Protein AF-A0A429IA63-F1 (afdb_monomer)

Solvent-accessible surface area (backbone atoms only — not comparable to full-atom values): 24414 Å² total; per-residue (Å²): 110,69,68,43,37,76,70,61,42,65,68,44,79,40,61,90,81,82,62,40,52,50,36,40,50,42,54,37,49,24,67,53,37,70,46,61,48,80,45,73,31,59,96,51,96,64,72,43,75,49,75,48,46,58,56,60,55,43,67,73,65,49,70,74,55,97,65,80,88,78,89,77,90,86,83,90,79,92,85,89,86,88,86,84,89,81,90,82,86,84,87,78,97,76,82,93,77,80,81,75,78,76,78,83,72,92,68,82,76,73,80,81,73,82,71,77,82,73,76,75,40,77,87,65,76,54,80,50,61,60,41,46,32,30,39,48,37,47,45,45,71,61,53,59,57,30,64,72,40,79,56,27,28,50,71,23,36,33,42,40,43,80,38,27,40,43,67,31,81,72,50,85,68,83,88,44,63,48,100,85,58,30,72,55,71,56,81,89,55,56,58,53,55,70,60,41,53,71,67,73,54,54,31,24,39,22,33,71,30,63,41,40,68,45,34,53,51,34,38,76,64,66,28,77,31,58,48,69,57,50,73,47,53,52,14,73,82,29,65,42,35,67,70,56,39,47,50,50,34,44,29,46,61,70,73,63,56,46,51,43,49,31,55,40,36,34,50,81,67,37,23,24,22,38,34,61,43,87,82,18,55,60,31,69,68,51,45,69,70,49,81,62,63,68,84,81,59,82,70,44,47,46,28,66,42,98,87,70,46,87,41,74,44,36,40,26,31,35,63,72,60,30,43,76,71,75,48,59,73,75,66,36,53,74,30,38,49,56,67,52,12,46,31,21,31,43,73,60,34,58,76,43,98,85,76,49,74,47,51,22,39,50,59,32,28,63,61,62,71,50,39,63,77,62,22,64,86,26,54,85,39,44,55,67,56,53,52,24,55,44,68,67,58,78,66,88,81,75,76,83,78,74,82,74,80,77,80,81,79,130

Radius of gyration: 25.16 Å; Cα contacts (8 Å, |Δi|>4): 664; chains: 1; bounding box: 60×71×68 Å

pLDDT: mean 81.04, std 23.78, range [22.94, 98.25]

Sequence (410 aa):
MFGAILAGVDYVLVGAGVPGHVPELARRLARMEPVTVRVRFDGSEEDYDHRFDPAVLLGRTGFGADQGCQCSGGNGGGGERTGCRGEAPTQGKRQVQDVRIEPLAPATRPSTVETTRVTPSPVFARPLRRPNVLAIVSLPVLASYLARDEATTPDGFVIETQRAGGHSAPPRGALKLDAKGEPVYGPRDHPDLAKMLGIGLPFWLAGGAAHPERLAAARALGAAGVQVGSAFALCEESGLEPGLRKALRTRARAGTLKVRNDPRASPTGFPFKVAEVAGTLSDPAVRTARRRVCDLGYLRAPYRTAEGAIGYRCPAEPEVAYLRKGGSAADTEGRLCLCNGLLATVGLGQRHPLGRDEPPVVTLGQDLDFLADLSPDGGPYRAVEVVEWLTGNRGVEATPRTIGQGLRRR

Nearest PDB structures (foldseek):
  2z6j-assembly1_A  TM=6.953E-01  e=1.622E-06  Streptococcus pneumoniae
  4z9r-assembly1_A  TM=5.441E-01  e=3.139E-05  Shewanella oneidensis MR-1
  4yx6-assembly1_A  TM=4.722E-01  e=7.775E-05  Shewanella oneidensis
  4z38-assembly1_B  TM=5.607E-01  e=1.599E-03  Bacillus velezensis FZB42

Secondary structure (DSSP, 8-state):
-HHHHHTT-SEEEE-SS-GGGHHHHHHHHHTT--EEEEEEPBT-SSEEEEEE-HHHHHHHHTTT----------------------PPPP-----------PPPP---PPP-------PPPGGGSSPPPPPEEEEEESSHHHHHHHTTSTTT--SEEEEE-TTSSSB-PPPSSS--B-TTSPBPP-GGGS--HHHHHTT-S-EEEESS--SHHHHHHHHHTT-SEEE--HHHHTSTTSSS-HHHHHHHHHHHHTT---EEEESSS-TTSS-EEEE--TTSTTSHHHHHHSPP--SS-TTPEEEE-TTS-EEEE-TTS-HHHHHHTT--TGGGTT---HHHHHHHHTT-PPBPTTSPBPPP-----S--TTHHHH-TTS----HHHHHHHHHT---S-------PPPPPP-

Structure (mmCIF, N/CA/C/O backbone):
data_AF-A0A429IA63-F1
#
_entry.id   AF-A0A429IA63-F1
#
loop_
_atom_site.group_PDB
_atom_site.id
_atom_site.type_symbol
_atom_site.label_atom_id
_atom_site.label_alt_id
_atom_site.label_comp_id
_atom_site.label_asym_id
_atom_site.label_entity_id
_atom_site.label_seq_id
_atom_site.pdbx_PDB_ins_code
_atom_site.Cartn_x
_atom_site.Cartn_y
_atom_site.Cartn_z
_atom_site.occupancy
_atom_site.B_iso_or_equiv
_atom_site.auth_seq_id
_atom_site.auth_comp_id
_atom_site.auth_asym_id
_atom_site.auth_atom_id
_atom_site.pdbx_PDB_model_num
ATOM 1 N N . MET A 1 1 ? -12.727 10.167 4.517 1.00 89.62 1 MET A N 1
ATOM 2 C CA . MET A 1 1 ? -13.554 9.470 5.527 1.00 89.62 1 MET A CA 1
ATOM 3 C C . MET A 1 1 ? -15.045 9.731 5.330 1.00 89.62 1 MET A C 1
ATOM 5 O O . MET A 1 1 ? -15.737 8.791 4.982 1.00 89.62 1 MET A O 1
ATOM 9 N N . PHE A 1 2 ? -15.552 10.964 5.476 1.00 93.19 2 PHE A N 1
ATOM 10 C CA . PHE A 1 2 ? -17.005 11.219 5.410 1.00 93.19 2 PHE A CA 1
ATOM 11 C C . PHE A 1 2 ? -17.679 10.726 4.115 1.00 93.19 2 PHE A C 1
ATOM 13 O O . PHE A 1 2 ? -18.701 10.059 4.179 1.00 93.19 2 PHE A O 1
ATOM 20 N N . GLY A 1 3 ? -17.055 10.926 2.948 1.00 92.81 3 GLY A N 1
ATOM 21 C CA . GLY A 1 3 ? -17.565 10.358 1.691 1.00 92.81 3 GLY A CA 1
ATOM 22 C C . GLY A 1 3 ? -17.676 8.824 1.684 1.00 92.81 3 GLY A C 1
ATOM 23 O O . GLY A 1 3 ? -18.602 8.293 1.090 1.00 92.81 3 GLY A O 1
ATOM 24 N N . ALA A 1 4 ? -16.793 8.106 2.391 1.00 93.38 4 ALA A N 1
ATOM 25 C CA . ALA A 1 4 ? -16.873 6.646 2.523 1.00 93.38 4 ALA A CA 1
ATOM 26 C C . ALA A 1 4 ? -18.060 6.218 3.403 1.00 93.38 4 ALA A C 1
ATOM 28 O O . ALA A 1 4 ? -18.739 5.247 3.083 1.00 93.38 4 ALA A O 1
ATOM 29 N N . ILE A 1 5 ? -18.347 6.980 4.465 1.00 94.25 5 ILE A N 1
ATOM 30 C CA . ILE A 1 5 ? -19.540 6.794 5.305 1.00 94.25 5 ILE A CA 1
ATOM 31 C C . ILE A 1 5 ? -20.807 6.987 4.460 1.00 94.25 5 ILE A C 1
ATOM 33 O O . ILE A 1 5 ? -21.694 6.139 4.484 1.00 94.25 5 ILE A O 1
ATOM 37 N N . LEU A 1 6 ? -20.868 8.062 3.665 1.00 92.62 6 LEU A N 1
ATOM 38 C CA . LEU A 1 6 ? -22.003 8.331 2.772 1.00 92.62 6 LEU A CA 1
ATOM 39 C C . LEU A 1 6 ? -22.178 7.252 1.695 1.00 92.62 6 LEU A C 1
ATOM 41 O O . LEU A 1 6 ? -23.303 6.928 1.333 1.00 92.62 6 LEU A O 1
ATOM 45 N N . ALA A 1 7 ? -21.078 6.674 1.210 1.00 93.25 7 ALA A N 1
ATOM 46 C CA . ALA A 1 7 ? -21.095 5.577 0.246 1.00 93.25 7 ALA A CA 1
ATOM 47 C C . ALA A 1 7 ? -21.442 4.209 0.869 1.00 93.25 7 ALA A C 1
ATOM 49 O O . ALA A 1 7 ? -21.515 3.220 0.145 1.00 93.25 7 ALA A O 1
ATOM 50 N N . GLY A 1 8 ? -21.635 4.127 2.191 1.00 92.88 8 GLY A N 1
ATOM 51 C CA . GLY A 1 8 ? -21.974 2.879 2.876 1.00 92.88 8 GLY A CA 1
ATOM 52 C C . GLY A 1 8 ? -20.826 1.869 2.950 1.00 92.88 8 GLY A C 1
ATOM 53 O O . GLY A 1 8 ? -21.089 0.677 3.087 1.00 92.88 8 GLY A O 1
ATOM 54 N N . VAL A 1 9 ? -19.571 2.330 2.867 1.00 95.44 9 VAL A N 1
ATOM 55 C CA . VAL A 1 9 ? -18.377 1.474 2.956 1.00 95.44 9 VAL A CA 1
ATOM 56 C C . VAL A 1 9 ? -18.385 0.671 4.261 1.00 95.44 9 VAL A C 1
ATOM 58 O O . VAL A 1 9 ? -18.594 1.226 5.337 1.00 95.44 9 VAL A O 1
ATOM 61 N N . ASP A 1 10 ? -18.122 -0.634 4.170 1.00 95.50 10 ASP A N 1
ATOM 62 C CA . ASP A 1 10 ? -18.099 -1.535 5.329 1.00 95.50 10 ASP A CA 1
ATOM 63 C C . ASP A 1 10 ? -16.835 -1.394 6.182 1.00 95.50 10 ASP A C 1
ATOM 65 O O . ASP A 1 10 ? -16.908 -1.394 7.412 1.00 95.50 10 ASP A O 1
ATOM 69 N N . TYR A 1 11 ? -15.676 -1.279 5.529 1.00 95.69 11 TYR A N 1
ATOM 70 C CA . TYR A 1 11 ? -14.365 -1.281 6.173 1.00 95.69 11 TYR A CA 1
ATOM 71 C C . TYR A 1 11 ? -13.474 -0.167 5.632 1.00 95.69 11 TYR A C 1
ATOM 73 O O . TYR A 1 11 ? -13.373 0.042 4.424 1.00 95.69 11 TYR A O 1
ATOM 81 N N . VAL A 1 12 ? -12.763 0.505 6.533 1.00 94.56 12 VAL A N 1
ATOM 82 C CA . VAL A 1 12 ? -11.661 1.409 6.204 1.00 94.56 12 VAL A CA 1
ATOM 83 C C . VAL A 1 12 ? -10.382 0.837 6.786 1.00 94.56 12 VAL A C 1
ATOM 85 O O . VAL A 1 12 ? -10.263 0.650 7.995 1.00 94.56 12 VAL A O 1
ATOM 88 N N . LEU A 1 13 ? -9.414 0.580 5.914 1.00 93.75 13 LEU A N 1
ATOM 89 C CA . LEU A 1 13 ? -8.082 0.152 6.308 1.00 93.75 13 LEU A CA 1
ATOM 90 C C . LEU A 1 13 ? -7.183 1.378 6.416 1.00 93.75 13 LEU A C 1
ATOM 92 O O . LEU A 1 13 ? -7.170 2.228 5.524 1.00 93.75 13 LEU A O 1
ATOM 96 N N . VAL A 1 14 ? -6.419 1.460 7.499 1.00 89.69 14 VAL A N 1
ATOM 97 C CA . VAL A 1 14 ? -5.524 2.589 7.761 1.00 89.69 14 VAL A CA 1
ATOM 98 C C . VAL A 1 14 ? -4.120 2.057 7.988 1.00 89.69 14 VAL A C 1
ATOM 100 O O . VAL A 1 14 ? -3.844 1.459 9.024 1.00 89.69 14 VAL A O 1
ATOM 103 N N . GLY A 1 15 ? -3.236 2.279 7.019 1.00 80.25 15 GLY A N 1
ATOM 104 C CA . GLY A 1 15 ? -1.801 2.009 7.130 1.00 80.25 15 GLY A CA 1
ATOM 105 C C . GLY A 1 15 ? -0.973 3.279 6.976 1.00 80.25 15 GLY A C 1
ATOM 106 O O . GLY A 1 15 ? -1.528 4.331 6.678 1.00 80.25 15 GLY A O 1
ATOM 107 N N . ALA A 1 16 ? 0.346 3.157 7.173 1.00 58.94 16 ALA A N 1
ATOM 108 C CA . ALA A 1 16 ? 1.350 4.223 7.046 1.00 58.94 16 ALA A CA 1
ATOM 109 C C . ALA A 1 16 ? 0.978 5.550 7.753 1.00 58.94 16 ALA A C 1
ATOM 111 O O . ALA A 1 16 ? 0.284 6.405 7.212 1.00 58.94 16 ALA A O 1
ATOM 112 N N . GLY A 1 17 ? 1.494 5.750 8.968 1.00 62.81 17 GLY A N 1
ATOM 113 C CA . GLY A 1 17 ? 1.221 6.926 9.804 1.00 62.81 17 GLY A CA 1
ATOM 114 C C . GLY A 1 17 ? 0.772 6.530 11.212 1.00 62.81 17 GLY A C 1
ATOM 115 O O . GLY A 1 17 ? 0.933 5.379 11.612 1.00 62.81 17 GLY A O 1
ATOM 116 N N . VAL A 1 18 ? 0.218 7.481 11.973 1.00 66.44 18 VAL A N 1
ATOM 117 C CA . VAL A 1 18 ? -0.354 7.233 13.310 1.00 66.44 18 VAL A CA 1
ATOM 118 C C . VAL A 1 18 ? -1.882 7.119 13.175 1.00 66.44 18 VAL A C 1
ATOM 120 O O . VAL A 1 18 ? -2.556 8.149 13.094 1.00 66.44 18 VAL A O 1
ATOM 123 N N . PRO A 1 19 ? -2.461 5.900 13.141 1.00 79.06 19 PRO A N 1
ATOM 124 C CA . PRO A 1 19 ? -3.889 5.696 12.866 1.00 79.06 19 PRO A CA 1
ATOM 125 C C . PRO A 1 19 ? -4.805 6.097 14.033 1.00 79.06 19 PRO A C 1
ATOM 127 O O . PRO A 1 19 ? -6.021 6.050 13.886 1.00 79.06 19 PRO A O 1
ATOM 130 N N . GLY A 1 20 ? -4.246 6.495 15.183 1.00 84.38 20 GLY A N 1
ATOM 131 C CA . GLY A 1 20 ? -4.977 6.644 16.445 1.00 84.38 20 GLY A CA 1
ATOM 132 C C . GLY A 1 20 ? -6.160 7.611 16.419 1.00 84.38 20 GLY A C 1
ATOM 133 O O . GLY A 1 20 ? -7.106 7.409 17.154 1.00 84.38 20 GLY A O 1
ATOM 134 N N . HIS A 1 21 ? -6.188 8.622 15.554 1.00 87.94 21 HIS A N 1
ATOM 135 C CA . HIS A 1 21 ? -7.338 9.535 15.492 1.00 87.94 21 HIS A CA 1
ATOM 136 C C . HIS A 1 21 ? -8.480 9.026 14.593 1.00 87.94 21 HIS A C 1
ATOM 138 O O . HIS A 1 21 ? -9.580 9.578 14.610 1.00 87.94 21 HIS A O 1
ATOM 144 N N . VAL A 1 22 ? -8.230 8.010 13.760 1.00 92.19 22 VAL A N 1
ATOM 145 C CA . VAL A 1 22 ? -9.165 7.586 12.711 1.00 92.19 22 VAL A CA 1
ATOM 146 C C . VAL A 1 22 ? -10.403 6.856 13.251 1.00 92.19 22 VAL A C 1
ATOM 148 O O . VAL A 1 22 ? -11.489 7.138 12.735 1.00 92.19 22 VAL A O 1
ATOM 151 N N . PRO A 1 23 ? -10.310 5.970 14.266 1.00 94.25 23 PRO A N 1
ATOM 152 C CA . PRO A 1 23 ? -11.493 5.347 14.861 1.00 94.25 23 PRO A CA 1
ATOM 153 C C . PRO A 1 23 ? -12.495 6.379 15.375 1.00 94.25 23 PRO A C 1
ATOM 155 O O . PRO A 1 23 ? -13.663 6.360 14.982 1.00 94.25 23 PRO A O 1
ATOM 158 N N . GLU A 1 24 ? -12.031 7.346 16.166 1.00 94.06 24 GLU A N 1
ATOM 159 C CA . GLU A 1 24 ? -12.899 8.393 16.694 1.00 94.06 24 GLU A CA 1
ATOM 160 C C . GLU A 1 24 ? -13.423 9.332 15.602 1.00 94.06 24 GLU A C 1
ATOM 162 O O . GLU A 1 24 ? -14.610 9.664 15.585 1.00 94.06 24 GLU A O 1
ATOM 167 N N . LEU A 1 25 ? -12.592 9.678 14.612 1.00 93.88 25 LEU A N 1
ATOM 168 C CA . LEU A 1 25 ? -13.041 10.416 13.431 1.00 93.88 25 LEU A CA 1
ATOM 169 C C . LEU A 1 25 ? -14.217 9.703 12.740 1.00 93.88 25 LEU A C 1
ATOM 171 O O . LEU A 1 25 ? -15.200 10.350 12.380 1.00 93.88 25 LEU A O 1
ATOM 175 N N . ALA A 1 26 ? -14.146 8.380 12.568 1.00 94.69 26 ALA A N 1
ATOM 176 C CA . ALA A 1 26 ? -15.228 7.602 11.970 1.00 94.69 26 ALA A CA 1
ATOM 177 C C . ALA A 1 26 ? -16.496 7.608 12.843 1.00 94.69 26 ALA A C 1
ATOM 179 O O . ALA A 1 26 ? -17.591 7.782 12.302 1.00 94.69 26 ALA A O 1
ATOM 180 N N . ARG A 1 27 ? -16.371 7.463 14.174 1.00 94.31 27 ARG A N 1
ATOM 181 C CA . ARG A 1 27 ? -17.514 7.509 15.109 1.00 94.31 27 ARG A CA 1
ATOM 182 C C . ARG A 1 27 ? -18.243 8.846 15.053 1.00 94.31 27 ARG A C 1
ATOM 184 O O . ARG A 1 27 ? -19.455 8.865 14.842 1.00 94.31 27 ARG A O 1
ATOM 191 N N . ARG A 1 28 ? -17.510 9.950 15.194 1.00 94.06 28 ARG A N 1
ATOM 192 C CA . ARG A 1 28 ? -18.084 11.303 15.237 1.00 94.06 28 ARG A CA 1
ATOM 193 C C . ARG A 1 28 ? -18.718 11.696 13.909 1.00 94.06 28 ARG A C 1
ATOM 195 O O . ARG A 1 28 ? -19.857 12.152 13.882 1.00 94.06 28 ARG A O 1
ATOM 202 N N . LEU A 1 29 ? -18.042 11.424 12.791 1.00 94.38 29 LEU A N 1
ATOM 203 C CA . LEU A 1 29 ? -18.592 11.705 11.463 1.00 94.38 29 LEU A CA 1
ATOM 204 C C . LEU A 1 29 ? -19.866 10.905 11.162 1.00 94.38 29 LEU A C 1
ATOM 206 O O . LEU A 1 29 ? -20.785 11.443 10.550 1.00 94.38 29 LEU A O 1
ATOM 210 N N . ALA A 1 30 ? -19.952 9.645 11.602 1.00 93.25 30 ALA A N 1
ATOM 211 C CA . ALA A 1 30 ? -21.161 8.833 11.440 1.00 93.25 30 ALA A CA 1
ATOM 212 C C . ALA A 1 30 ? -22.349 9.363 12.270 1.00 93.25 30 ALA A C 1
ATOM 214 O O . ALA A 1 30 ? -23.508 9.202 11.884 1.00 93.25 30 ALA A O 1
ATOM 215 N N . ARG A 1 31 ? -22.061 10.050 13.382 1.00 92.31 31 ARG A N 1
ATOM 216 C CA . ARG A 1 31 ? -23.039 10.757 14.224 1.00 92.31 31 ARG A CA 1
ATOM 217 C C . ARG A 1 31 ? -23.320 12.189 13.767 1.00 92.31 31 ARG A C 1
ATOM 219 O O . ARG A 1 31 ? -24.023 12.908 14.468 1.00 92.31 31 ARG A O 1
ATOM 226 N N . MET A 1 32 ? -22.802 12.602 12.606 1.00 90.44 32 MET A N 1
ATOM 227 C CA . MET A 1 32 ? -22.939 13.968 12.091 1.00 90.44 32 MET A CA 1
ATOM 228 C C . MET A 1 32 ? -22.328 15.042 13.008 1.00 90.44 32 MET A C 1
ATOM 230 O O . MET A 1 32 ? -22.722 16.206 12.970 1.00 90.44 32 MET A O 1
ATOM 234 N N . GLU A 1 33 ? -21.338 14.674 13.819 1.00 91.62 33 GLU A N 1
ATOM 235 C CA . GLU A 1 33 ? -20.670 15.601 14.725 1.00 91.62 33 GLU A CA 1
ATOM 236 C C . GLU A 1 33 ? -19.500 16.328 14.035 1.00 91.62 33 GLU A C 1
ATOM 238 O O . GLU A 1 33 ? -18.788 15.730 13.219 1.00 91.62 33 GLU A O 1
ATOM 243 N N . PRO A 1 34 ? -19.233 17.600 14.389 1.00 92.94 34 PRO A N 1
ATOM 244 C CA . PRO A 1 34 ? -18.048 18.313 13.926 1.00 92.94 34 PRO A CA 1
ATOM 245 C C . PRO A 1 34 ? -16.768 17.677 14.465 1.00 92.94 34 PRO A C 1
ATOM 247 O O . PRO A 1 34 ? -16.689 17.332 15.641 1.00 92.94 34 PRO A O 1
ATOM 250 N N . VAL A 1 35 ? -15.731 17.603 13.644 1.00 93.56 35 VAL A N 1
ATOM 251 C CA . VAL A 1 35 ? -14.435 17.009 13.988 1.00 93.56 35 VAL A CA 1
ATOM 252 C C . VAL A 1 35 ? -13.302 17.985 13.706 1.00 93.56 35 VAL A C 1
ATOM 254 O O . VAL A 1 35 ? -13.403 18.838 12.825 1.00 93.56 35 VAL A O 1
ATOM 257 N N . THR A 1 36 ? -12.206 17.827 14.437 1.00 89.00 36 THR A N 1
ATOM 258 C CA . THR A 1 36 ? -10.967 18.570 14.214 1.00 89.00 36 THR A CA 1
ATOM 259 C C . THR A 1 36 ? -9.848 17.569 13.991 1.00 89.00 36 THR A C 1
ATOM 261 O O . THR A 1 36 ? -9.665 16.654 14.791 1.00 89.00 36 THR A O 1
ATOM 264 N N . VAL A 1 37 ? -9.115 17.733 12.893 1.00 84.25 37 VAL A N 1
ATOM 265 C CA . VAL A 1 37 ? -7.917 16.954 12.586 1.00 84.25 37 VAL A CA 1
ATOM 266 C C . VAL A 1 37 ? -6.717 17.873 12.700 1.00 84.25 37 VAL A C 1
ATOM 268 O O . VAL A 1 37 ? -6.634 18.883 12.006 1.00 84.25 37 VAL A O 1
ATOM 271 N N . ARG A 1 38 ? -5.778 17.503 13.562 1.00 79.19 38 ARG A N 1
ATOM 272 C CA . ARG A 1 38 ? -4.541 18.247 13.750 1.00 79.19 38 ARG A CA 1
ATOM 273 C C . ARG A 1 38 ? -3.527 17.879 12.670 1.00 79.19 38 ARG A C 1
ATOM 275 O O . ARG A 1 38 ? -3.201 16.707 12.488 1.00 79.19 38 ARG A O 1
ATOM 282 N N . VAL A 1 39 ? -3.044 18.879 11.945 1.00 75.38 39 VAL A N 1
ATOM 283 C CA . VAL A 1 39 ? -2.062 18.757 10.866 1.00 75.38 39 VAL A CA 1
ATOM 284 C C . VAL A 1 39 ? -0.746 19.352 11.348 1.00 75.38 39 VAL A C 1
ATOM 286 O O . VAL A 1 39 ? -0.680 20.533 11.680 1.00 75.38 39 VAL A O 1
ATOM 289 N N . ARG A 1 40 ? 0.305 18.532 11.357 1.00 70.50 40 ARG A N 1
ATOM 290 C CA . ARG A 1 40 ? 1.663 18.968 11.689 1.00 70.50 40 ARG A CA 1
ATOM 291 C C . ARG A 1 40 ? 2.411 19.382 10.427 1.00 70.50 40 ARG A C 1
ATOM 293 O O . ARG A 1 40 ? 2.333 18.688 9.412 1.00 70.50 40 ARG A O 1
ATOM 300 N N . PHE A 1 41 ? 3.162 20.476 10.507 1.00 71.38 41 PHE A N 1
ATOM 301 C CA . PHE A 1 41 ? 4.014 20.945 9.413 1.00 71.38 41 PHE A CA 1
ATOM 302 C C . PHE A 1 41 ? 5.456 20.538 9.641 1.00 71.38 41 PHE A C 1
ATOM 304 O O . PHE A 1 41 ? 5.972 20.611 10.757 1.00 71.38 41 PHE A O 1
ATOM 311 N N . ASP A 1 42 ? 6.127 20.176 8.555 1.00 65.19 42 ASP A N 1
ATOM 312 C CA . ASP A 1 42 ? 7.571 20.005 8.591 1.00 65.19 42 ASP A CA 1
ATOM 313 C C . ASP A 1 42 ? 8.255 21.356 8.884 1.00 65.19 42 ASP A C 1
ATOM 315 O O . ASP A 1 42 ? 7.952 22.368 8.240 1.00 65.19 42 ASP A O 1
ATOM 319 N N . GLY A 1 43 ? 9.143 21.376 9.882 1.00 59.75 43 GLY A N 1
ATOM 320 C CA . GLY A 1 43 ? 9.834 22.581 10.354 1.00 59.75 43 GLY A CA 1
ATOM 321 C C . GLY A 1 43 ? 9.008 23.536 11.230 1.00 59.75 43 GLY A C 1
ATOM 322 O O . GLY A 1 43 ? 9.430 24.675 11.420 1.00 59.75 43 GLY A O 1
ATOM 323 N N . SER A 1 44 ? 7.850 23.114 11.757 1.00 60.59 44 SER A N 1
ATOM 324 C CA . SER A 1 44 ? 7.052 23.916 12.696 1.00 60.59 44 SER A CA 1
ATOM 325 C C . SER A 1 44 ? 6.855 23.221 14.045 1.00 60.59 44 SER A C 1
ATOM 327 O O . SER A 1 44 ? 6.631 22.012 14.112 1.00 60.59 44 SER A O 1
ATOM 329 N N . GLU A 1 45 ? 6.906 24.019 15.112 1.00 59.28 45 GLU A N 1
ATOM 330 C CA . GLU A 1 45 ? 6.502 23.632 16.471 1.00 59.28 45 GLU A CA 1
ATOM 331 C C . GLU A 1 45 ? 4.995 23.856 16.714 1.00 59.28 45 GLU A C 1
ATOM 333 O O . GLU A 1 45 ? 4.469 23.413 17.730 1.00 59.28 45 GLU A O 1
ATOM 338 N N . GLU A 1 46 ? 4.294 24.538 15.798 1.00 62.19 46 GLU A N 1
ATOM 339 C CA . GLU A 1 46 ? 2.857 24.810 15.890 1.00 62.19 46 GLU A CA 1
ATOM 340 C C . GLU A 1 46 ? 2.061 23.828 15.028 1.00 62.19 46 GLU A C 1
ATOM 342 O O . GLU A 1 46 ? 2.369 23.596 13.855 1.00 62.19 46 GLU A O 1
ATOM 347 N N . ASP A 1 47 ? 0.989 23.297 15.603 1.00 70.00 47 ASP A N 1
ATOM 348 C CA . ASP A 1 47 ? 0.050 22.439 14.898 1.00 70.00 47 ASP A CA 1
ATOM 349 C C . ASP A 1 47 ? -1.122 23.256 14.319 1.00 70.00 47 ASP A C 1
ATOM 351 O O . ASP A 1 47 ? -1.545 24.259 14.895 1.00 70.00 47 ASP A O 1
ATOM 355 N N . TYR A 1 48 ? -1.679 22.821 13.184 1.00 73.75 48 TYR A N 1
ATOM 356 C CA . TYR A 1 48 ? -2.879 23.424 12.592 1.00 73.75 48 TYR A CA 1
ATOM 357 C C . TYR A 1 48 ? -4.092 22.524 12.746 1.00 73.75 48 TYR A C 1
ATOM 359 O O . TYR A 1 48 ? -4.122 21.396 12.256 1.00 73.75 48 TYR A O 1
ATOM 367 N N . ASP A 1 49 ? -5.135 23.067 13.354 1.00 82.75 49 ASP A N 1
ATOM 368 C CA . ASP A 1 49 ? -6.396 22.373 13.548 1.00 82.75 49 ASP A CA 1
ATOM 369 C C . ASP A 1 49 ? -7.308 22.567 12.327 1.00 82.75 49 ASP A C 1
ATOM 371 O O . ASP A 1 49 ? -7.897 23.626 12.099 1.00 82.75 49 ASP A O 1
ATOM 375 N N . HIS A 1 50 ? -7.444 21.512 11.523 1.00 83.12 50 HIS A N 1
ATOM 376 C CA . HIS A 1 50 ? -8.384 21.465 10.413 1.00 83.12 50 HIS A CA 1
ATOM 377 C C . HIS A 1 50 ? -9.760 21.015 10.907 1.00 83.12 50 HIS A C 1
ATOM 379 O O . HIS A 1 50 ? -9.991 19.833 11.178 1.00 83.12 50 HIS A O 1
ATOM 385 N N . ARG A 1 51 ? -10.690 21.965 11.015 1.00 90.75 51 ARG A N 1
ATOM 386 C CA . ARG A 1 51 ? -12.072 21.697 11.420 1.00 90.75 51 ARG A CA 1
ATOM 387 C C . ARG A 1 51 ? -12.940 21.306 10.227 1.00 90.75 51 ARG A C 1
ATOM 389 O O . ARG A 1 51 ? -12.948 21.985 9.203 1.00 90.75 51 ARG A O 1
ATOM 396 N N . PHE A 1 52 ? -13.743 20.266 10.410 1.00 91.56 52 PHE A N 1
ATOM 397 C CA . PHE A 1 52 ? -14.736 19.804 9.451 1.00 91.56 52 PHE A CA 1
ATOM 398 C C . PHE A 1 52 ? -16.083 19.577 10.142 1.00 91.56 52 PHE A C 1
ATOM 400 O O . PHE A 1 52 ? -16.151 18.938 11.187 1.00 91.56 52 PHE A O 1
ATOM 407 N N . ASP A 1 53 ? -17.158 20.090 9.546 1.00 91.50 53 ASP A N 1
ATOM 408 C CA . ASP A 1 53 ? -18.526 19.920 10.034 1.00 91.50 53 ASP A CA 1
ATOM 409 C C . ASP A 1 53 ? -19.390 19.293 8.922 1.00 91.50 53 ASP A C 1
ATOM 411 O O . ASP A 1 53 ? -19.647 19.950 7.903 1.00 91.50 53 ASP A O 1
ATOM 415 N N . PRO A 1 54 ? -19.812 18.021 9.074 1.00 90.50 54 PRO A N 1
ATOM 416 C CA . PRO A 1 54 ? -20.586 17.332 8.047 1.00 90.50 54 PRO A CA 1
ATOM 417 C C . PRO A 1 54 ? -21.966 17.965 7.825 1.00 90.50 54 PRO A C 1
ATOM 419 O O . PRO A 1 54 ? -22.452 17.978 6.691 1.00 90.50 54 PRO A O 1
ATOM 422 N N . ALA A 1 55 ? -22.589 18.527 8.866 1.00 86.12 55 ALA A N 1
ATOM 423 C CA . ALA A 1 55 ? -23.902 19.157 8.762 1.00 86.12 55 ALA A CA 1
ATOM 424 C C . ALA A 1 55 ? -23.825 20.459 7.954 1.00 86.12 55 ALA A C 1
ATOM 426 O O . ALA A 1 55 ? -24.663 20.702 7.085 1.00 86.12 55 ALA A O 1
ATOM 427 N N . VAL A 1 56 ? -22.771 21.255 8.167 1.00 86.69 56 VAL A N 1
ATOM 428 C CA . VAL A 1 56 ? -22.526 22.476 7.381 1.00 86.69 56 VAL A CA 1
ATOM 429 C C . VAL A 1 56 ? -22.272 22.148 5.909 1.00 86.69 56 VAL A C 1
ATOM 431 O O . VAL A 1 56 ? -22.799 22.834 5.034 1.00 86.69 56 VAL A O 1
ATOM 434 N N . LEU A 1 57 ? -21.488 21.107 5.606 1.00 85.44 57 LEU A N 1
ATOM 435 C CA . LEU A 1 57 ? -21.229 20.702 4.219 1.00 85.44 57 LEU A CA 1
ATOM 436 C C . LEU A 1 57 ? -22.529 20.332 3.487 1.00 85.44 57 LEU A C 1
ATOM 438 O O . LEU A 1 57 ? -22.767 20.788 2.366 1.00 85.44 57 LEU A O 1
ATOM 442 N N . LEU A 1 58 ? -23.376 19.519 4.118 1.00 81.75 58 LEU A N 1
ATOM 443 C CA . LEU A 1 58 ? -24.628 19.064 3.514 1.00 81.75 58 LEU A CA 1
ATOM 444 C C . LEU A 1 58 ? -25.657 20.194 3.395 1.00 81.75 58 LEU A C 1
ATOM 446 O O . LEU A 1 58 ? -26.296 20.324 2.354 1.00 81.75 58 LEU A O 1
ATOM 450 N N . GLY A 1 59 ? -25.735 21.084 4.389 1.00 74.56 59 GLY A N 1
ATOM 451 C CA . GLY A 1 59 ? -26.586 22.275 4.320 1.00 74.56 59 GLY A CA 1
ATOM 452 C C . GLY A 1 59 ? -26.214 23.231 3.178 1.00 74.56 59 GLY A C 1
ATOM 453 O O . GLY A 1 59 ? -27.090 23.874 2.611 1.00 74.56 59 GLY A O 1
ATOM 454 N N . ARG A 1 60 ? -24.930 23.302 2.793 1.00 69.44 60 ARG A N 1
ATOM 455 C CA . ARG A 1 60 ? -24.445 24.166 1.695 1.00 69.44 60 ARG A CA 1
ATOM 456 C C . ARG A 1 60 ? -24.615 23.568 0.303 1.00 69.44 60 ARG A C 1
ATOM 458 O O . ARG A 1 60 ? -24.596 24.311 -0.671 1.00 69.44 60 ARG A O 1
ATOM 465 N N . THR A 1 61 ? -24.717 22.248 0.195 1.00 59.50 61 THR A N 1
ATOM 466 C CA . THR A 1 61 ? -24.753 21.554 -1.103 1.00 59.50 61 THR A CA 1
ATOM 467 C C . THR A 1 61 ? -26.169 21.308 -1.613 1.00 59.50 61 THR A C 1
ATOM 469 O O . THR A 1 61 ? -26.321 20.832 -2.733 1.00 59.50 61 THR A O 1
ATOM 472 N N . GLY A 1 62 ? -27.205 21.615 -0.819 1.00 52.88 62 GLY A N 1
ATOM 473 C CA . GLY A 1 62 ? -28.598 21.338 -1.187 1.00 52.88 62 GLY A CA 1
ATOM 474 C C . GLY A 1 62 ? -28.882 19.845 -1.390 1.00 52.88 62 GLY A C 1
ATOM 475 O O . GLY A 1 62 ? -29.908 19.490 -1.963 1.00 52.88 62 GLY A O 1
ATOM 476 N N . PHE A 1 63 ? -27.980 18.961 -0.946 1.00 45.16 63 PHE A N 1
ATOM 477 C CA . PHE A 1 63 ? -28.131 17.516 -1.074 1.00 45.16 63 PHE A CA 1
ATOM 478 C C . PHE A 1 63 ? -29.372 17.074 -0.287 1.00 45.16 63 PHE A C 1
ATOM 480 O O . PHE A 1 63 ? -29.383 17.095 0.945 1.00 45.16 63 PHE A O 1
ATOM 487 N N . GLY A 1 64 ? -30.431 16.710 -1.015 1.00 46.56 64 GLY A N 1
ATOM 488 C CA . GLY A 1 64 ? -31.735 16.354 -0.450 1.00 46.56 64 GLY A CA 1
ATOM 489 C C . GLY A 1 64 ? -32.730 17.512 -0.308 1.00 46.56 64 GLY A C 1
ATOM 490 O O . GLY A 1 64 ? -33.711 17.349 0.417 1.00 46.56 64 GLY A O 1
ATOM 491 N N . ALA A 1 65 ? -32.498 18.658 -0.956 1.00 42.12 65 ALA A N 1
ATOM 492 C CA . ALA A 1 65 ? -33.524 19.672 -1.178 1.00 42.12 65 ALA A CA 1
ATOM 493 C C . ALA A 1 65 ? -34.140 19.474 -2.573 1.00 42.12 65 ALA A C 1
ATOM 495 O O . ALA A 1 65 ? -33.436 19.568 -3.578 1.00 42.12 65 ALA A O 1
ATOM 496 N N . ASP A 1 66 ? -35.450 19.225 -2.631 1.00 40.97 66 ASP A N 1
ATOM 497 C CA . ASP A 1 66 ? -36.259 19.192 -3.860 1.00 40.97 66 ASP A CA 1
ATOM 498 C C . ASP A 1 66 ? -36.374 20.594 -4.487 1.00 40.97 66 ASP A C 1
ATOM 500 O O . ASP A 1 66 ? -37.449 21.189 -4.540 1.00 40.97 66 ASP A O 1
ATOM 504 N N . GLN A 1 67 ? -35.261 21.180 -4.926 1.00 41.62 67 GLN A N 1
ATOM 505 C CA . GLN A 1 67 ? -35.269 22.496 -5.559 1.00 41.62 67 GLN A CA 1
ATOM 506 C C . GLN A 1 67 ? -34.578 22.423 -6.914 1.00 41.62 67 GLN A C 1
ATOM 508 O O . GLN A 1 67 ? -33.354 22.348 -7.028 1.00 41.62 67 GLN A O 1
ATOM 513 N N . GLY A 1 68 ? -35.421 22.419 -7.950 1.00 36.25 68 GLY A N 1
ATOM 514 C CA . GLY A 1 68 ? -35.027 22.559 -9.341 1.00 36.25 68 GLY A CA 1
ATOM 515 C C . GLY A 1 68 ? -34.083 23.743 -9.519 1.00 36.25 68 GLY A C 1
ATOM 516 O O . GLY A 1 68 ? -34.314 24.839 -9.010 1.00 36.25 68 GLY A O 1
ATOM 517 N N . CYS A 1 69 ? -32.994 23.488 -10.232 1.00 28.53 69 CYS A N 1
ATOM 518 C CA . CYS A 1 69 ? -31.959 24.460 -10.523 1.00 28.53 69 CYS A CA 1
ATOM 519 C C . CYS A 1 69 ? -32.562 25.682 -11.240 1.00 28.53 69 CYS A C 1
ATOM 521 O O . CYS A 1 69 ? -33.029 25.570 -12.372 1.00 28.53 69 CYS A O 1
ATOM 523 N N . GLN A 1 70 ? -32.544 26.848 -10.592 1.00 32.16 70 GLN A N 1
ATOM 524 C CA . GLN A 1 70 ? -32.757 28.137 -11.246 1.00 32.16 70 GLN A CA 1
ATOM 525 C C . GLN A 1 70 ? -31.432 28.897 -11.240 1.00 32.16 70 GLN A C 1
ATOM 527 O O . GLN A 1 70 ? -31.051 29.533 -10.260 1.00 32.16 70 GLN A O 1
ATOM 532 N N . CYS A 1 71 ? -30.696 28.798 -12.344 1.00 28.52 71 CYS A N 1
ATOM 533 C CA . CYS A 1 71 ? -29.555 29.662 -12.601 1.00 28.52 71 CYS A CA 1
ATOM 534 C C . CYS A 1 71 ? -30.063 31.024 -13.089 1.00 28.52 71 CYS A C 1
ATOM 536 O O . CYS A 1 71 ? -30.544 31.134 -14.214 1.00 28.52 71 CYS A O 1
ATOM 538 N N . SER A 1 72 ? -29.896 32.070 -12.284 1.00 32.28 72 SER A N 1
ATOM 539 C CA . SER A 1 72 ? -29.938 33.458 -12.754 1.00 32.28 72 SER A CA 1
ATOM 540 C C . SER A 1 72 ? -28.603 34.127 -12.437 1.00 32.28 72 SER A C 1
ATOM 542 O O . SER A 1 72 ? -28.208 34.222 -11.276 1.00 32.28 72 SER A O 1
ATOM 544 N N . GLY A 1 73 ? -27.888 34.531 -13.488 1.00 34.81 73 GLY A N 1
ATOM 545 C CA . GLY A 1 73 ? -26.602 35.217 -13.397 1.00 34.81 73 GLY A CA 1
ATOM 546 C C . GLY A 1 73 ? -26.715 36.650 -12.870 1.00 34.81 73 GLY A C 1
ATOM 547 O O . GLY A 1 73 ? -27.742 37.305 -13.024 1.00 34.81 73 GLY A O 1
ATOM 548 N N . GLY A 1 74 ? -25.626 37.143 -12.281 1.00 28.25 74 GLY A N 1
ATOM 549 C CA . GLY A 1 74 ? -25.478 38.527 -11.832 1.00 28.25 74 GLY A CA 1
ATOM 550 C C . GLY A 1 74 ? -24.039 38.813 -11.399 1.00 28.25 74 GLY A C 1
ATOM 551 O O . GLY A 1 74 ? -23.419 37.996 -10.729 1.00 28.25 74 GLY A O 1
ATOM 552 N N . ASN A 1 75 ? -23.503 39.944 -11.850 1.00 30.62 75 ASN A N 1
ATOM 553 C CA . ASN A 1 75 ? -22.089 40.320 -11.913 1.00 30.62 75 ASN A CA 1
ATOM 554 C C . ASN A 1 75 ? -21.736 41.398 -10.855 1.00 30.62 75 ASN A C 1
ATOM 556 O O . ASN A 1 75 ? -22.593 42.219 -10.540 1.00 30.62 75 ASN A O 1
ATOM 560 N N . GLY A 1 76 ? -20.466 41.463 -10.417 1.00 27.61 76 GLY A N 1
ATOM 561 C CA . GLY A 1 76 ? -19.852 42.565 -9.631 1.00 27.61 76 GLY A CA 1
ATOM 562 C C . GLY A 1 76 ? -19.995 42.453 -8.099 1.00 27.61 76 GLY A C 1
ATOM 563 O O . GLY A 1 76 ? -20.994 41.950 -7.613 1.00 27.61 76 GLY A O 1
ATOM 564 N N . GLY A 1 77 ? -19.072 42.874 -7.229 1.00 26.00 77 GLY A N 1
ATOM 565 C CA . GLY A 1 77 ? -17.762 43.528 -7.318 1.00 26.00 77 GLY A CA 1
ATOM 566 C C . GLY A 1 77 ? -17.361 44.018 -5.904 1.00 26.00 77 GLY A C 1
ATOM 567 O O . GLY A 1 77 ? -18.241 44.378 -5.136 1.00 26.00 77 GLY A O 1
ATOM 568 N N . GLY A 1 78 ? -16.055 44.029 -5.584 1.00 30.09 78 GLY A N 1
ATOM 569 C CA . GLY A 1 78 ? -15.391 44.891 -4.576 1.00 30.09 78 GLY A CA 1
ATOM 570 C C . GLY A 1 78 ? -15.647 44.686 -3.064 1.00 30.09 78 GLY A C 1
ATOM 571 O O . GLY A 1 78 ? -16.774 44.763 -2.598 1.00 30.09 78 GLY A O 1
ATOM 572 N N . GLY A 1 79 ? -14.572 44.552 -2.268 1.00 25.95 79 GLY A N 1
ATOM 573 C CA . GLY A 1 79 ? -14.615 44.731 -0.804 1.00 25.95 79 GLY A CA 1
ATOM 574 C C . GLY A 1 79 ? -13.353 44.257 -0.062 1.00 25.95 79 GLY A C 1
ATOM 575 O O . GLY A 1 79 ? -13.027 43.074 -0.088 1.00 25.95 79 GLY A O 1
ATOM 576 N N . GLU A 1 80 ? -12.641 45.194 0.568 1.00 26.45 80 GLU A N 1
ATOM 577 C CA . GLU A 1 80 ? -11.323 45.084 1.221 1.00 26.45 80 GLU A CA 1
ATOM 578 C C . GLU A 1 80 ? -11.263 44.188 2.476 1.00 26.45 80 GLU A C 1
ATOM 580 O O . GLU A 1 80 ? -12.258 43.958 3.159 1.00 26.45 80 GLU A O 1
ATOM 585 N N . ARG A 1 81 ? -10.050 43.717 2.818 1.00 28.36 81 ARG A N 1
ATOM 586 C CA . ARG A 1 81 ? -9.746 42.964 4.049 1.00 28.36 81 ARG A CA 1
ATOM 587 C C . ARG A 1 81 ? -8.853 43.785 4.979 1.00 28.36 81 ARG A C 1
ATOM 589 O O . ARG A 1 81 ? -7.699 44.042 4.648 1.00 28.36 81 ARG A O 1
ATOM 596 N N . THR A 1 82 ? -9.360 44.123 6.161 1.00 27.61 82 THR A N 1
ATOM 597 C CA . THR A 1 82 ? -8.579 44.655 7.285 1.00 27.61 82 THR A CA 1
ATOM 598 C C . THR A 1 82 ? -8.048 43.510 8.151 1.00 27.61 82 THR A C 1
ATOM 600 O O . THR A 1 82 ? -8.746 42.538 8.435 1.00 27.61 82 THR A O 1
ATOM 603 N N . GLY A 1 83 ? -6.767 43.596 8.518 1.00 27.34 83 GLY A N 1
ATOM 604 C CA . GLY A 1 83 ? -6.067 42.608 9.337 1.00 27.34 83 GLY A CA 1
ATOM 605 C C . GLY A 1 83 ? -6.102 42.943 10.827 1.00 27.34 83 GLY A C 1
ATOM 606 O O . GLY A 1 83 ? -6.070 44.111 11.207 1.00 27.34 83 GLY A O 1
ATOM 607 N N . CYS A 1 84 ? -6.080 41.910 11.668 1.00 25.02 84 CYS A N 1
ATOM 608 C CA . CYS A 1 84 ? -5.807 42.035 13.097 1.00 25.02 84 CYS A CA 1
ATOM 609 C C . CYS A 1 84 ? -4.554 41.228 13.447 1.00 25.02 84 CYS A C 1
ATOM 611 O O . CYS A 1 84 ? -4.461 40.039 13.144 1.00 25.02 84 CYS A O 1
ATOM 613 N N . ARG A 1 85 ? -3.585 41.914 14.062 1.00 27.94 85 ARG A N 1
ATOM 614 C CA . ARG A 1 85 ? -2.368 41.351 14.653 1.00 27.94 85 ARG A CA 1
ATOM 615 C C . ARG A 1 85 ? -2.641 40.995 16.114 1.00 27.94 85 ARG A C 1
ATOM 617 O O . ARG A 1 85 ? -3.263 41.784 16.818 1.00 27.94 85 ARG A O 1
ATOM 624 N N . GLY A 1 86 ? -2.110 39.866 16.565 1.00 24.25 86 GLY A N 1
ATOM 625 C CA . GLY A 1 86 ? -1.950 39.538 17.979 1.00 24.25 86 GLY A CA 1
ATOM 626 C C . GLY A 1 86 ? -0.659 38.745 18.155 1.00 24.25 86 GLY A C 1
ATOM 627 O O . GLY A 1 86 ? -0.447 37.768 17.442 1.00 24.25 86 GLY A O 1
ATOM 628 N N . GLU A 1 87 ? 0.221 39.214 19.037 1.00 24.16 87 GLU A N 1
ATOM 629 C CA . GLU A 1 87 ? 1.491 38.568 19.385 1.00 24.16 87 GLU A CA 1
ATOM 630 C C . GLU A 1 87 ? 1.268 37.435 20.399 1.00 24.16 87 GLU A C 1
ATOM 632 O O . GLU A 1 87 ? 0.447 37.557 21.309 1.00 24.16 87 GLU A O 1
ATOM 637 N N . ALA A 1 88 ? 2.009 36.335 20.241 1.00 25.00 88 ALA A N 1
ATOM 638 C CA . ALA A 1 88 ? 1.962 35.164 21.114 1.00 25.00 88 ALA A CA 1
ATOM 639 C C . ALA A 1 88 ? 3.150 35.148 22.100 1.00 25.00 88 ALA A C 1
ATOM 641 O O . ALA A 1 88 ? 4.267 35.496 21.707 1.00 25.00 88 ALA A O 1
ATOM 642 N N . PRO A 1 89 ? 2.950 34.720 23.362 1.00 26.78 89 PRO A N 1
ATOM 643 C CA . PRO A 1 89 ? 4.026 34.568 24.332 1.00 26.78 89 PRO A CA 1
ATOM 644 C C . PRO A 1 89 ? 4.788 33.242 24.166 1.00 26.78 89 PRO A C 1
ATOM 646 O O . PRO A 1 89 ? 4.364 32.308 23.488 1.00 26.78 89 PRO A O 1
ATOM 649 N N . THR A 1 90 ? 5.958 33.197 24.796 1.00 27.55 90 THR A N 1
ATOM 650 C CA . THR A 1 90 ? 7.076 32.284 24.553 1.00 27.55 90 THR A CA 1
ATOM 651 C C . THR A 1 90 ? 7.010 30.915 25.247 1.00 27.55 90 THR A C 1
ATOM 653 O O . THR A 1 90 ? 6.672 30.790 26.416 1.00 27.55 90 THR A O 1
ATOM 656 N N . GLN A 1 91 ? 7.488 29.925 24.481 1.00 31.86 91 GLN A N 1
ATOM 657 C CA . GLN A 1 91 ? 8.311 28.745 24.804 1.00 31.86 91 GLN A CA 1
ATOM 658 C C . GLN A 1 91 ? 7.958 27.788 25.959 1.00 31.86 91 GLN A C 1
ATOM 660 O O . GLN A 1 91 ? 8.036 2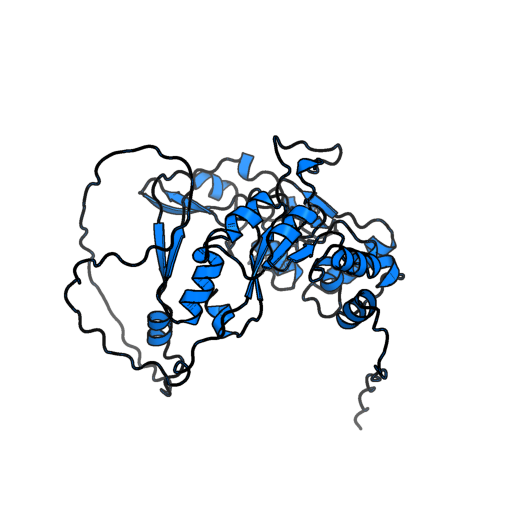8.103 27.141 1.00 31.86 91 GLN A O 1
ATOM 665 N N . GLY A 1 92 ? 7.895 26.507 25.579 1.00 22.94 92 GLY A N 1
ATOM 666 C CA . GLY A 1 92 ? 8.330 25.379 26.402 1.00 22.94 92 GLY A CA 1
ATOM 667 C C . GLY A 1 92 ? 8.507 24.114 25.554 1.00 22.94 92 GLY A C 1
ATOM 668 O O . GLY A 1 92 ? 7.536 23.586 25.029 1.00 22.94 92 GLY A O 1
ATOM 669 N N . LYS A 1 93 ? 9.745 23.621 25.413 1.00 30.83 93 LYS A N 1
ATOM 670 C CA . LYS A 1 93 ? 10.099 22.386 24.682 1.00 30.83 93 LYS A CA 1
ATOM 671 C C . LYS A 1 93 ? 9.343 21.173 25.239 1.00 30.83 93 LYS A C 1
ATOM 673 O O . LYS A 1 93 ? 9.535 20.885 26.422 1.00 30.83 93 LYS A O 1
ATOM 678 N N . ARG A 1 94 ? 8.610 20.395 24.423 1.00 29.50 94 ARG A N 1
ATOM 679 C CA . ARG A 1 94 ? 8.195 19.021 24.792 1.00 29.50 94 ARG A CA 1
ATOM 680 C C . ARG A 1 94 ? 8.160 18.036 23.622 1.00 29.50 94 ARG A C 1
ATOM 682 O O . ARG A 1 94 ? 7.868 18.377 22.484 1.00 29.50 94 ARG A O 1
ATOM 689 N N . GLN A 1 95 ? 8.508 16.799 23.970 1.00 25.89 95 GLN A N 1
ATOM 690 C CA . GLN A 1 95 ? 8.551 15.609 23.126 1.00 25.89 95 GLN A CA 1
ATOM 691 C C . GLN A 1 95 ? 7.193 15.263 22.501 1.00 25.89 95 GLN A C 1
ATOM 693 O O . GLN A 1 95 ? 6.134 15.549 23.049 1.00 25.89 95 GLN A O 1
ATOM 698 N N . VAL A 1 96 ? 7.281 14.582 21.361 1.00 32.94 96 VAL A N 1
ATOM 699 C CA . VAL A 1 96 ? 6.185 14.092 20.521 1.00 32.94 96 VAL A CA 1
ATOM 700 C C . VAL A 1 96 ? 5.272 13.123 21.283 1.00 32.94 96 VAL A C 1
ATOM 702 O O . VAL A 1 96 ? 5.740 12.051 21.664 1.00 32.94 96 VAL A O 1
ATOM 705 N N . GLN A 1 97 ? 3.980 13.457 21.421 1.00 29.47 97 GLN A N 1
ATOM 706 C CA . GLN A 1 97 ? 2.878 12.498 21.610 1.00 29.47 97 GLN A CA 1
ATOM 707 C C . GLN A 1 97 ? 1.482 13.125 21.381 1.00 29.47 97 GLN A C 1
ATOM 709 O O . GLN A 1 97 ? 1.288 14.310 21.623 1.00 29.47 97 GLN A O 1
ATOM 714 N N . ASP A 1 98 ? 0.551 12.265 20.945 1.00 30.00 98 ASP A N 1
ATOM 715 C CA . ASP A 1 98 ? -0.914 12.398 20.821 1.00 30.00 98 ASP A CA 1
ATOM 716 C C . ASP A 1 98 ? -1.514 13.398 19.803 1.00 30.00 98 ASP A C 1
ATOM 718 O O . ASP A 1 98 ? -1.441 14.615 19.945 1.00 30.00 98 ASP A O 1
ATOM 722 N N . VAL A 1 99 ? -2.268 12.865 18.827 1.00 36.47 99 VAL A N 1
ATOM 723 C CA . VAL A 1 99 ? -3.385 13.600 18.204 1.00 36.47 99 VAL A CA 1
ATOM 724 C C . VAL A 1 99 ? -4.586 13.420 19.129 1.00 36.47 99 VAL A C 1
ATOM 726 O O . VAL A 1 99 ? -5.177 12.342 19.157 1.00 36.47 99 VAL A O 1
ATOM 729 N N . ARG A 1 100 ? -4.932 14.450 19.905 1.00 34.69 100 ARG A N 1
ATOM 730 C CA . ARG A 1 100 ? -6.133 14.452 20.751 1.00 34.69 100 ARG A CA 1
ATOM 731 C C . ARG A 1 100 ? -7.298 15.100 20.018 1.00 34.69 100 ARG A C 1
ATOM 733 O O . ARG A 1 100 ? -7.166 16.195 19.478 1.00 34.69 100 ARG A O 1
ATOM 740 N N . ILE A 1 101 ? -8.446 14.431 20.032 1.00 36.62 101 ILE A N 1
ATOM 741 C CA . ILE A 1 101 ? -9.734 15.053 19.731 1.00 36.62 101 ILE A CA 1
ATOM 742 C C . ILE A 1 101 ? -10.233 15.616 21.057 1.00 36.62 101 ILE A C 1
ATOM 744 O O . ILE A 1 101 ? -10.715 14.875 21.908 1.00 36.62 101 ILE A O 1
ATOM 748 N N . GLU A 1 102 ? -10.048 16.913 21.269 1.00 32.22 102 GLU A N 1
ATOM 749 C CA . GLU A 1 102 ? -10.519 17.551 22.496 1.00 32.22 102 GLU A CA 1
ATOM 750 C C . GLU A 1 102 ? -12.034 17.811 22.414 1.00 32.22 102 GLU A C 1
ATOM 752 O O . GLU A 1 102 ? -12.519 18.318 21.392 1.00 32.22 102 GLU A O 1
ATOM 757 N N . PRO A 1 103 ? -12.811 17.483 23.465 1.00 33.06 103 PRO A N 1
ATOM 758 C CA . PRO A 1 103 ? -14.142 18.039 23.620 1.00 33.06 103 PRO A CA 1
ATOM 759 C C . PRO A 1 103 ? -14.022 19.546 23.861 1.00 33.06 103 PRO A C 1
ATOM 761 O O . PRO A 1 103 ? -13.096 20.021 24.516 1.00 33.06 103 PRO A O 1
ATOM 764 N N . LEU A 1 104 ? -14.965 20.303 23.304 1.00 33.22 104 LEU A N 1
ATOM 765 C CA . LEU A 1 104 ? -14.986 21.759 23.388 1.00 33.22 104 LEU A CA 1
ATOM 766 C C . LEU A 1 104 ? -14.915 22.207 24.863 1.00 33.22 104 LEU A C 1
ATOM 768 O O . LEU A 1 104 ? -15.835 21.927 25.632 1.00 33.22 104 LEU A O 1
ATOM 772 N N . ALA A 1 105 ? -13.883 22.959 25.254 1.00 34.22 105 ALA A N 1
ATOM 773 C CA . ALA A 1 105 ? -14.033 23.862 26.392 1.00 34.22 105 ALA A CA 1
ATOM 774 C C . ALA A 1 105 ? -15.114 24.896 26.016 1.00 34.22 105 ALA A C 1
ATOM 776 O O . ALA A 1 105 ? -15.163 25.308 24.851 1.00 34.22 105 ALA A O 1
ATOM 777 N N . PRO A 1 106 ? -16.002 25.316 26.935 1.00 33.38 106 PRO A N 1
ATOM 778 C CA . PRO A 1 106 ? -17.039 26.288 26.619 1.00 33.38 106 PRO A CA 1
ATOM 779 C C . PRO A 1 106 ? -16.390 27.652 26.353 1.00 33.38 106 PRO A C 1
ATOM 781 O O . PRO A 1 106 ? -16.231 28.473 27.250 1.00 33.38 106 PRO A O 1
ATOM 784 N N . ALA A 1 107 ? -15.983 27.890 25.108 1.00 36.22 107 ALA A N 1
ATOM 785 C CA . ALA A 1 107 ? -15.570 29.202 24.652 1.00 36.22 107 ALA A CA 1
ATOM 786 C C . ALA A 1 107 ? -16.813 30.090 24.547 1.00 36.22 107 ALA A C 1
ATOM 788 O O . ALA A 1 107 ? -17.860 29.683 24.030 1.00 36.22 107 ALA A O 1
ATOM 789 N N . THR A 1 108 ? -16.686 31.307 25.066 1.00 36.84 108 THR A N 1
ATOM 790 C CA . THR A 1 108 ? -17.660 32.388 24.952 1.00 36.84 108 THR A CA 1
ATOM 791 C C . THR A 1 108 ? -18.148 32.503 23.510 1.00 36.84 108 THR A C 1
ATOM 793 O O . THR A 1 108 ? -17.364 32.674 22.578 1.00 36.84 108 THR A O 1
ATOM 796 N N . ARG A 1 109 ? -19.466 32.353 23.328 1.00 30.00 109 ARG A N 1
ATOM 797 C CA . ARG A 1 109 ? -20.129 32.448 22.023 1.00 30.00 109 ARG A CA 1
ATOM 798 C C . ARG A 1 109 ? -19.753 33.786 21.369 1.00 30.00 109 ARG A C 1
ATOM 800 O O . ARG A 1 109 ? -20.086 34.820 21.950 1.00 30.00 109 ARG A O 1
ATOM 807 N N . PRO A 1 110 ? -19.130 33.813 20.178 1.00 34.06 110 PRO A N 1
ATOM 808 C CA . PRO A 1 110 ? -19.175 35.017 19.367 1.00 34.06 110 PRO A CA 1
ATOM 809 C C . PRO A 1 110 ? -20.641 35.310 19.034 1.00 34.06 110 PRO A C 1
ATOM 811 O O . PRO A 1 110 ? -21.440 34.384 18.857 1.00 34.06 110 PRO A O 1
ATOM 814 N N . SER A 1 111 ? -21.000 36.596 19.024 1.00 36.47 111 SER A N 1
ATOM 815 C CA . SER A 1 111 ? -22.374 37.062 18.845 1.00 36.47 111 SER A CA 1
ATOM 816 C C . SER A 1 111 ? -23.027 36.388 17.643 1.00 36.47 111 SER A C 1
ATOM 818 O O . SER A 1 111 ? -22.472 36.372 16.544 1.00 36.47 111 SER A O 1
ATOM 820 N N . THR A 1 112 ? -24.209 35.837 17.885 1.00 34.19 112 THR A N 1
ATOM 821 C CA . THR A 1 112 ? -25.092 35.191 16.921 1.00 34.19 112 THR A CA 1
ATOM 822 C C . THR A 1 112 ? -25.323 36.078 15.700 1.00 34.19 112 THR A C 1
ATOM 824 O O . THR A 1 112 ? -26.192 36.944 15.718 1.00 34.19 112 THR A O 1
ATOM 827 N N . VAL A 1 113 ? -24.585 35.827 14.618 1.00 38.12 113 VAL A N 1
ATOM 828 C CA . VAL A 1 113 ? -25.153 36.004 13.282 1.00 38.12 113 VAL A CA 1
ATOM 829 C C . VAL A 1 113 ? -26.105 34.832 13.108 1.00 38.12 113 VAL A C 1
ATOM 831 O O . VAL A 1 113 ? -25.701 33.670 13.210 1.00 38.12 113 VAL A O 1
ATOM 834 N N . GLU A 1 114 ? -27.381 35.161 12.968 1.00 39.22 114 GLU A N 1
ATOM 835 C CA . GLU A 1 114 ? -28.501 34.239 12.869 1.00 39.22 114 GLU A CA 1
ATOM 836 C C . GLU A 1 114 ? -28.273 33.293 11.684 1.00 39.22 114 GLU A C 1
ATOM 838 O O . GLU A 1 114 ? -28.516 33.606 10.521 1.00 39.22 114 GLU A O 1
ATOM 843 N N . THR A 1 115 ? -27.699 32.128 11.978 1.00 38.16 115 THR A N 1
ATOM 844 C CA . THR A 1 115 ? -27.542 31.049 11.014 1.00 38.16 115 THR A CA 1
ATOM 845 C C . THR A 1 115 ? -28.937 30.496 10.806 1.00 38.16 115 THR A C 1
ATOM 847 O O . THR A 1 115 ? -29.518 29.904 11.717 1.00 38.16 115 THR A O 1
ATOM 850 N N . THR A 1 116 ? -29.500 30.745 9.625 1.00 37.69 116 THR A N 1
ATOM 851 C CA . THR A 1 116 ? -30.771 30.166 9.197 1.00 37.69 116 THR A CA 1
ATOM 852 C C . THR A 1 116 ? -30.721 28.674 9.509 1.00 37.69 116 THR A C 1
ATOM 854 O O . THR A 1 116 ? -29.840 27.968 9.013 1.00 37.69 116 THR A O 1
ATOM 857 N N . ARG A 1 117 ? -31.601 28.200 10.401 1.00 38.56 117 ARG A N 1
ATOM 858 C CA . ARG A 1 117 ? -31.702 26.776 10.736 1.00 38.56 117 ARG A CA 1
ATOM 859 C C . ARG A 1 117 ? -32.121 26.040 9.471 1.00 38.56 117 ARG A C 1
ATOM 861 O O . ARG A 1 117 ? -33.305 25.964 9.161 1.00 38.56 117 ARG A O 1
ATOM 868 N N . VAL A 1 118 ? -31.150 25.515 8.735 1.00 43.97 118 VAL A N 1
ATOM 869 C CA . VAL A 1 118 ? -31.417 24.549 7.678 1.00 43.97 118 VAL A CA 1
ATOM 870 C C . VAL A 1 118 ? -31.890 23.290 8.389 1.00 43.97 118 VAL A C 1
ATOM 872 O O . VAL A 1 118 ? -31.112 22.623 9.070 1.00 43.97 118 VAL A O 1
ATOM 875 N N . THR A 1 119 ? -33.185 23.001 8.302 1.00 43.69 119 THR A N 1
ATOM 876 C CA . THR A 1 119 ? -33.730 21.708 8.712 1.00 43.69 119 THR A CA 1
ATOM 877 C C . THR A 1 119 ? -33.042 20.629 7.874 1.00 43.69 119 THR A C 1
ATOM 879 O O . THR A 1 119 ? -33.166 20.676 6.646 1.00 43.69 119 THR A O 1
ATOM 882 N N . PRO A 1 120 ? -32.282 19.696 8.478 1.00 46.88 120 PRO A N 1
ATOM 883 C CA . PRO A 1 120 ? -31.635 18.637 7.720 1.00 46.88 120 PRO A CA 1
ATOM 884 C C . PRO A 1 120 ? -32.699 17.824 6.980 1.00 46.88 120 PRO A C 1
ATOM 886 O O . PRO A 1 120 ? -33.747 17.503 7.542 1.00 46.88 120 PRO A O 1
ATOM 889 N N . SER A 1 121 ? -32.434 17.525 5.706 1.00 50.09 121 SER A N 1
ATOM 890 C CA . SER A 1 121 ? -33.301 16.686 4.875 1.00 50.09 121 SER A CA 1
ATOM 891 C C .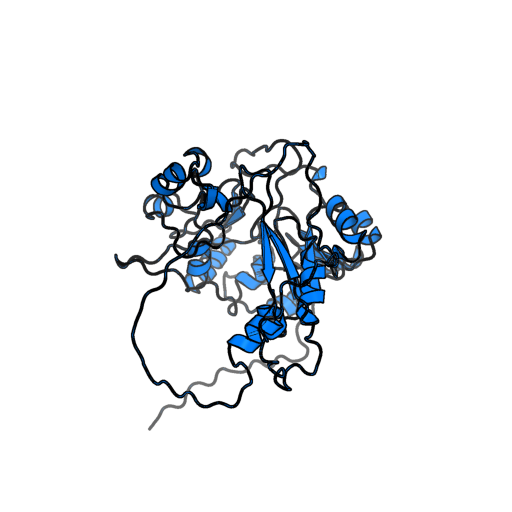 SER A 1 121 ? -33.632 15.374 5.614 1.00 50.09 121 SER A C 1
ATOM 893 O O . SER A 1 121 ? -32.741 14.819 6.271 1.00 50.09 121 SER A O 1
ATOM 895 N N . PRO A 1 122 ? -34.868 14.842 5.521 1.00 49.12 122 PRO A N 1
ATOM 896 C CA . PRO A 1 122 ? -35.291 13.617 6.215 1.00 49.12 122 PRO A CA 1
ATOM 897 C C . PRO A 1 122 ? -34.416 12.385 5.916 1.00 49.12 122 PRO A C 1
ATOM 899 O O . PRO A 1 122 ? -34.437 11.421 6.681 1.00 49.12 122 PRO A O 1
ATOM 902 N N . VAL A 1 123 ? -33.582 12.436 4.870 1.00 52.81 123 VAL A N 1
ATOM 903 C CA . VAL A 1 123 ? -32.532 11.448 4.562 1.00 52.81 123 VAL A CA 1
ATOM 904 C C . VAL A 1 123 ? -31.542 11.252 5.727 1.00 52.81 123 VAL A C 1
ATOM 906 O O . VAL A 1 123 ? -31.017 10.156 5.903 1.00 52.81 123 VAL A O 1
ATOM 909 N N . PHE A 1 124 ? -31.331 12.267 6.572 1.00 55.16 124 PHE A N 1
ATOM 910 C CA . PHE A 1 124 ? -30.399 12.223 7.709 1.00 55.16 124 PHE A CA 1
ATOM 911 C C . PHE A 1 124 ? -31.081 12.021 9.072 1.00 55.16 124 PHE A C 1
ATOM 913 O O . PHE A 1 124 ? -30.437 12.155 10.109 1.00 55.16 124 PHE A O 1
ATOM 920 N N . ALA A 1 125 ? -32.371 11.664 9.101 1.00 55.88 125 ALA A N 1
ATOM 921 C CA . ALA A 1 125 ? -33.081 11.35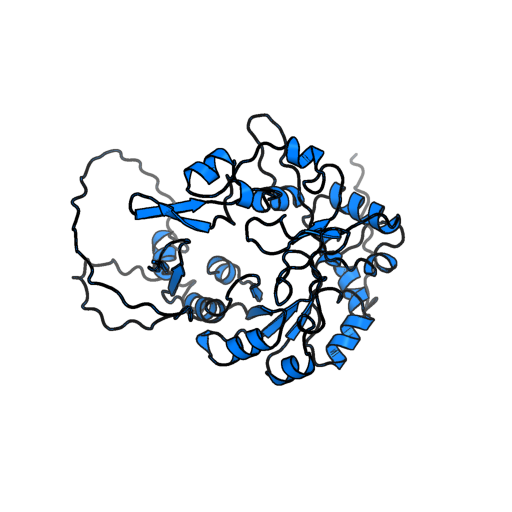8 10.348 1.00 55.88 125 ALA A CA 1
ATOM 922 C C . ALA A 1 125 ? -32.609 10.044 11.012 1.00 55.88 125 ALA A C 1
ATOM 924 O O . ALA A 1 125 ? -32.963 9.761 12.156 1.00 55.88 125 ALA A O 1
ATOM 925 N N . ARG A 1 126 ? -31.809 9.233 10.304 1.00 63.16 126 ARG A N 1
ATOM 926 C CA . ARG A 1 126 ? -31.174 8.014 10.822 1.00 63.16 126 ARG A CA 1
ATOM 927 C C . ARG A 1 126 ? -29.662 8.218 10.977 1.00 63.16 126 ARG A C 1
ATOM 929 O O . ARG A 1 126 ? -29.051 8.779 10.068 1.00 63.16 126 ARG A O 1
ATOM 936 N N . PRO A 1 127 ? -29.042 7.729 12.072 1.00 71.69 127 PRO A N 1
ATOM 937 C CA . PRO A 1 127 ? -27.588 7.725 12.210 1.00 71.69 127 PRO A CA 1
ATOM 938 C C . PRO A 1 127 ? -26.932 7.030 11.015 1.00 71.69 127 PRO A C 1
ATOM 940 O O . PRO A 1 127 ? -27.384 5.960 10.596 1.00 71.69 127 PRO A O 1
ATOM 943 N N . LEU A 1 128 ? -25.871 7.626 10.466 1.00 90.00 128 LEU A N 1
ATOM 944 C CA . LEU A 1 128 ? -25.142 7.017 9.359 1.00 90.00 128 LEU A CA 1
ATOM 945 C C . LEU A 1 128 ? -24.414 5.767 9.860 1.00 90.00 128 LEU A C 1
ATOM 947 O O . LEU A 1 128 ? -23.915 5.717 10.987 1.00 90.00 128 LEU A O 1
ATOM 951 N N . ARG A 1 129 ? -24.324 4.743 9.009 1.00 92.50 129 ARG A N 1
ATOM 952 C CA . ARG A 1 129 ? -23.563 3.539 9.343 1.00 92.50 129 ARG A CA 1
ATOM 953 C C . ARG A 1 129 ? -22.074 3.879 9.380 1.00 92.50 129 ARG A C 1
ATOM 955 O O . ARG A 1 129 ? -21.505 4.334 8.392 1.00 92.50 129 ARG A O 1
ATOM 962 N N . ARG A 1 130 ? -21.436 3.629 10.522 1.00 94.44 130 ARG A N 1
ATOM 963 C CA . ARG A 1 130 ? -19.987 3.770 10.678 1.00 94.44 130 ARG A CA 1
ATOM 964 C C . ARG A 1 130 ? -19.269 2.573 10.027 1.00 94.44 130 ARG A C 1
ATOM 966 O O . ARG A 1 130 ? -19.638 1.443 10.349 1.00 94.44 130 ARG A O 1
ATOM 973 N N . PRO A 1 131 ? -18.237 2.784 9.188 1.00 95.94 131 PRO A N 1
ATOM 974 C CA . PRO A 1 131 ? -17.360 1.708 8.744 1.00 95.94 131 PRO A CA 1
ATOM 975 C C . PRO A 1 131 ? -16.539 1.169 9.916 1.00 95.94 131 PRO A C 1
ATOM 977 O O . PRO A 1 131 ? -16.100 1.932 10.786 1.00 95.94 131 PRO A O 1
ATOM 980 N N . ASN A 1 132 ? -16.256 -0.127 9.893 1.00 96.69 132 ASN A N 1
ATOM 981 C CA . ASN A 1 132 ? -15.243 -0.702 10.765 1.00 96.69 132 ASN A CA 1
ATOM 982 C C . ASN A 1 132 ? -13.861 -0.184 10.345 1.00 96.69 132 ASN A C 1
ATOM 984 O O . ASN A 1 132 ? -13.512 -0.192 9.165 1.00 96.69 132 ASN A O 1
ATOM 988 N N . VAL A 1 133 ? -13.065 0.269 11.304 1.00 96.44 133 VAL A N 1
ATOM 989 C CA . VAL A 1 133 ? -11.708 0.766 11.083 1.00 96.44 133 VAL A CA 1
ATOM 990 C C . VAL A 1 133 ? -10.728 -0.336 11.451 1.00 96.44 133 VAL A C 1
ATOM 992 O O . VAL A 1 133 ? -10.653 -0.737 12.609 1.00 96.44 133 VAL A O 1
ATOM 995 N N . LEU A 1 134 ? -9.957 -0.806 10.471 1.00 96.75 134 LEU A N 1
ATOM 996 C CA . LEU A 1 134 ? -8.881 -1.771 10.681 1.00 96.75 134 LEU A CA 1
ATOM 997 C C . LEU A 1 134 ? -7.533 -1.056 10.602 1.00 96.75 134 LEU A C 1
ATOM 999 O O . LEU A 1 134 ? -7.198 -0.451 9.579 1.00 96.75 134 LEU A O 1
ATOM 1003 N N . ALA A 1 135 ? -6.746 -1.125 11.674 1.00 95.75 135 ALA A N 1
ATOM 1004 C CA . ALA A 1 135 ? -5.411 -0.537 11.694 1.00 95.75 135 ALA A CA 1
ATOM 1005 C C . ALA A 1 135 ? -4.383 -1.533 11.143 1.00 95.75 135 ALA A C 1
ATOM 1007 O O . ALA A 1 135 ? -4.242 -2.643 11.660 1.00 95.75 135 ALA A O 1
ATOM 1008 N N . ILE A 1 136 ? -3.641 -1.127 10.114 1.00 95.19 136 ILE A N 1
ATOM 1009 C CA . ILE A 1 136 ? -2.506 -1.888 9.599 1.00 95.19 136 ILE A CA 1
ATOM 1010 C C . ILE A 1 136 ? -1.304 -1.612 10.504 1.00 95.19 136 ILE A C 1
ATOM 1012 O O . ILE A 1 136 ? -0.862 -0.472 10.656 1.00 95.19 136 ILE A O 1
ATOM 1016 N N . VAL A 1 137 ? -0.779 -2.667 11.115 1.00 94.06 137 VAL A N 1
ATOM 1017 C CA . VAL A 1 137 ? 0.345 -2.620 12.054 1.00 94.06 137 VAL A CA 1
ATOM 1018 C C . VAL A 1 137 ? 1.312 -3.749 11.733 1.00 94.06 137 VAL A C 1
ATOM 1020 O O . VAL A 1 137 ? 0.893 -4.835 11.361 1.00 94.06 137 VAL A O 1
ATOM 1023 N N . SER A 1 138 ? 2.612 -3.538 11.918 1.00 90.88 138 SER A N 1
ATOM 1024 C CA . SER A 1 138 ? 3.584 -4.631 11.756 1.00 90.88 138 SER A CA 1
ATOM 1025 C C . SER A 1 138 ? 3.930 -5.322 13.072 1.00 90.88 138 SER A C 1
ATOM 1027 O O . SER A 1 138 ? 4.414 -6.446 13.054 1.00 90.88 138 SER A O 1
ATOM 1029 N N . LEU A 1 139 ? 3.716 -4.667 14.222 1.00 91.06 139 LEU A N 1
ATOM 1030 C CA . LEU A 1 139 ? 4.194 -5.150 15.521 1.00 91.06 139 LEU A CA 1
ATOM 1031 C C . LEU A 1 139 ? 3.187 -4.913 16.660 1.00 91.06 139 LEU A C 1
ATOM 1033 O O . LEU A 1 139 ? 2.509 -3.880 16.664 1.00 91.06 139 LEU A O 1
ATOM 1037 N N . PRO A 1 140 ? 3.186 -5.779 17.697 1.00 91.94 140 PRO A N 1
ATOM 1038 C CA . PRO A 1 140 ? 2.273 -5.659 18.835 1.00 91.94 140 PRO A CA 1
ATOM 1039 C C . PRO A 1 140 ? 2.391 -4.357 19.617 1.00 91.94 140 PRO A C 1
ATOM 1041 O O . PRO A 1 140 ? 1.407 -3.898 20.169 1.00 91.94 140 PRO A O 1
ATOM 1044 N N . VAL A 1 141 ? 3.571 -3.730 19.661 1.00 92.12 141 VAL A N 1
ATOM 1045 C CA . VAL A 1 141 ? 3.784 -2.509 20.458 1.00 92.12 141 VAL A CA 1
ATOM 1046 C C . VAL A 1 141 ? 2.822 -1.388 20.050 1.00 92.12 141 VAL A C 1
ATOM 1048 O O . VAL A 1 141 ? 2.218 -0.762 20.916 1.00 92.12 141 VAL A O 1
ATOM 1051 N N . LEU A 1 142 ? 2.653 -1.156 18.743 1.00 91.56 142 LEU A N 1
ATOM 1052 C CA . LEU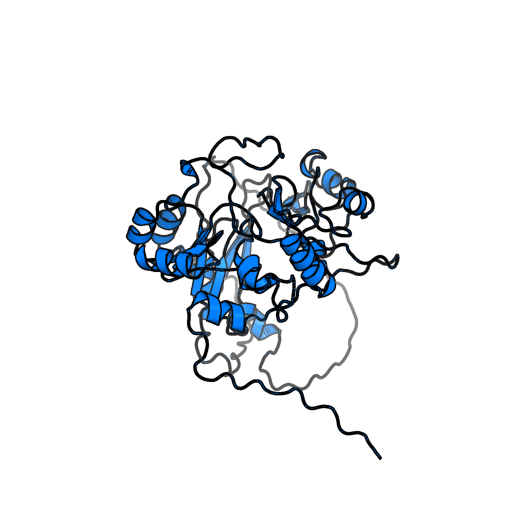 A 1 142 ? 1.716 -0.147 18.247 1.00 91.56 142 LEU A CA 1
ATOM 1053 C C . LEU A 1 142 ? 0.266 -0.591 18.463 1.00 91.56 142 LEU A C 1
ATOM 1055 O O . LEU A 1 142 ? -0.551 0.209 18.905 1.00 91.56 142 LEU A O 1
ATOM 1059 N N . ALA A 1 143 ? -0.044 -1.865 18.214 1.00 94.19 143 ALA A N 1
ATOM 1060 C CA . ALA A 1 143 ? -1.384 -2.409 18.420 1.00 94.19 143 ALA A CA 1
ATOM 1061 C C . ALA A 1 143 ? -1.840 -2.271 19.884 1.00 94.19 143 ALA A C 1
ATOM 1063 O O . ALA A 1 143 ? -2.917 -1.748 20.158 1.00 94.19 143 ALA A O 1
ATOM 1064 N N . SER A 1 144 ? -0.979 -2.647 20.832 1.00 94.75 144 SER A N 1
ATOM 1065 C CA . SER A 1 144 ? -1.219 -2.499 22.266 1.00 94.75 144 SER A CA 1
ATOM 1066 C C . SER A 1 144 ? -1.273 -1.045 22.716 1.00 94.75 144 SER A C 1
ATOM 1068 O O . SER A 1 144 ? -1.866 -0.790 23.752 1.00 94.75 144 SER A O 1
ATOM 1070 N N . TYR A 1 145 ? -0.630 -0.101 22.023 1.00 93.62 145 TYR A N 1
ATOM 1071 C CA . TYR A 1 145 ? -0.804 1.326 22.314 1.00 93.62 145 TYR A CA 1
ATOM 1072 C C . TYR A 1 145 ? -2.191 1.800 21.863 1.00 93.62 145 TYR A C 1
ATOM 1074 O O . TYR A 1 145 ? -2.914 2.389 22.659 1.00 93.62 145 TYR A O 1
ATOM 1082 N N . LEU A 1 146 ? -2.587 1.473 20.629 1.00 94.19 146 LEU A N 1
ATOM 1083 C CA . LEU A 1 146 ? -3.875 1.877 20.057 1.00 94.19 146 LEU A CA 1
ATOM 1084 C C . LEU A 1 146 ? -5.072 1.293 20.820 1.00 94.19 146 LEU A C 1
ATOM 1086 O O . LEU A 1 146 ? -6.074 1.979 20.973 1.00 94.19 146 LEU A O 1
ATOM 1090 N N . ALA A 1 147 ? -4.958 0.061 21.321 1.00 95.19 147 ALA A N 1
ATOM 1091 C CA . ALA A 1 147 ? -6.034 -0.643 22.024 1.00 95.19 147 ALA A CA 1
ATOM 1092 C C . ALA A 1 147 ? -6.265 -0.191 23.484 1.00 95.19 147 ALA A C 1
ATOM 1094 O O . ALA A 1 147 ? -7.112 -0.760 24.167 1.00 95.19 147 ALA A O 1
ATOM 1095 N N . ARG A 1 148 ? -5.489 0.772 24.008 1.00 93.75 148 ARG A N 1
ATOM 1096 C CA . ARG A 1 148 ? -5.600 1.219 25.414 1.00 93.75 148 ARG A CA 1
ATOM 1097 C C . ARG A 1 148 ? -6.694 2.247 25.656 1.00 93.75 148 ARG A C 1
ATOM 1099 O O . ARG A 1 148 ? -7.156 2.360 26.785 1.00 93.75 148 ARG A O 1
ATOM 1106 N N . ASP A 1 149 ? -7.041 3.018 24.634 1.00 93.56 149 ASP A N 1
ATOM 1107 C CA . ASP A 1 149 ? -7.973 4.137 24.733 1.00 93.56 149 ASP A CA 1
ATOM 1108 C C . ASP A 1 149 ? -9.087 3.944 23.708 1.00 93.56 149 ASP A C 1
ATOM 1110 O O . ASP A 1 149 ? -8.819 3.651 22.540 1.00 93.56 149 ASP A O 1
ATOM 1114 N N . GLU A 1 150 ? -10.341 4.102 24.126 1.00 92.75 150 GLU A N 1
ATOM 1115 C CA . GLU A 1 150 ? -11.501 3.976 23.245 1.00 92.75 150 GLU A CA 1
ATOM 1116 C C . GLU A 1 150 ? -11.383 4.905 22.027 1.00 92.75 150 GLU A C 1
ATOM 1118 O O . GLU A 1 150 ? -11.690 4.489 20.904 1.00 92.75 150 GLU A O 1
ATOM 1123 N N . ALA A 1 151 ? -10.858 6.121 22.206 1.00 91.44 151 ALA A N 1
ATOM 1124 C CA . ALA A 1 151 ? -10.671 7.089 21.129 1.00 91.44 151 ALA A CA 1
ATOM 1125 C C . ALA A 1 151 ? -9.697 6.582 20.050 1.00 91.44 151 ALA A C 1
ATOM 1127 O O . ALA A 1 151 ? -9.896 6.852 18.863 1.00 91.44 151 ALA A O 1
ATOM 1128 N N . THR A 1 152 ? -8.681 5.806 20.441 1.00 92.88 152 THR A N 1
ATOM 1129 C CA . THR A 1 152 ? -7.661 5.279 19.521 1.00 92.88 152 THR A CA 1
ATOM 1130 C C . THR A 1 152 ? -7.868 3.838 19.090 1.00 92.88 152 THR A C 1
ATOM 1132 O O . THR A 1 152 ? -7.206 3.384 18.152 1.00 92.88 152 THR A O 1
ATOM 1135 N N . THR A 1 153 ? -8.769 3.118 19.755 1.00 96.25 153 THR A N 1
ATOM 1136 C CA . THR A 1 153 ? -8.973 1.685 19.549 1.00 96.25 153 THR A CA 1
ATOM 1137 C C . THR A 1 153 ? -9.682 1.424 18.216 1.00 96.25 153 THR A C 1
ATOM 1139 O O . THR A 1 153 ? -10.812 1.890 18.036 1.00 96.25 153 THR A O 1
ATOM 1142 N N . PRO A 1 154 ? -9.055 0.685 17.277 1.00 96.69 154 PRO A N 1
ATOM 1143 C CA . PRO A 1 154 ? -9.700 0.250 16.042 1.00 96.69 154 PRO A CA 1
ATOM 1144 C C . PRO A 1 154 ? -10.638 -0.941 16.292 1.00 96.69 154 PRO A C 1
ATOM 1146 O O . PRO A 1 154 ? -10.591 -1.581 17.338 1.00 96.69 154 PRO A O 1
ATOM 1149 N N . ASP A 1 155 ? -11.444 -1.296 15.292 1.00 97.56 155 ASP A N 1
ATOM 1150 C CA . ASP A 1 155 ? -12.308 -2.486 15.342 1.00 97.56 155 ASP A CA 1
ATOM 1151 C C . ASP A 1 155 ? -11.534 -3.795 15.112 1.00 97.56 155 ASP A C 1
ATOM 1153 O O . ASP A 1 155 ? -12.067 -4.885 15.305 1.00 97.56 155 ASP A O 1
ATOM 1157 N N . GLY A 1 156 ? -10.275 -3.696 14.686 1.00 97.50 156 GLY A N 1
ATOM 1158 C CA . GLY A 1 156 ? -9.367 -4.821 14.512 1.00 97.50 156 GLY A CA 1
ATOM 1159 C C . GLY A 1 156 ? -8.039 -4.410 13.881 1.00 97.50 156 GLY A C 1
ATOM 1160 O O . GLY A 1 156 ? -7.812 -3.239 13.556 1.00 97.50 156 GLY A O 1
ATOM 1161 N N . PHE A 1 157 ? -7.158 -5.390 13.688 1.00 97.62 157 PHE A N 1
ATOM 1162 C CA . PHE A 1 157 ? -5.810 -5.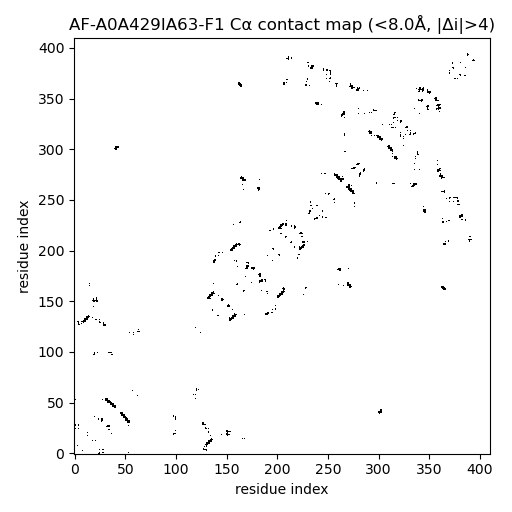169 13.161 1.00 97.62 157 PHE A CA 1
ATOM 1163 C C . PHE A 1 157 ? -5.520 -5.980 11.906 1.00 97.62 157 PHE A C 1
ATOM 1165 O O . PHE A 1 157 ? -5.822 -7.164 11.828 1.00 97.62 157 PHE A O 1
ATOM 1172 N N . VAL A 1 158 ? -4.822 -5.381 10.951 1.00 97.31 158 VAL A N 1
ATOM 1173 C CA . VAL A 1 158 ? -4.158 -6.124 9.879 1.00 97.31 158 VAL A CA 1
ATOM 1174 C C . VAL A 1 158 ? -2.675 -6.169 10.219 1.00 97.31 158 VAL A C 1
ATOM 1176 O O . VAL A 1 158 ? -2.001 -5.141 10.210 1.00 97.31 158 VAL A O 1
ATOM 1179 N N . ILE A 1 159 ? -2.172 -7.354 10.551 1.00 96.12 159 ILE A N 1
ATOM 1180 C CA . ILE A 1 159 ? -0.762 -7.580 10.853 1.00 96.12 159 ILE A CA 1
ATOM 1181 C C . ILE A 1 159 ? -0.012 -7.734 9.538 1.00 96.12 159 ILE A C 1
ATOM 1183 O O . ILE A 1 159 ? -0.072 -8.783 8.894 1.00 96.12 159 ILE A O 1
ATOM 1187 N N . GLU A 1 160 ? 0.691 -6.684 9.141 1.00 94.56 160 GLU A N 1
ATOM 1188 C CA . GLU A 1 160 ? 1.378 -6.618 7.858 1.00 94.56 160 GLU A CA 1
ATOM 1189 C C . GLU A 1 160 ? 2.870 -6.909 7.994 1.00 94.56 160 GLU A C 1
ATOM 1191 O O . GLU A 1 160 ? 3.614 -6.192 8.675 1.00 94.56 160 GLU A O 1
ATOM 1196 N N . THR A 1 161 ? 3.311 -7.958 7.300 1.00 93.25 161 THR A N 1
ATOM 1197 C CA . THR A 1 161 ? 4.728 -8.287 7.155 1.00 93.25 161 THR A CA 1
ATOM 1198 C C . THR A 1 161 ? 5.377 -7.460 6.046 1.00 93.25 161 THR A C 1
ATOM 1200 O O . THR A 1 161 ? 4.736 -6.981 5.107 1.00 93.25 161 THR A O 1
ATOM 1203 N N . GLN A 1 162 ? 6.703 -7.371 6.089 1.00 92.31 162 GLN A N 1
ATOM 1204 C CA . GLN A 1 162 ? 7.530 -6.733 5.070 1.00 92.31 162 GLN A CA 1
ATOM 1205 C C . GLN A 1 162 ? 7.308 -7.282 3.654 1.00 92.31 162 GLN A C 1
ATOM 1207 O O . GLN A 1 162 ? 7.623 -6.583 2.696 1.00 92.31 162 GLN A O 1
ATOM 1212 N N . ARG A 1 163 ? 6.743 -8.487 3.500 1.00 94.25 163 ARG A N 1
ATOM 1213 C CA . ARG A 1 163 ? 6.492 -9.098 2.189 1.00 94.25 163 ARG A CA 1
ATOM 1214 C C . ARG A 1 163 ? 5.213 -8.607 1.498 1.00 94.25 163 ARG A C 1
ATOM 1216 O O . ARG A 1 163 ? 5.032 -8.873 0.309 1.00 94.25 163 ARG A O 1
ATOM 1223 N N . ALA A 1 164 ? 4.323 -7.907 2.207 1.00 95.62 164 ALA A N 1
ATOM 1224 C CA . ALA A 1 164 ? 3.093 -7.350 1.637 1.00 95.62 164 ALA A CA 1
ATOM 1225 C C . ALA A 1 164 ? 3.369 -6.365 0.491 1.00 95.62 164 ALA A C 1
ATOM 1227 O O . ALA A 1 164 ? 4.423 -5.743 0.452 1.00 95.62 164 ALA A O 1
ATOM 1228 N N . GLY A 1 165 ? 2.431 -6.208 -0.445 1.00 95.69 165 GLY A N 1
ATOM 1229 C CA . GLY A 1 165 ? 2.528 -5.164 -1.472 1.00 95.69 165 GLY A CA 1
ATOM 1230 C C . GLY A 1 165 ? 2.390 -3.753 -0.896 1.00 95.69 165 GLY A C 1
ATOM 1231 O O . GLY A 1 165 ? 2.039 -3.588 0.265 1.00 95.69 165 GLY A O 1
ATOM 1232 N N . GLY A 1 166 ? 2.633 -2.729 -1.710 1.00 94.94 166 GLY A N 1
ATOM 1233 C CA . GLY A 1 166 ? 2.488 -1.332 -1.298 1.00 94.94 166 GLY A CA 1
ATOM 1234 C C . GLY A 1 166 ? 3.663 -0.815 -0.468 1.00 94.94 166 GLY A C 1
ATOM 1235 O O . GLY A 1 166 ? 4.822 -1.119 -0.752 1.00 94.94 166 GLY A O 1
ATOM 1236 N N . HIS A 1 167 ? 3.384 0.022 0.528 1.00 94.31 167 HIS A N 1
ATOM 1237 C CA . HIS A 1 167 ? 4.406 0.513 1.455 1.00 94.31 167 HIS A CA 1
ATOM 1238 C C . HIS A 1 167 ? 4.830 -0.569 2.455 1.00 94.31 167 HIS A C 1
ATOM 1240 O O . HIS A 1 167 ? 4.116 -1.532 2.700 1.00 94.31 167 HIS A O 1
ATOM 1246 N N . SER A 1 168 ? 6.015 -0.416 3.038 1.00 91.06 168 SER A N 1
ATOM 1247 C CA . SER A 1 168 ? 6.489 -1.238 4.156 1.00 91.06 168 SER A CA 1
ATOM 1248 C C . SER A 1 168 ? 6.728 -0.368 5.369 1.00 91.06 168 SER A C 1
ATOM 1250 O O . SER A 1 168 ? 7.283 0.724 5.234 1.00 91.06 168 SER A O 1
ATOM 1252 N N . ALA A 1 169 ? 6.469 -0.897 6.564 1.00 90.19 169 ALA A N 1
ATOM 1253 C CA . ALA A 1 169 ? 7.146 -0.375 7.742 1.00 90.19 169 ALA A CA 1
ATOM 1254 C C . ALA A 1 169 ? 8.676 -0.492 7.549 1.00 90.19 169 ALA A C 1
ATOM 1256 O O . ALA A 1 169 ? 9.155 -1.516 7.038 1.00 90.19 169 ALA A O 1
ATOM 1257 N N . PRO A 1 170 ? 9.461 0.539 7.910 1.00 90.50 170 PRO A N 1
ATOM 1258 C CA . PRO A 1 170 ? 10.912 0.437 7.883 1.00 90.50 170 PRO A CA 1
ATOM 1259 C C . PRO A 1 170 ? 11.386 -0.590 8.926 1.00 90.50 170 PRO A C 1
ATOM 1261 O O . PRO A 1 170 ? 10.741 -0.737 9.970 1.00 90.50 170 PRO A O 1
ATOM 1264 N N . PRO A 1 171 ? 12.508 -1.288 8.679 1.00 92.75 171 PRO A N 1
ATOM 1265 C CA . PRO A 1 171 ? 13.074 -2.206 9.660 1.00 92.75 171 PRO A CA 1
ATOM 1266 C C . PRO A 1 171 ? 13.497 -1.460 10.930 1.00 92.75 171 PRO A C 1
ATOM 1268 O O . PRO A 1 171 ? 13.908 -0.296 10.899 1.00 92.75 171 PRO A O 1
ATOM 1271 N N . ARG A 1 172 ? 13.424 -2.136 12.075 1.00 91.12 172 ARG A N 1
ATOM 1272 C CA . ARG A 1 172 ? 13.753 -1.553 13.374 1.00 91.12 172 ARG A CA 1
ATOM 1273 C C . ARG A 1 172 ? 15.250 -1.348 13.545 1.00 91.12 172 ARG A C 1
ATOM 1275 O O . ARG A 1 172 ? 16.017 -2.299 13.723 1.00 91.12 172 ARG A O 1
ATOM 1282 N N . GLY A 1 173 ? 15.622 -0.085 13.712 1.00 90.19 173 GLY A N 1
ATOM 1283 C CA . GLY A 1 173 ? 16.987 0.356 13.979 1.00 90.19 173 GLY A CA 1
ATOM 1284 C C . GLY A 1 173 ? 17.535 1.156 12.806 1.00 90.19 173 GLY A C 1
ATOM 1285 O O . GLY A 1 173 ? 16.775 1.689 12.004 1.00 90.19 173 GLY A O 1
ATOM 1286 N N . ALA A 1 174 ? 18.860 1.254 12.721 1.00 90.50 174 ALA A N 1
ATOM 1287 C CA . ALA A 1 174 ? 19.499 1.875 11.570 1.00 90.50 174 ALA A CA 1
ATOM 1288 C C . ALA A 1 174 ? 19.190 1.068 10.302 1.00 90.50 174 ALA A C 1
ATOM 1290 O O . ALA A 1 174 ? 19.335 -0.158 10.297 1.00 90.50 174 ALA A O 1
ATOM 1291 N N . LEU A 1 175 ? 18.789 1.765 9.237 1.00 92.50 175 LEU A N 1
ATOM 1292 C CA . LEU A 1 175 ? 18.534 1.150 7.942 1.00 92.50 175 LEU A CA 1
ATOM 1293 C C . LEU A 1 175 ? 19.816 0.483 7.433 1.00 92.50 175 LEU A C 1
ATOM 1295 O O . LEU A 1 175 ? 20.844 1.135 7.261 1.00 92.50 175 LEU A O 1
ATOM 1299 N N . LYS A 1 176 ? 19.732 -0.820 7.174 1.00 96.06 176 LYS A N 1
ATOM 1300 C CA . LYS A 1 176 ? 20.763 -1.596 6.487 1.00 96.06 176 LYS A CA 1
ATOM 1301 C C . LYS A 1 176 ? 20.180 -2.097 5.180 1.00 96.06 176 LYS A C 1
ATOM 1303 O O . LYS A 1 176 ? 19.033 -2.541 5.165 1.00 96.06 176 LYS A O 1
ATOM 1308 N N . LEU A 1 177 ? 20.965 -2.011 4.115 1.00 96.94 177 LEU A N 1
ATOM 1309 C CA . LEU A 1 177 ? 20.588 -2.513 2.801 1.00 96.94 177 LEU A CA 1
ATOM 1310 C C . LEU A 1 177 ? 21.379 -3.782 2.491 1.00 96.94 177 LEU A C 1
ATOM 1312 O O . LEU A 1 177 ? 22.539 -3.902 2.891 1.00 96.94 177 LEU A O 1
ATOM 1316 N N . ASP A 1 178 ? 20.744 -4.724 1.805 1.00 96.38 178 ASP A N 1
ATOM 1317 C CA . ASP A 1 178 ? 21.410 -5.916 1.290 1.00 96.38 178 ASP A CA 1
ATOM 1318 C C . ASP A 1 178 ? 22.178 -5.625 -0.016 1.00 96.38 178 ASP A C 1
ATOM 1320 O O . ASP A 1 178 ? 22.215 -4.497 -0.514 1.00 96.38 178 ASP A O 1
ATOM 1324 N N . ALA A 1 179 ? 22.784 -6.659 -0.608 1.00 96.25 179 ALA A N 1
ATOM 1325 C CA . ALA A 1 179 ? 23.523 -6.540 -1.869 1.00 96.25 179 ALA A CA 1
ATOM 1326 C C . ALA A 1 179 ? 22.654 -6.096 -3.067 1.00 96.25 179 ALA A C 1
ATOM 1328 O O . ALA A 1 179 ? 23.189 -5.669 -4.088 1.00 96.25 179 ALA A O 1
ATOM 1329 N N . LYS A 1 180 ? 21.322 -6.195 -2.962 1.00 93.19 180 LYS A N 1
ATOM 1330 C CA . LYS A 1 180 ? 20.350 -5.756 -3.976 1.00 93.19 180 LYS A CA 1
ATOM 1331 C C . LYS A 1 180 ? 19.792 -4.359 -3.673 1.00 93.19 180 LYS A C 1
ATOM 1333 O O . LYS A 1 180 ? 18.960 -3.850 -4.432 1.00 93.19 180 LYS A O 1
ATOM 1338 N N . GLY A 1 181 ? 20.252 -3.726 -2.593 1.00 95.06 181 GLY A N 1
ATOM 1339 C CA . GLY A 1 181 ? 19.798 -2.415 -2.147 1.00 95.06 181 GLY A CA 1
ATOM 1340 C C . GLY A 1 181 ? 18.430 -2.429 -1.459 1.00 95.06 181 GLY A C 1
ATOM 1341 O O . GLY A 1 181 ? 17.797 -1.377 -1.389 1.00 95.06 181 GLY A O 1
ATOM 1342 N N . GLU A 1 182 ? 17.951 -3.582 -0.985 1.00 96.25 182 GLU A N 1
ATOM 1343 C CA . GLU A 1 182 ? 16.671 -3.714 -0.276 1.00 96.25 182 GLU A CA 1
ATOM 1344 C C . GLU A 1 182 ? 16.869 -3.635 1.251 1.00 96.25 182 GLU A C 1
ATOM 1346 O O . GLU A 1 182 ? 17.908 -4.074 1.755 1.00 96.25 182 GLU A O 1
ATOM 1351 N N . PRO A 1 183 ? 15.905 -3.093 2.023 1.00 96.50 183 PRO A N 1
ATOM 1352 C CA . PRO A 1 183 ? 15.989 -3.061 3.481 1.00 96.50 183 PRO A CA 1
ATOM 1353 C C . PRO A 1 183 ? 16.112 -4.456 4.104 1.00 96.50 183 PRO A C 1
ATOM 1355 O O . PRO A 1 183 ? 15.323 -5.354 3.811 1.00 96.50 183 PRO A O 1
ATOM 1358 N N . VAL A 1 184 ? 17.058 -4.613 5.030 1.00 96.12 184 VAL A N 1
ATOM 1359 C CA . VAL A 1 184 ? 17.249 -5.845 5.806 1.00 96.12 184 VAL A CA 1
ATOM 1360 C C . VAL A 1 184 ? 16.362 -5.819 7.049 1.00 96.12 184 VAL A C 1
ATOM 1362 O O . VAL A 1 184 ? 16.524 -4.959 7.915 1.00 96.12 184 VAL A O 1
ATOM 1365 N N . TYR A 1 185 ? 15.466 -6.799 7.152 1.00 94.81 185 TYR A N 1
ATOM 1366 C CA . TYR A 1 185 ? 14.586 -7.009 8.304 1.00 94.81 185 TYR A CA 1
ATOM 1367 C C . TYR A 1 185 ? 15.163 -8.087 9.227 1.00 94.81 185 TYR A C 1
ATOM 1369 O O . TYR A 1 185 ? 15.586 -9.150 8.771 1.00 94.81 185 TYR A O 1
ATOM 1377 N N . GLY A 1 186 ? 15.189 -7.813 10.529 1.00 93.56 186 GLY A N 1
ATOM 1378 C CA . GLY A 1 186 ? 15.704 -8.715 11.554 1.00 93.56 186 GLY A CA 1
ATOM 1379 C C . GLY A 1 186 ? 14.606 -9.397 12.381 1.00 93.56 186 GLY A C 1
ATOM 1380 O O . GLY A 1 186 ? 13.413 -9.158 12.189 1.00 93.56 186 GLY A O 1
ATOM 1381 N N . PRO A 1 187 ? 14.983 -10.211 13.383 1.00 92.88 187 PRO A N 1
ATOM 1382 C CA . PRO A 1 187 ? 14.023 -10.911 14.245 1.00 92.88 187 PRO A CA 1
ATOM 1383 C C . PRO A 1 187 ? 13.021 -9.984 14.951 1.00 92.88 187 PRO A C 1
ATOM 1385 O O . PRO A 1 187 ? 11.879 -10.361 15.172 1.00 92.88 187 PRO A O 1
ATOM 1388 N N . ARG A 1 188 ? 13.417 -8.739 15.256 1.00 91.62 188 ARG A N 1
ATOM 1389 C CA . ARG A 1 188 ? 12.554 -7.740 15.920 1.00 91.62 188 ARG A CA 1
ATOM 1390 C C . ARG A 1 188 ? 11.467 -7.147 15.022 1.00 91.62 188 ARG A C 1
ATOM 1392 O O . ARG A 1 188 ? 10.617 -6.420 15.534 1.00 91.62 188 ARG A O 1
ATOM 1399 N N . ASP A 1 189 ? 11.547 -7.401 13.721 1.00 92.06 189 ASP A N 1
ATOM 1400 C CA . ASP A 1 189 ? 10.570 -6.958 12.728 1.00 92.06 189 ASP A CA 1
ATOM 1401 C C . ASP A 1 189 ? 9.483 -8.008 12.478 1.00 92.06 189 ASP A C 1
ATOM 1403 O O . ASP A 1 189 ? 8.497 -7.724 11.807 1.00 92.06 189 ASP A O 1
ATOM 1407 N N . HIS A 1 190 ? 9.646 -9.213 13.033 1.00 91.00 190 HIS A N 1
ATOM 1408 C CA . HIS A 1 190 ? 8.657 -10.273 12.919 1.00 91.00 190 HIS A CA 1
ATOM 1409 C C . HIS A 1 190 ? 7.581 -10.096 14.003 1.00 91.00 190 HIS A C 1
ATOM 1411 O O . HIS A 1 190 ? 7.923 -9.927 15.180 1.00 91.00 190 HIS A O 1
ATOM 1417 N N . PRO A 1 191 ? 6.287 -10.114 13.640 1.00 90.12 191 PRO A N 1
ATOM 1418 C CA . PRO A 1 191 ? 5.209 -9.953 14.603 1.00 90.12 191 PRO A CA 1
ATOM 1419 C C . PRO A 1 191 ? 5.145 -11.140 15.567 1.00 90.12 191 PRO A C 1
ATOM 1421 O O . PRO A 1 191 ? 5.161 -12.299 15.160 1.00 90.12 191 PRO A O 1
ATOM 1424 N N . ASP A 1 192 ? 5.008 -10.842 16.858 1.00 93.88 192 ASP A N 1
ATOM 1425 C CA . ASP A 1 192 ? 4.700 -11.836 17.886 1.00 93.88 192 ASP A CA 1
ATOM 1426 C C . ASP A 1 192 ? 3.181 -12.055 17.925 1.00 93.88 192 ASP A C 1
ATOM 1428 O O . ASP A 1 192 ? 2.431 -11.245 18.479 1.00 93.88 192 ASP A O 1
ATOM 1432 N N . LEU A 1 193 ? 2.728 -13.131 17.281 1.00 94.25 193 LEU A N 1
ATOM 1433 C CA . LEU A 1 193 ? 1.304 -13.421 17.108 1.00 94.25 193 LEU A CA 1
ATOM 1434 C C . LEU A 1 193 ? 0.605 -13.806 18.416 1.00 94.25 193 LEU A C 1
ATOM 1436 O O . LEU A 1 193 ? -0.567 -13.483 18.586 1.00 94.25 193 LEU A O 1
ATOM 1440 N N . ALA A 1 194 ? 1.319 -14.412 19.368 1.00 95.25 194 ALA A N 1
ATOM 1441 C CA . ALA A 1 194 ? 0.760 -14.715 20.684 1.00 95.25 194 ALA A CA 1
ATOM 1442 C C . ALA A 1 194 ? 0.444 -13.422 21.451 1.00 95.25 194 ALA A C 1
ATOM 1444 O O . ALA A 1 194 ? -0.629 -13.289 22.040 1.00 95.25 194 ALA A O 1
ATOM 1445 N N . LYS A 1 195 ? 1.337 -12.424 21.378 1.00 96.00 195 LYS A N 1
ATOM 1446 C CA . LYS A 1 195 ? 1.054 -11.089 21.925 1.00 96.00 195 LYS A CA 1
ATOM 1447 C C . LYS A 1 195 ? -0.106 -10.403 21.215 1.00 96.00 195 LYS A C 1
ATOM 1449 O O . LYS A 1 195 ? -0.887 -9.739 21.885 1.00 96.00 195 LYS A O 1
ATOM 1454 N N . MET A 1 196 ? -0.226 -10.551 19.895 1.00 95.88 196 MET A N 1
ATOM 1455 C CA . MET A 1 196 ? -1.353 -9.982 19.146 1.00 95.88 196 MET A CA 1
ATOM 1456 C C . MET A 1 196 ? -2.686 -10.588 19.574 1.00 95.88 196 MET A C 1
ATOM 1458 O O . MET A 1 196 ? -3.626 -9.843 19.834 1.00 95.88 196 MET A O 1
ATOM 1462 N N . LEU A 1 197 ? -2.747 -11.913 19.726 1.00 96.25 197 LEU A N 1
ATOM 1463 C CA . LEU A 1 197 ? -3.922 -12.601 20.255 1.00 96.25 197 LEU A CA 1
ATOM 1464 C C . LEU A 1 197 ? -4.286 -12.093 21.660 1.00 96.25 197 LEU A C 1
ATOM 1466 O O . LEU A 1 197 ? -5.452 -11.826 21.938 1.00 96.25 197 LEU A O 1
ATOM 1470 N N . GLY A 1 198 ? -3.283 -11.877 22.517 1.00 96.94 198 GLY A N 1
ATOM 1471 C CA . GLY A 1 198 ? -3.464 -11.345 23.870 1.00 96.94 198 GLY A CA 1
ATOM 1472 C C . GLY A 1 198 ? -4.022 -9.916 23.955 1.00 96.94 198 GLY A C 1
ATOM 1473 O O . GLY A 1 198 ? -4.430 -9.508 25.038 1.00 96.94 198 GLY A O 1
ATOM 1474 N N . ILE A 1 199 ? -4.072 -9.155 22.852 1.00 96.69 199 ILE A N 1
ATOM 1475 C CA . ILE A 1 199 ? -4.715 -7.826 22.818 1.00 96.69 199 ILE A CA 1
ATOM 1476 C C . ILE A 1 199 ? -6.246 -7.949 22.873 1.00 96.69 199 ILE A C 1
ATOM 1478 O O . ILE A 1 199 ? -6.911 -7.032 23.345 1.00 96.69 199 ILE A O 1
ATOM 1482 N N . GLY A 1 200 ? -6.812 -9.070 22.413 1.00 96.69 200 GLY A N 1
ATOM 1483 C CA . GLY A 1 200 ? -8.252 -9.334 22.492 1.00 96.69 200 GLY A CA 1
ATOM 1484 C C . GLY A 1 200 ? -9.107 -8.685 21.395 1.00 96.69 200 GLY A C 1
ATOM 1485 O O . GLY A 1 200 ? -10.330 -8.777 21.456 1.00 96.69 200 GLY A O 1
ATOM 1486 N N . LEU A 1 201 ? -8.494 -8.065 20.380 1.00 97.56 201 LEU A N 1
ATOM 1487 C CA . LEU A 1 201 ? -9.181 -7.565 19.181 1.00 97.56 201 LEU A CA 1
ATOM 1488 C C . LEU A 1 201 ? -8.945 -8.503 17.987 1.00 97.56 201 LEU A C 1
ATOM 1490 O O . LEU A 1 201 ? -7.871 -9.107 17.896 1.00 97.56 201 LEU A O 1
ATOM 1494 N N . PRO A 1 202 ? -9.905 -8.627 17.048 1.00 98.00 202 PRO A N 1
ATOM 1495 C CA . PRO A 1 202 ? -9.733 -9.483 15.883 1.00 98.00 202 PRO A CA 1
ATOM 1496 C C . PRO A 1 202 ? -8.577 -8.983 15.015 1.00 98.00 202 PRO A C 1
ATOM 1498 O O . PRO A 1 202 ? -8.373 -7.776 14.845 1.00 98.00 202 PRO A O 1
ATOM 1501 N N . PHE A 1 203 ? -7.828 -9.919 14.436 1.00 98.12 203 PHE A N 1
ATOM 1502 C CA . PHE A 1 203 ? -6.723 -9.584 13.550 1.00 98.12 203 PHE A CA 1
ATOM 1503 C C . PHE A 1 203 ? -6.645 -10.479 12.314 1.00 98.12 203 PHE A C 1
ATOM 1505 O O . PHE A 1 203 ? -7.069 -11.633 12.332 1.00 98.12 203 PHE A O 1
ATOM 1512 N N . TRP A 1 204 ? -6.064 -9.945 11.243 1.00 98.06 204 TRP A N 1
ATOM 1513 C CA . TRP A 1 204 ? -5.800 -1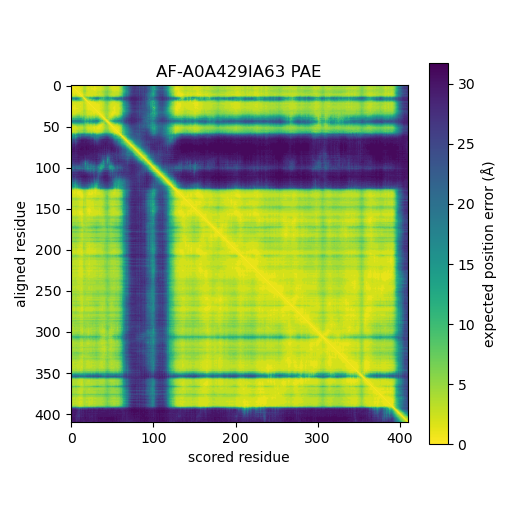0.638 9.982 1.00 98.06 204 TRP A CA 1
ATOM 1514 C C . TRP A 1 204 ? -4.308 -10.603 9.672 1.00 98.06 204 TRP A C 1
ATOM 1516 O O . TRP A 1 204 ? -3.644 -9.617 9.981 1.00 98.06 204 TRP A O 1
ATOM 1526 N N . LEU A 1 205 ? -3.773 -11.647 9.039 1.00 97.56 205 LEU A N 1
ATOM 1527 C CA . LEU A 1 205 ? -2.380 -11.656 8.575 1.00 97.56 205 LEU A CA 1
ATOM 1528 C C . LEU A 1 205 ? -2.275 -11.167 7.125 1.00 97.56 205 LEU A C 1
ATOM 1530 O O . LEU A 1 205 ? -3.056 -11.586 6.270 1.00 97.56 205 LEU A O 1
ATOM 1534 N N . ALA A 1 206 ? -1.294 -10.312 6.839 1.00 96.31 206 ALA A N 1
ATOM 1535 C CA . ALA A 1 206 ? -1.033 -9.757 5.514 1.00 96.31 206 ALA A CA 1
ATOM 1536 C C . ALA A 1 206 ? 0.454 -9.841 5.141 1.00 96.31 206 ALA A C 1
ATOM 1538 O O . ALA A 1 206 ? 1.341 -9.684 5.979 1.00 96.31 206 ALA A O 1
ATOM 1539 N N . GLY A 1 207 ? 0.721 -10.046 3.849 1.00 94.25 207 GLY A N 1
ATOM 1540 C CA . GLY A 1 207 ? 2.068 -10.277 3.323 1.00 94.25 207 GLY A CA 1
ATOM 1541 C C . GLY A 1 207 ? 2.475 -11.738 3.471 1.00 94.25 207 GLY A C 1
ATOM 1542 O O . GLY A 1 207 ? 2.668 -12.233 4.577 1.00 94.25 207 GLY A O 1
ATOM 1543 N N . GLY A 1 208 ? 2.539 -12.442 2.342 1.00 90.88 208 GLY A N 1
ATOM 1544 C CA . GLY A 1 208 ? 2.793 -13.879 2.314 1.00 90.88 208 GLY A CA 1
ATOM 1545 C C . GLY A 1 208 ? 1.645 -14.742 2.799 1.00 90.88 208 GLY A C 1
ATOM 1546 O O . GLY A 1 208 ? 1.874 -15.896 3.111 1.00 90.88 208 GLY A O 1
ATOM 1547 N N . ALA A 1 209 ? 0.417 -14.234 2.845 1.00 93.44 209 ALA A N 1
ATOM 1548 C CA . ALA A 1 209 ? -0.733 -14.983 3.354 1.00 93.44 209 ALA A CA 1
ATOM 1549 C C . ALA A 1 209 ? -1.608 -15.627 2.255 1.00 93.44 209 ALA A C 1
ATOM 1551 O O . ALA A 1 209 ? -2.592 -16.294 2.562 1.00 93.44 209 ALA A O 1
ATOM 1552 N N . ALA A 1 210 ? -1.271 -15.422 0.977 1.00 94.50 210 ALA A N 1
ATOM 1553 C CA . ALA A 1 210 ? -2.079 -15.824 -0.174 1.00 94.50 210 ALA A CA 1
ATOM 1554 C C . ALA A 1 210 ? -1.938 -17.322 -0.507 1.00 94.50 210 ALA A C 1
ATOM 1556 O O . ALA A 1 210 ? -1.443 -17.662 -1.571 1.00 94.50 210 ALA A O 1
ATOM 1557 N N . HIS A 1 211 ? -2.333 -18.209 0.408 1.00 95.81 211 HIS A N 1
ATOM 1558 C CA . HIS A 1 211 ? -2.356 -19.658 0.183 1.00 95.81 211 HIS A CA 1
ATOM 1559 C C . HIS A 1 211 ? -3.374 -20.340 1.117 1.00 95.81 211 HIS A C 1
ATOM 1561 O O . HIS A 1 211 ? -3.478 -19.908 2.272 1.00 95.81 211 HIS A O 1
ATOM 1567 N N . PRO A 1 212 ? -4.073 -21.416 0.696 1.00 96.50 212 PRO A N 1
ATOM 1568 C CA . PRO A 1 212 ? -5.044 -22.120 1.542 1.00 96.50 212 PRO A CA 1
ATOM 1569 C C . PRO A 1 212 ? -4.445 -22.590 2.873 1.00 96.50 212 PRO A C 1
ATOM 1571 O O . PRO A 1 212 ? -4.991 -22.325 3.943 1.00 96.50 212 PRO A O 1
ATOM 1574 N N . GLU A 1 213 ? -3.254 -23.194 2.827 1.00 96.06 213 GLU A N 1
ATOM 1575 C CA . GLU A 1 213 ? -2.543 -23.648 4.032 1.00 96.06 213 GLU A CA 1
ATOM 1576 C C . GLU A 1 213 ? -2.178 -22.491 4.969 1.00 96.06 213 GLU A C 1
ATOM 1578 O O . GLU A 1 213 ? -2.225 -22.638 6.187 1.00 96.06 213 GLU A O 1
ATOM 1583 N N . ARG A 1 214 ? -1.846 -21.315 4.419 1.00 95.94 214 ARG A N 1
ATOM 1584 C CA . ARG A 1 214 ? -1.477 -20.139 5.220 1.00 95.94 214 ARG A CA 1
ATOM 1585 C C . ARG A 1 214 ? -2.700 -19.465 5.831 1.00 95.94 214 ARG A C 1
ATOM 1587 O O . ARG A 1 214 ? -2.609 -18.980 6.954 1.00 95.94 214 ARG A O 1
ATOM 1594 N N . LEU A 1 215 ? -3.848 -19.491 5.152 1.00 97.31 215 LEU A N 1
ATOM 1595 C CA . LEU A 1 215 ? -5.129 -19.118 5.753 1.00 97.31 215 LEU A CA 1
ATOM 1596 C C . LEU A 1 215 ? -5.499 -20.070 6.901 1.00 97.31 215 LEU A C 1
ATOM 1598 O O . LEU A 1 215 ? -5.868 -19.606 7.982 1.00 97.31 215 LEU A O 1
ATOM 1602 N N . ALA A 1 216 ? -5.373 -21.382 6.695 1.00 97.19 216 ALA A N 1
ATOM 1603 C CA . ALA A 1 216 ? -5.631 -22.373 7.738 1.00 97.19 216 ALA A CA 1
ATOM 1604 C C . ALA A 1 216 ? -4.691 -22.184 8.943 1.00 97.19 216 ALA A C 1
ATOM 1606 O O . ALA A 1 216 ? -5.159 -22.117 10.080 1.00 97.19 216 ALA A O 1
ATOM 1607 N N . ALA A 1 217 ? -3.390 -22.000 8.698 1.00 96.56 217 ALA A N 1
ATOM 1608 C CA . ALA A 1 217 ? -2.399 -21.732 9.736 1.00 96.56 217 ALA A CA 1
ATOM 1609 C C . ALA A 1 217 ? -2.680 -20.420 10.487 1.00 96.56 217 ALA A C 1
ATOM 1611 O O . ALA A 1 217 ? -2.616 -20.393 11.713 1.00 96.56 217 ALA A O 1
ATOM 1612 N N . ALA A 1 218 ? -3.049 -19.344 9.782 1.00 96.88 218 ALA A N 1
ATOM 1613 C CA . ALA A 1 218 ? -3.423 -18.075 10.408 1.00 96.88 218 ALA A CA 1
ATOM 1614 C C . ALA A 1 218 ? -4.600 -18.254 11.380 1.00 96.88 218 ALA A C 1
ATOM 1616 O O . ALA A 1 218 ? -4.539 -17.787 12.517 1.00 96.88 218 ALA A O 1
ATOM 1617 N N . ARG A 1 219 ? -5.646 -18.977 10.960 1.00 97.31 219 ARG A N 1
ATOM 1618 C CA . ARG A 1 219 ? -6.809 -19.281 11.807 1.00 97.31 219 ARG A CA 1
ATOM 1619 C C . ARG A 1 219 ? -6.448 -20.152 13.007 1.00 97.31 219 ARG A C 1
ATOM 1621 O O . ARG A 1 219 ? -6.906 -19.871 14.109 1.00 97.31 219 ARG A O 1
ATOM 1628 N N . ALA A 1 220 ? -5.594 -21.159 12.821 1.00 97.12 220 ALA A N 1
ATOM 1629 C CA . ALA A 1 220 ? -5.101 -21.997 13.917 1.00 97.12 220 ALA A CA 1
ATOM 1630 C C . ALA A 1 220 ? -4.313 -21.193 14.970 1.00 97.12 220 ALA A C 1
ATOM 1632 O O . ALA A 1 220 ? -4.316 -21.545 16.146 1.00 97.12 220 ALA A O 1
ATOM 1633 N N . LEU A 1 221 ? -3.687 -20.085 14.562 1.00 95.50 221 LEU A N 1
ATOM 1634 C CA . LEU A 1 221 ? -2.996 -19.134 15.440 1.00 95.50 221 LEU A CA 1
ATOM 1635 C C . LEU A 1 221 ? -3.931 -18.080 16.066 1.00 95.50 221 LEU A C 1
ATOM 1637 O O . LEU A 1 221 ? -3.459 -17.166 16.740 1.00 95.50 221 LEU A O 1
ATOM 1641 N N . GLY A 1 222 ? -5.245 -18.185 15.846 1.00 96.50 222 GLY A N 1
ATOM 1642 C CA . GLY A 1 222 ? -6.252 -17.280 16.403 1.00 96.50 222 GLY A CA 1
ATOM 1643 C C . GLY A 1 222 ? -6.540 -16.033 15.561 1.00 96.50 222 GLY A C 1
ATOM 1644 O O . GLY A 1 222 ? -7.275 -15.160 16.018 1.00 96.50 222 GLY A O 1
ATOM 1645 N N . ALA A 1 223 ? -6.002 -15.928 14.340 1.00 97.62 223 ALA A N 1
ATOM 1646 C CA . ALA A 1 223 ? -6.383 -14.855 13.424 1.00 97.62 223 ALA A CA 1
ATOM 1647 C C . ALA A 1 223 ? -7.826 -15.048 12.927 1.00 97.62 223 ALA A C 1
ATOM 1649 O O . ALA A 1 223 ? -8.257 -16.164 12.633 1.00 97.62 223 ALA A O 1
ATOM 1650 N N . ALA A 1 224 ? -8.547 -13.947 12.713 1.00 97.50 224 ALA A N 1
ATOM 1651 C CA . ALA A 1 224 ? -9.848 -13.956 12.045 1.00 97.50 224 ALA A CA 1
ATOM 1652 C C . ALA A 1 224 ? -9.734 -14.394 10.568 1.00 97.50 224 ALA A C 1
ATOM 1654 O O . ALA A 1 224 ? -10.663 -14.969 9.995 1.00 97.50 224 ALA A O 1
ATOM 1655 N N . GLY A 1 225 ? -8.579 -14.152 9.942 1.00 97.19 225 GLY A N 1
ATOM 1656 C CA . GLY A 1 225 ? -8.287 -14.589 8.582 1.00 97.19 225 GLY A CA 1
ATOM 1657 C C . GLY A 1 225 ? -7.014 -13.964 8.022 1.00 97.19 225 GLY A C 1
ATOM 1658 O O . GLY A 1 225 ? -6.055 -13.697 8.747 1.00 97.19 225 GLY A O 1
ATOM 1659 N N . VAL A 1 226 ? -7.019 -13.716 6.713 1.00 97.69 226 VAL A N 1
ATOM 1660 C CA . VAL A 1 226 ? -5.898 -13.117 5.981 1.00 97.69 226 VAL A CA 1
ATOM 1661 C C . VAL A 1 226 ? -6.362 -11.950 5.118 1.00 97.69 226 VAL A C 1
ATOM 1663 O O . VAL A 1 226 ? -7.519 -11.901 4.705 1.00 97.69 226 VAL A O 1
ATOM 1666 N N . GLN A 1 227 ? -5.443 -11.041 4.804 1.00 97.19 227 GLN A N 1
ATOM 1667 C CA . GLN A 1 227 ? -5.615 -10.015 3.781 1.00 97.19 227 GLN A CA 1
ATOM 1668 C C . GLN A 1 227 ? -4.692 -10.315 2.599 1.00 97.19 227 GLN A C 1
ATOM 1670 O O . GLN A 1 227 ? -3.473 -10.439 2.748 1.00 97.19 227 GLN A O 1
ATOM 1675 N N . VAL A 1 228 ? -5.278 -10.406 1.405 1.00 97.56 228 VAL A N 1
ATOM 1676 C CA . VAL A 1 228 ? -4.578 -10.767 0.168 1.00 97.56 228 VAL A CA 1
ATOM 1677 C C . VAL A 1 228 ? -4.750 -9.651 -0.855 1.00 97.56 228 VAL A C 1
ATOM 1679 O O . VAL A 1 228 ? -5.867 -9.303 -1.213 1.00 97.56 228 VAL A O 1
ATOM 1682 N N . GLY A 1 229 ? -3.630 -9.095 -1.326 1.00 96.69 229 GLY A N 1
ATOM 1683 C CA . GLY A 1 229 ? -3.608 -8.047 -2.352 1.00 96.69 229 GLY A CA 1
ATOM 1684 C C . GLY A 1 229 ? -3.185 -8.578 -3.721 1.00 96.69 229 GLY A C 1
ATOM 1685 O O . GLY A 1 229 ? -3.974 -8.569 -4.658 1.00 96.69 229 GLY A O 1
ATOM 1686 N N . SER A 1 230 ? -1.949 -9.081 -3.835 1.00 97.81 230 SER A N 1
ATOM 1687 C CA . SER A 1 230 ? -1.321 -9.445 -5.119 1.00 97.81 230 SER A CA 1
ATOM 1688 C C . SER A 1 230 ? -2.146 -10.401 -5.979 1.00 97.81 230 SER A C 1
ATOM 1690 O O . SER A 1 230 ? -2.228 -10.203 -7.187 1.00 97.81 230 SER A O 1
ATOM 1692 N N . ALA A 1 231 ? -2.771 -11.416 -5.370 1.00 97.88 231 ALA A N 1
ATOM 1693 C CA . ALA A 1 231 ? -3.592 -12.371 -6.108 1.00 97.88 231 ALA A CA 1
ATOM 1694 C C . ALA A 1 231 ? -4.809 -11.686 -6.747 1.00 97.88 231 ALA A C 1
ATOM 1696 O O . ALA A 1 231 ? -5.060 -11.880 -7.933 1.00 97.88 231 ALA A O 1
ATOM 1697 N N . PHE A 1 232 ? -5.498 -10.811 -6.007 1.00 98.12 232 PHE A N 1
ATOM 1698 C CA . PHE A 1 232 ? -6.630 -10.038 -6.523 1.00 98.12 232 PHE A CA 1
ATOM 1699 C C . PHE A 1 232 ? -6.204 -8.949 -7.512 1.00 98.12 232 PHE A C 1
ATOM 1701 O O . PHE A 1 232 ? -6.903 -8.711 -8.491 1.00 98.12 232 PHE A O 1
ATOM 1708 N N . ALA A 1 233 ? -5.033 -8.333 -7.323 1.00 97.50 233 ALA A N 1
ATOM 1709 C CA . ALA A 1 233 ? -4.508 -7.311 -8.233 1.00 97.50 233 ALA A CA 1
ATOM 1710 C C . ALA A 1 233 ? -4.294 -7.830 -9.669 1.00 97.50 233 ALA A C 1
ATOM 1712 O O . ALA A 1 233 ? -4.348 -7.049 -10.620 1.00 97.50 233 ALA A O 1
ATOM 1713 N N . LEU A 1 234 ? -4.070 -9.138 -9.825 1.00 97.88 234 LEU A N 1
ATOM 1714 C CA . LEU A 1 234 ? -3.842 -9.811 -11.105 1.00 97.88 234 LEU A CA 1
ATOM 1715 C C . LEU A 1 234 ? -5.092 -10.523 -11.661 1.00 97.88 234 LEU A C 1
ATOM 1717 O O . LEU A 1 234 ? -4.998 -11.133 -12.731 1.00 97.88 234 LEU A O 1
ATOM 1721 N N . CYS A 1 235 ? -6.240 -10.421 -10.978 1.00 98.25 235 CYS A N 1
ATOM 1722 C CA . CYS A 1 235 ? -7.527 -10.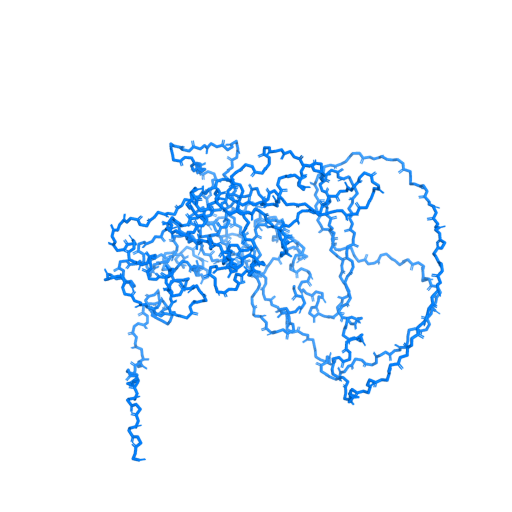931 -11.457 1.00 98.25 235 CYS A CA 1
ATOM 1723 C C . CYS A 1 235 ? -8.078 -10.103 -12.619 1.00 98.25 235 CYS A C 1
ATOM 1725 O O . CYS A 1 235 ? -7.757 -8.922 -12.757 1.00 98.25 235 CYS A O 1
ATOM 1727 N N . GLU A 1 236 ? -8.980 -10.687 -13.404 1.00 97.81 236 GLU A N 1
ATOM 1728 C CA . GLU A 1 236 ? -9.636 -9.989 -14.514 1.00 97.81 236 GLU A CA 1
ATOM 1729 C C . GLU A 1 236 ? -10.562 -8.842 -14.070 1.00 97.81 236 GLU A C 1
ATOM 1731 O O . GLU A 1 236 ? -10.716 -7.865 -14.805 1.00 97.81 236 GLU A O 1
ATOM 1736 N N . GLU A 1 237 ? -11.105 -8.900 -12.852 1.00 97.81 237 GLU A N 1
ATOM 1737 C CA . GLU A 1 237 ? -11.904 -7.826 -12.249 1.00 97.81 237 GLU A CA 1
ATOM 1738 C C . GLU A 1 237 ? -11.058 -6.656 -11.703 1.00 97.81 237 GLU A C 1
ATOM 1740 O O . GLU A 1 237 ? -11.600 -5.599 -11.384 1.00 97.81 237 GLU A O 1
ATOM 1745 N N . SER A 1 238 ? -9.735 -6.821 -11.581 1.00 97.31 238 SER A N 1
ATOM 1746 C CA . SER A 1 238 ? -8.837 -5.753 -11.125 1.00 97.31 238 SER A CA 1
ATOM 1747 C C . SER A 1 238 ? -8.831 -4.585 -12.107 1.00 97.31 238 SER A C 1
ATOM 1749 O O . SER A 1 238 ? -8.743 -4.795 -13.313 1.00 97.31 238 SER A O 1
ATOM 1751 N N . GLY A 1 239 ? -8.808 -3.350 -11.600 1.00 95.88 239 GLY A N 1
ATOM 1752 C CA . GLY A 1 239 ? -8.638 -2.159 -12.437 1.00 95.88 239 GLY A CA 1
ATOM 1753 C C . GLY A 1 239 ? -7.258 -2.044 -13.092 1.00 95.88 239 GLY A C 1
ATOM 1754 O O . GLY A 1 239 ? -7.059 -1.148 -13.898 1.00 95.88 239 GLY A O 1
ATOM 1755 N N . LEU A 1 240 ? -6.298 -2.913 -12.749 1.00 97.19 240 LEU A N 1
ATOM 1756 C CA . LEU A 1 240 ? -4.959 -2.905 -13.336 1.00 97.19 240 LEU A CA 1
ATOM 1757 C C . LEU A 1 240 ? -5.027 -3.153 -14.849 1.00 97.19 240 LEU A C 1
ATOM 1759 O O . LEU A 1 240 ? -5.661 -4.114 -15.289 1.00 97.19 240 LEU A O 1
ATOM 1763 N N . GLU A 1 241 ? -4.339 -2.314 -15.625 1.00 96.81 241 GLU A N 1
ATOM 1764 C CA . GLU A 1 241 ? -4.369 -2.342 -17.090 1.00 96.81 241 GLU A CA 1
ATOM 1765 C C . GLU A 1 241 ? -4.150 -3.766 -17.647 1.00 96.81 241 GLU A C 1
ATOM 1767 O O . GLU A 1 241 ? -3.176 -4.432 -17.261 1.00 96.81 241 GLU A O 1
ATOM 1772 N N . PRO A 1 242 ? -4.990 -4.260 -18.583 1.00 96.44 242 PRO A N 1
ATOM 1773 C CA . PRO A 1 242 ? -4.935 -5.652 -19.041 1.00 96.44 242 PRO A CA 1
ATOM 1774 C C . PRO A 1 242 ? -3.561 -6.078 -19.574 1.00 96.44 242 PRO A C 1
ATOM 1776 O O . PRO A 1 242 ? -3.103 -7.196 -19.316 1.00 96.44 242 PRO A O 1
ATOM 1779 N N . GLY A 1 243 ? -2.870 -5.172 -20.277 1.00 96.31 243 GLY A N 1
ATOM 1780 C CA . GLY A 1 243 ? -1.513 -5.400 -20.776 1.00 96.31 243 GLY A CA 1
ATOM 1781 C C . GLY A 1 243 ? -0.493 -5.606 -19.653 1.00 96.31 243 GLY A C 1
ATOM 1782 O O . GLY A 1 243 ? 0.336 -6.516 -19.738 1.00 96.31 243 GLY A O 1
ATOM 1783 N N . LEU A 1 244 ? -0.594 -4.830 -18.567 1.00 97.44 244 LEU A N 1
ATOM 1784 C CA . LEU A 1 244 ? 0.260 -4.985 -17.388 1.00 97.44 244 LEU A CA 1
ATOM 1785 C C . LEU A 1 244 ? -0.042 -6.299 -16.657 1.00 97.44 244 LEU A C 1
ATOM 1787 O O . LEU A 1 244 ? 0.899 -7.022 -16.330 1.00 97.44 244 LEU A O 1
ATOM 1791 N N . ARG A 1 245 ? -1.321 -6.668 -16.465 1.00 97.00 245 ARG A N 1
ATOM 1792 C CA . ARG A 1 245 ? -1.693 -7.962 -15.848 1.00 97.00 245 ARG A CA 1
ATOM 1793 C C . ARG A 1 245 ? -1.092 -9.132 -16.617 1.00 97.00 245 ARG A C 1
ATOM 1795 O O . ARG A 1 245 ? -0.431 -9.988 -16.028 1.00 97.00 245 ARG A O 1
ATOM 1802 N N . LYS A 1 246 ? -1.263 -9.139 -17.943 1.00 97.25 246 LYS A N 1
ATOM 1803 C CA . LYS A 1 246 ? -0.698 -10.171 -18.821 1.00 97.25 246 LYS A CA 1
ATOM 1804 C C . LYS A 1 246 ? 0.827 -10.220 -18.717 1.00 97.25 246 LYS A C 1
ATOM 1806 O O . LYS A 1 246 ? 1.386 -11.310 -18.591 1.00 97.25 246 LYS A O 1
ATOM 1811 N N . ALA A 1 247 ? 1.500 -9.069 -18.745 1.00 97.50 247 ALA A N 1
ATOM 1812 C CA . ALA A 1 247 ? 2.955 -8.998 -18.628 1.00 97.50 247 ALA A CA 1
ATOM 1813 C C . ALA A 1 247 ? 3.453 -9.552 -17.282 1.00 97.50 247 ALA A C 1
ATOM 1815 O O . ALA A 1 247 ? 4.407 -10.330 -17.258 1.00 97.50 247 ALA A O 1
ATOM 1816 N N . LEU A 1 248 ? 2.786 -9.211 -16.177 1.00 97.75 248 LEU A N 1
ATOM 1817 C CA . LEU A 1 248 ? 3.117 -9.697 -14.835 1.00 97.75 248 LEU A CA 1
ATOM 1818 C C . LEU A 1 248 ? 2.970 -11.221 -14.736 1.00 97.75 248 LEU A C 1
ATOM 1820 O O . LEU A 1 248 ? 3.926 -11.889 -14.346 1.00 97.75 248 LEU A O 1
ATOM 1824 N N . ARG A 1 249 ? 1.830 -11.785 -15.163 1.00 97.44 249 ARG A N 1
ATOM 1825 C CA . ARG A 1 249 ? 1.602 -13.245 -15.152 1.00 97.44 249 ARG A CA 1
ATOM 1826 C C . ARG A 1 249 ? 2.582 -13.989 -16.064 1.00 97.44 249 ARG A C 1
ATOM 1828 O O . ARG A 1 249 ? 3.152 -15.000 -15.663 1.00 97.44 249 ARG A O 1
ATOM 1835 N N . THR A 1 250 ? 2.871 -13.439 -17.246 1.00 96.38 250 THR A N 1
ATOM 1836 C CA . THR A 1 250 ? 3.860 -14.009 -18.182 1.00 96.38 250 THR A CA 1
ATOM 1837 C C . THR A 1 250 ? 5.260 -14.049 -17.566 1.00 96.38 250 THR A C 1
ATOM 1839 O O . THR A 1 250 ? 5.944 -15.071 -17.630 1.00 96.38 250 THR A O 1
ATOM 1842 N N . ARG A 1 251 ? 5.698 -12.951 -16.934 1.00 96.19 251 ARG A N 1
ATOM 1843 C CA . ARG A 1 251 ? 7.006 -12.885 -16.263 1.00 96.19 251 ARG A CA 1
ATOM 1844 C C . ARG A 1 251 ? 7.075 -13.816 -15.059 1.00 96.19 251 ARG A C 1
ATOM 1846 O O . ARG A 1 251 ? 8.117 -14.434 -14.848 1.00 96.19 251 ARG A O 1
ATOM 1853 N N . ALA A 1 252 ? 5.989 -13.928 -14.296 1.00 95.25 252 ALA A N 1
ATOM 1854 C CA . ALA A 1 252 ? 5.904 -14.836 -13.159 1.00 95.25 252 ALA A CA 1
ATOM 1855 C C . ALA A 1 252 ? 6.047 -16.296 -13.597 1.00 95.25 252 ALA A C 1
ATOM 1857 O O . ALA A 1 252 ? 6.908 -16.994 -13.072 1.00 95.25 252 ALA A O 1
ATOM 1858 N N . ARG A 1 253 ? 5.307 -16.714 -14.634 1.00 94.94 253 ARG A N 1
ATOM 1859 C CA . ARG A 1 253 ? 5.442 -18.042 -15.254 1.00 94.94 253 ARG A CA 1
ATOM 1860 C C . ARG A 1 253 ? 6.876 -18.325 -15.704 1.00 94.94 253 ARG A C 1
ATOM 1862 O O . ARG A 1 253 ? 7.372 -19.432 -15.547 1.00 94.94 253 ARG A O 1
ATOM 1869 N N . ALA A 1 254 ? 7.549 -17.325 -16.269 1.00 95.38 254 ALA A N 1
ATOM 1870 C CA . ALA A 1 254 ? 8.939 -17.446 -16.699 1.00 95.38 254 ALA A CA 1
ATOM 1871 C C . ALA A 1 254 ? 9.961 -17.411 -15.539 1.00 95.38 254 ALA A C 1
ATOM 1873 O O . ALA A 1 254 ? 11.158 -17.485 -15.800 1.00 95.38 254 ALA A O 1
ATOM 1874 N N . GLY A 1 255 ? 9.535 -17.233 -14.281 1.00 94.62 255 GLY A N 1
ATOM 1875 C CA . GLY A 1 255 ? 10.436 -17.082 -13.130 1.00 94.62 255 GLY A CA 1
ATOM 1876 C C . GLY A 1 255 ? 11.242 -15.775 -13.133 1.00 94.62 255 GLY A C 1
ATOM 1877 O O . GLY A 1 255 ? 12.263 -15.667 -12.459 1.00 94.62 255 GLY A O 1
ATOM 1878 N N . THR A 1 256 ? 10.810 -14.775 -13.908 1.00 95.69 256 THR A N 1
ATOM 1879 C CA . THR A 1 256 ? 11.540 -13.507 -14.116 1.00 95.69 256 THR A CA 1
ATOM 1880 C C . THR A 1 256 ? 10.862 -12.291 -13.487 1.00 95.69 256 THR A C 1
ATOM 1882 O O . THR A 1 256 ? 11.426 -11.191 -13.516 1.00 95.69 256 THR A O 1
ATOM 1885 N N . LEU A 1 257 ? 9.660 -12.452 -12.924 1.00 96.44 257 LEU A N 1
ATOM 1886 C CA . LEU A 1 257 ? 9.001 -11.380 -12.186 1.00 96.44 257 LEU A CA 1
ATOM 1887 C C . LEU A 1 257 ? 9.749 -11.135 -10.874 1.00 96.44 257 LEU A C 1
ATOM 1889 O O . LEU A 1 257 ? 9.833 -12.010 -10.018 1.00 96.44 257 LEU A O 1
ATOM 1893 N N . LYS A 1 258 ? 10.279 -9.924 -10.726 1.00 95.94 258 LYS A N 1
ATOM 1894 C CA . LYS A 1 258 ? 10.938 -9.459 -9.510 1.00 95.94 258 LYS A CA 1
ATOM 1895 C C . LYS A 1 258 ? 10.128 -8.323 -8.917 1.00 95.94 258 LYS A C 1
ATOM 1897 O O . LYS A 1 258 ? 9.649 -7.454 -9.644 1.00 95.94 258 LYS A O 1
ATOM 1902 N N . VAL A 1 259 ? 9.997 -8.332 -7.598 1.00 97.75 259 VAL A N 1
ATOM 1903 C CA . VAL A 1 259 ? 9.374 -7.257 -6.830 1.00 97.75 259 VAL A CA 1
ATOM 1904 C C . VAL A 1 259 ? 10.392 -6.793 -5.805 1.00 97.75 259 VAL A C 1
ATOM 1906 O O . VAL A 1 259 ? 10.791 -7.571 -4.937 1.00 97.75 259 VAL A O 1
ATOM 1909 N N . ARG A 1 260 ? 10.827 -5.541 -5.927 1.00 96.62 260 ARG A N 1
ATOM 1910 C CA . ARG A 1 260 ? 11.824 -4.943 -5.038 1.00 96.62 260 ARG A CA 1
ATOM 1911 C C . ARG A 1 260 ? 11.145 -4.104 -3.977 1.00 96.62 260 ARG A C 1
ATOM 1913 O O . ARG A 1 260 ? 10.267 -3.308 -4.301 1.00 96.62 260 ARG A O 1
ATOM 1920 N N . ASN A 1 261 ? 11.581 -4.238 -2.733 1.00 97.00 261 ASN A N 1
ATOM 1921 C CA . ASN A 1 261 ? 11.244 -3.305 -1.671 1.00 97.00 261 ASN A CA 1
ATOM 1922 C C . ASN A 1 261 ? 12.199 -2.106 -1.743 1.00 97.00 261 ASN A C 1
ATOM 1924 O O . ASN A 1 261 ? 13.263 -2.100 -1.125 1.00 97.00 261 ASN A O 1
ATOM 1928 N N . ASP A 1 262 ? 11.850 -1.115 -2.559 1.00 96.62 262 ASP A N 1
ATOM 1929 C CA . ASP A 1 262 ? 12.713 0.029 -2.836 1.00 96.62 262 ASP A CA 1
ATOM 1930 C C . ASP A 1 262 ? 12.632 1.044 -1.675 1.00 96.62 262 ASP A C 1
ATOM 1932 O O . ASP A 1 262 ? 11.557 1.605 -1.428 1.00 96.62 262 ASP A O 1
ATOM 1936 N N . PRO A 1 263 ? 13.740 1.314 -0.951 1.00 95.38 263 PRO A N 1
ATOM 1937 C CA . PRO A 1 263 ? 13.746 2.241 0.184 1.00 95.38 263 PRO A CA 1
ATOM 1938 C C . PRO A 1 263 ? 13.532 3.705 -0.225 1.00 95.38 263 PRO A C 1
ATOM 1940 O O . PRO A 1 263 ? 13.258 4.552 0.627 1.00 95.38 263 PRO A O 1
ATOM 1943 N N . ARG A 1 264 ? 13.688 4.032 -1.514 1.00 94.88 264 ARG A N 1
ATOM 1944 C CA . ARG A 1 264 ? 13.628 5.396 -2.042 1.00 94.88 264 ARG A CA 1
ATOM 1945 C C . ARG A 1 264 ? 12.411 5.652 -2.926 1.00 94.88 264 ARG A C 1
ATOM 1947 O O . ARG A 1 264 ? 12.005 6.803 -3.029 1.00 94.88 264 ARG A O 1
ATOM 1954 N N . ALA A 1 265 ? 11.772 4.640 -3.505 1.00 96.19 265 ALA A N 1
ATOM 1955 C CA . ALA A 1 265 ? 10.701 4.852 -4.486 1.00 96.19 265 ALA A CA 1
ATOM 1956 C C . ALA A 1 265 ? 9.559 5.776 -4.007 1.00 96.19 265 ALA A C 1
ATOM 1958 O O . ALA A 1 265 ? 9.083 6.607 -4.782 1.00 96.19 265 ALA A O 1
ATOM 1959 N N . SER A 1 266 ? 9.126 5.679 -2.745 1.00 95.75 266 SER A N 1
ATOM 1960 C CA . SER A 1 266 ? 8.028 6.507 -2.230 1.00 95.75 266 SER A CA 1
ATOM 1961 C C . SER A 1 266 ? 8.466 7.928 -1.847 1.00 95.75 266 SER A C 1
ATOM 1963 O O . SER A 1 266 ? 9.471 8.084 -1.150 1.00 95.75 266 SER A O 1
ATOM 1965 N N . PRO A 1 267 ? 7.666 8.969 -2.153 1.00 93.88 267 PRO A N 1
ATOM 1966 C CA . PRO A 1 267 ? 7.873 10.313 -1.614 1.00 93.88 267 PRO A CA 1
ATOM 1967 C C . PRO A 1 267 ? 7.546 10.435 -0.115 1.00 93.88 267 PRO A C 1
ATOM 1969 O O . PRO A 1 267 ? 7.849 11.462 0.480 1.00 93.88 267 PRO A O 1
ATOM 1972 N N . THR A 1 268 ? 6.938 9.418 0.505 1.00 90.44 268 THR A N 1
ATOM 1973 C CA . THR A 1 268 ? 6.582 9.417 1.940 1.00 90.44 268 THR A CA 1
ATOM 1974 C C . THR A 1 268 ? 7.731 8.999 2.861 1.00 90.44 268 THR A C 1
ATOM 1976 O O . THR A 1 268 ? 7.566 9.000 4.076 1.00 90.44 268 THR A O 1
ATOM 1979 N N . GLY A 1 269 ? 8.875 8.586 2.304 1.00 88.62 269 GLY A N 1
ATOM 1980 C CA . GLY A 1 269 ? 10.027 8.096 3.071 1.00 88.62 269 GLY A CA 1
ATOM 1981 C C . GLY A 1 269 ? 9.930 6.635 3.529 1.00 88.62 269 GLY A C 1
ATOM 1982 O O . GLY A 1 269 ? 10.922 6.084 3.996 1.00 88.62 269 GLY A O 1
ATOM 1983 N N . PHE A 1 270 ? 8.779 5.983 3.351 1.00 91.81 270 PHE A N 1
ATOM 1984 C CA . PHE A 1 270 ? 8.618 4.550 3.603 1.00 91.81 270 PHE A CA 1
ATOM 1985 C C . PHE A 1 270 ? 9.083 3.724 2.393 1.00 91.81 270 PHE A C 1
ATOM 1987 O O . PHE A 1 270 ? 8.785 4.116 1.259 1.00 91.81 270 PHE A O 1
ATOM 1994 N N . PRO A 1 271 ? 9.742 2.566 2.598 1.00 95.25 271 PRO A N 1
ATOM 1995 C CA . PRO A 1 271 ? 10.014 1.628 1.514 1.00 95.25 271 PRO A CA 1
ATOM 1996 C C . PRO A 1 271 ? 8.733 1.238 0.767 1.00 95.25 271 PRO A C 1
ATOM 1998 O O . PRO A 1 271 ? 7.666 1.144 1.378 1.00 95.25 271 PRO A O 1
ATOM 2001 N N . PHE A 1 272 ? 8.825 1.010 -0.541 1.00 97.00 272 PHE A N 1
ATOM 2002 C CA . PHE A 1 272 ? 7.673 0.695 -1.386 1.00 97.00 272 PHE A CA 1
ATOM 2003 C C . PHE A 1 272 ? 7.981 -0.446 -2.350 1.00 97.00 272 PHE A C 1
ATOM 2005 O O . PHE A 1 272 ? 9.042 -0.478 -2.975 1.00 97.00 272 PHE A O 1
ATOM 2012 N N . LYS A 1 273 ? 7.039 -1.382 -2.487 1.00 97.69 273 LYS A N 1
ATOM 2013 C CA . LYS A 1 273 ? 7.203 -2.548 -3.350 1.00 97.69 273 LYS A CA 1
ATOM 2014 C C . LYS A 1 273 ? 6.934 -2.163 -4.793 1.00 97.69 273 LYS A C 1
ATOM 2016 O O . LYS A 1 273 ? 5.824 -1.751 -5.129 1.00 97.69 273 LYS A O 1
ATOM 2021 N N . VAL A 1 274 ? 7.935 -2.347 -5.643 1.00 98.19 274 VAL A N 1
ATOM 2022 C CA . VAL A 1 274 ? 7.872 -2.053 -7.074 1.00 98.19 274 VAL A CA 1
ATOM 2023 C C . VAL A 1 274 ? 8.112 -3.341 -7.851 1.00 98.19 274 VAL A C 1
ATOM 2025 O O . VAL A 1 274 ? 9.170 -3.960 -7.731 1.00 98.19 274 VAL A O 1
ATOM 2028 N N . ALA A 1 275 ? 7.125 -3.751 -8.646 1.00 98.19 275 ALA A N 1
ATOM 2029 C CA . ALA A 1 275 ? 7.273 -4.854 -9.585 1.00 98.19 275 ALA A CA 1
ATOM 2030 C C . ALA A 1 275 ? 8.052 -4.389 -10.825 1.00 98.19 275 ALA A C 1
ATOM 2032 O O . ALA A 1 275 ? 7.735 -3.357 -11.416 1.00 98.19 275 ALA A O 1
ATOM 2033 N N . GLU A 1 276 ? 9.062 -5.159 -11.228 1.00 96.12 276 GLU A N 1
ATOM 2034 C CA . GLU A 1 276 ? 9.906 -4.846 -12.381 1.00 96.12 276 GLU A CA 1
ATOM 2035 C C . GLU A 1 276 ? 9.225 -5.253 -13.692 1.00 96.12 276 GLU A C 1
ATOM 2037 O O . GLU A 1 276 ? 9.175 -6.436 -14.061 1.00 96.12 276 GLU A O 1
ATOM 2042 N N . VAL A 1 277 ? 8.713 -4.249 -14.406 1.00 96.00 277 VAL A N 1
ATOM 2043 C CA . VAL A 1 277 ? 8.008 -4.398 -15.683 1.00 96.00 277 VAL A CA 1
ATOM 2044 C C . VAL A 1 277 ? 8.502 -3.333 -16.665 1.00 96.00 277 VAL A C 1
ATOM 2046 O O . VAL A 1 277 ? 8.596 -2.151 -16.329 1.00 96.00 277 VAL A O 1
ATOM 2049 N N . ALA A 1 278 ? 8.822 -3.751 -17.890 1.00 94.69 278 ALA A N 1
ATOM 2050 C CA . ALA A 1 278 ? 9.258 -2.846 -18.953 1.00 94.69 278 ALA A CA 1
ATOM 2051 C C . ALA A 1 278 ? 8.170 -1.812 -19.291 1.00 94.69 278 ALA A C 1
ATOM 2053 O O . ALA A 1 278 ? 6.979 -2.112 -19.216 1.00 94.69 278 ALA A O 1
ATOM 2054 N N . GLY A 1 279 ? 8.581 -0.597 -19.663 1.00 94.56 279 GLY A N 1
ATOM 2055 C CA . GLY A 1 279 ? 7.649 0.498 -19.969 1.00 94.56 279 GLY A CA 1
ATOM 2056 C C . GLY A 1 279 ? 7.003 1.149 -18.740 1.00 94.56 279 GLY A C 1
ATOM 2057 O O . GLY A 1 279 ? 6.148 2.016 -18.887 1.00 94.56 279 GLY A O 1
ATOM 2058 N N . THR A 1 280 ? 7.411 0.765 -17.529 1.00 97.31 280 THR A N 1
ATOM 2059 C CA . THR A 1 280 ? 6.904 1.328 -16.270 1.00 97.31 280 THR A CA 1
ATOM 2060 C C . THR A 1 280 ? 7.990 2.123 -15.547 1.00 97.31 280 THR A C 1
ATOM 2062 O O . THR A 1 280 ? 9.171 2.060 -15.890 1.00 97.31 280 THR A O 1
ATOM 2065 N N . LEU A 1 281 ? 7.615 2.835 -14.487 1.00 97.31 281 LEU A N 1
ATOM 2066 C CA . LEU A 1 281 ? 8.535 3.553 -13.608 1.00 97.31 281 LEU A CA 1
ATOM 2067 C C . LEU A 1 281 ? 9.519 2.647 -12.855 1.00 97.31 281 LEU A C 1
ATOM 2069 O O . LEU A 1 281 ? 10.413 3.172 -12.200 1.00 97.31 281 LEU A O 1
ATOM 2073 N N . SER A 1 282 ? 9.422 1.317 -12.935 1.00 96.25 282 SER A N 1
ATOM 2074 C CA . SER A 1 282 ? 10.512 0.459 -12.453 1.00 96.25 282 SER A CA 1
ATOM 2075 C C . SER A 1 282 ? 11.777 0.585 -13.317 1.00 96.25 282 SER A C 1
ATOM 2077 O O . SER A 1 282 ? 12.885 0.355 -12.835 1.00 96.25 282 SER A O 1
ATOM 2079 N N . ASP A 1 283 ? 11.632 0.967 -14.590 1.00 95.88 283 ASP A N 1
ATOM 2080 C CA . ASP A 1 283 ? 12.725 1.080 -15.556 1.00 95.88 283 ASP A CA 1
ATOM 2081 C C . ASP A 1 283 ? 13.476 2.428 -15.410 1.00 95.88 283 ASP A C 1
ATOM 2083 O O . ASP A 1 283 ? 12.863 3.497 -15.519 1.00 95.88 283 ASP A O 1
ATOM 2087 N N . PRO A 1 284 ? 14.804 2.433 -15.163 1.00 93.62 284 PRO A N 1
ATOM 2088 C CA . PRO A 1 284 ? 15.611 3.656 -15.122 1.00 93.62 284 PRO A CA 1
ATOM 2089 C C . PRO A 1 284 ? 15.506 4.547 -16.371 1.00 93.62 284 PRO A C 1
ATOM 2091 O O . PRO A 1 284 ? 15.513 5.774 -16.233 1.00 93.62 284 PRO A O 1
ATOM 2094 N N . ALA A 1 285 ? 15.381 3.967 -17.569 1.00 95.00 285 ALA A N 1
ATOM 2095 C CA . ALA A 1 285 ? 15.289 4.722 -18.818 1.00 95.00 285 ALA A CA 1
ATOM 2096 C C . ALA A 1 285 ? 13.948 5.464 -18.914 1.00 95.00 285 ALA A C 1
ATOM 2098 O O . ALA A 1 285 ? 13.919 6.660 -19.208 1.00 95.00 285 ALA A O 1
ATOM 2099 N N . VAL A 1 286 ? 12.844 4.791 -18.566 1.00 95.50 286 VAL A N 1
ATOM 2100 C CA . VAL A 1 286 ? 11.502 5.398 -18.510 1.00 95.50 286 VAL A CA 1
ATOM 2101 C C . VAL A 1 286 ? 11.457 6.505 -17.459 1.00 95.50 286 VAL A C 1
ATOM 2103 O O . VAL A 1 286 ? 10.956 7.597 -17.728 1.00 95.50 286 VAL A O 1
ATOM 2106 N N . ARG A 1 287 ? 12.034 6.262 -16.274 1.00 92.56 287 ARG A N 1
ATOM 2107 C CA . ARG A 1 287 ? 12.122 7.267 -15.203 1.00 92.56 287 ARG A CA 1
ATOM 2108 C C . ARG A 1 287 ? 12.882 8.514 -15.631 1.00 92.56 287 ARG A C 1
ATOM 2110 O O . ARG A 1 287 ? 12.408 9.616 -15.378 1.00 92.56 287 ARG A O 1
ATOM 2117 N N . THR A 1 288 ? 14.033 8.337 -16.275 1.00 92.44 288 THR A N 1
ATOM 2118 C CA . THR A 1 288 ? 14.871 9.445 -16.756 1.00 92.44 288 THR A CA 1
ATOM 2119 C C . THR A 1 288 ? 14.172 10.236 -17.861 1.00 92.44 288 THR A C 1
ATOM 2121 O O . THR A 1 288 ? 14.224 11.462 -17.873 1.00 92.44 288 THR A O 1
ATOM 2124 N N . ALA A 1 289 ? 13.474 9.549 -18.770 1.00 92.38 289 ALA A N 1
ATOM 2125 C CA . ALA A 1 289 ? 12.736 10.185 -19.860 1.00 92.38 289 ALA A CA 1
ATOM 2126 C C . ALA A 1 289 ? 11.458 10.909 -19.395 1.00 92.38 289 ALA A C 1
ATOM 2128 O O . ALA A 1 289 ? 10.969 11.816 -20.079 1.00 92.38 289 ALA A O 1
ATOM 2129 N N . ARG A 1 290 ? 10.893 10.517 -18.245 1.00 92.69 290 ARG A N 1
ATOM 2130 C CA . ARG A 1 290 ? 9.696 11.141 -17.681 1.00 92.69 290 ARG A CA 1
ATOM 2131 C C . ARG A 1 290 ? 10.025 12.521 -17.111 1.00 92.69 290 ARG A C 1
ATOM 2133 O O . ARG A 1 290 ? 10.724 12.664 -16.111 1.00 92.69 290 ARG A O 1
ATOM 2140 N N . ARG A 1 291 ? 9.376 13.555 -17.648 1.00 91.62 291 ARG A N 1
ATOM 2141 C CA . ARG A 1 291 ? 9.389 14.894 -17.045 1.00 91.62 291 ARG A CA 1
ATOM 2142 C C . ARG A 1 291 ? 8.609 14.892 -15.724 1.00 91.62 291 ARG A C 1
ATOM 2144 O O . ARG A 1 291 ? 7.421 14.574 -15.695 1.00 91.62 291 ARG A O 1
ATOM 2151 N N . ARG A 1 292 ? 9.262 15.256 -14.616 1.00 92.69 292 ARG A N 1
ATOM 2152 C CA . ARG A 1 292 ? 8.610 15.395 -13.298 1.00 92.69 292 ARG A CA 1
ATOM 2153 C C . ARG A 1 292 ? 7.487 16.439 -13.333 1.00 92.69 292 ARG A C 1
ATOM 2155 O O . ARG A 1 292 ? 7.636 17.486 -13.958 1.00 92.69 292 ARG A O 1
ATOM 2162 N N . VAL A 1 293 ? 6.378 16.135 -12.657 1.00 91.69 293 VAL A N 1
ATOM 2163 C CA . VAL A 1 293 ? 5.188 16.991 -12.493 1.00 91.69 293 VAL A CA 1
ATOM 2164 C C . VAL A 1 293 ? 4.411 16.532 -11.254 1.00 91.69 293 VAL A C 1
ATOM 2166 O O . VAL A 1 293 ? 4.447 15.352 -10.905 1.00 91.69 293 VAL A O 1
ATOM 2169 N N . CYS A 1 294 ? 3.746 17.462 -10.570 1.00 92.31 294 CYS A N 1
ATOM 2170 C CA . CYS A 1 294 ? 2.920 17.187 -9.395 1.00 92.31 294 CYS A CA 1
ATOM 2171 C C . CYS A 1 294 ? 1.593 17.947 -9.523 1.00 92.31 294 CYS A C 1
ATOM 2173 O O . CYS A 1 294 ? 1.448 19.062 -9.029 1.00 92.31 294 CYS A O 1
ATOM 2175 N N . ASP A 1 295 ? 0.661 17.347 -10.252 1.00 91.06 295 ASP A N 1
ATOM 2176 C CA . ASP A 1 295 ? -0.678 17.852 -10.582 1.00 91.06 295 ASP A CA 1
ATOM 2177 C C . ASP A 1 295 ? -1.774 17.224 -9.704 1.00 91.06 295 ASP A C 1
ATOM 2179 O O . ASP A 1 295 ? -2.698 17.925 -9.304 1.00 91.06 295 ASP A O 1
ATOM 2183 N N . LEU A 1 296 ? -1.635 15.951 -9.312 1.00 94.00 296 LEU A N 1
ATOM 2184 C CA . LEU A 1 296 ? -2.548 15.298 -8.357 1.00 94.00 296 LEU A CA 1
ATOM 2185 C C . LEU A 1 296 ? -2.240 15.660 -6.897 1.00 94.00 296 LEU A C 1
ATOM 2187 O O . LEU A 1 296 ? -3.114 16.036 -6.117 1.00 94.00 296 LEU A O 1
ATOM 2191 N N . GLY A 1 297 ? -0.968 15.548 -6.509 1.00 93.50 297 GLY A N 1
ATOM 2192 C CA . GLY A 1 297 ? -0.471 16.054 -5.234 1.00 93.50 297 GLY A CA 1
ATOM 2193 C C . GLY A 1 297 ? -1.031 15.405 -3.959 1.00 93.50 297 GLY A C 1
ATOM 2194 O O . GLY A 1 297 ? -1.030 16.071 -2.923 1.00 93.50 297 GLY A O 1
ATOM 2195 N N . TYR A 1 298 ? -1.474 14.142 -4.010 1.00 92.25 298 TYR A N 1
ATOM 2196 C CA . TYR A 1 298 ? -2.046 13.419 -2.857 1.00 92.25 298 TYR A CA 1
ATOM 2197 C C . TYR A 1 298 ? -1.034 13.089 -1.752 1.00 92.25 298 TYR A C 1
ATOM 2199 O O . TYR A 1 298 ? -1.418 12.924 -0.602 1.00 92.25 298 TYR A O 1
ATOM 2207 N N . LEU A 1 299 ? 0.256 13.000 -2.094 1.00 92.31 299 LEU A N 1
ATOM 2208 C CA . LEU A 1 299 ? 1.343 12.671 -1.161 1.00 92.31 299 LEU A CA 1
ATOM 2209 C C . LEU A 1 299 ? 2.233 13.882 -0.840 1.00 92.31 299 LEU A C 1
ATOM 2211 O O . LEU A 1 299 ? 3.404 13.722 -0.496 1.00 92.31 299 LEU A O 1
ATOM 2215 N N . ARG A 1 300 ? 1.720 15.106 -1.018 1.00 92.31 300 ARG A N 1
ATOM 2216 C CA . ARG A 1 300 ? 2.450 16.312 -0.615 1.00 92.31 300 ARG A CA 1
ATOM 2217 C C . ARG A 1 300 ? 2.439 16.438 0.905 1.00 92.31 300 ARG A C 1
ATOM 2219 O O . ARG A 1 300 ? 1.391 16.308 1.528 1.00 92.31 300 ARG A O 1
ATOM 2226 N N . ALA A 1 301 ? 3.592 16.764 1.471 1.00 89.06 301 ALA A N 1
ATOM 2227 C CA . ALA A 1 301 ? 3.711 17.158 2.861 1.00 89.06 301 ALA A CA 1
ATOM 2228 C C . ALA A 1 301 ? 3.477 18.673 2.985 1.00 89.06 301 ALA A C 1
ATOM 2230 O O . ALA A 1 301 ? 4.010 19.445 2.171 1.00 89.06 301 ALA A O 1
ATOM 2231 N N . PRO A 1 302 ? 2.683 19.112 3.972 1.00 88.00 302 PRO A N 1
ATOM 2232 C CA . PRO A 1 302 ? 2.551 20.523 4.270 1.00 88.00 302 PRO A CA 1
ATOM 2233 C C . PRO A 1 302 ? 3.831 21.031 4.961 1.00 88.00 302 PRO A C 1
ATOM 2235 O O . PRO A 1 302 ? 4.429 20.343 5.790 1.00 88.00 302 PRO A O 1
ATOM 2238 N N . TYR A 1 303 ? 4.263 22.240 4.614 1.00 87.25 303 TYR A N 1
ATOM 2239 C CA . TYR A 1 303 ? 5.415 22.919 5.216 1.00 87.25 303 TYR A CA 1
ATOM 2240 C C . TYR A 1 303 ? 5.094 24.404 5.417 1.00 87.25 303 TYR A C 1
ATOM 2242 O O . TYR A 1 303 ? 4.190 24.937 4.764 1.00 87.25 303 TYR A O 1
ATOM 2250 N N . ARG A 1 304 ? 5.827 25.088 6.300 1.00 84.19 304 ARG A N 1
ATOM 2251 C CA . ARG A 1 304 ? 5.655 26.535 6.506 1.00 84.19 304 ARG A CA 1
ATOM 2252 C C . ARG A 1 304 ? 6.527 27.330 5.532 1.00 84.19 304 ARG A C 1
ATOM 2254 O O . ARG A 1 304 ? 7.722 27.060 5.420 1.00 84.19 304 ARG A O 1
ATOM 2261 N N . THR A 1 305 ? 5.944 28.286 4.809 1.00 86.50 305 THR A N 1
ATOM 2262 C CA . THR A 1 305 ? 6.710 29.180 3.921 1.00 86.50 305 THR A CA 1
ATOM 2263 C C . THR A 1 305 ? 7.471 30.238 4.723 1.00 86.50 305 THR A C 1
ATOM 2265 O O . THR A 1 305 ? 7.208 30.428 5.912 1.00 86.50 305 THR A O 1
ATOM 2268 N N . ALA A 1 306 ? 8.400 30.950 4.075 1.00 85.12 306 ALA A N 1
ATOM 2269 C CA . ALA A 1 306 ? 9.141 32.047 4.704 1.00 85.12 306 ALA A CA 1
ATOM 2270 C C . ALA A 1 306 ? 8.211 33.177 5.193 1.00 85.12 306 ALA A C 1
ATOM 2272 O O . ALA A 1 306 ? 8.504 33.843 6.179 1.00 85.12 306 ALA A O 1
ATOM 2273 N N . GLU A 1 307 ? 7.056 33.342 4.546 1.00 85.44 307 GLU A N 1
ATOM 2274 C CA . GLU A 1 307 ? 6.007 34.308 4.887 1.00 85.44 307 GLU A CA 1
A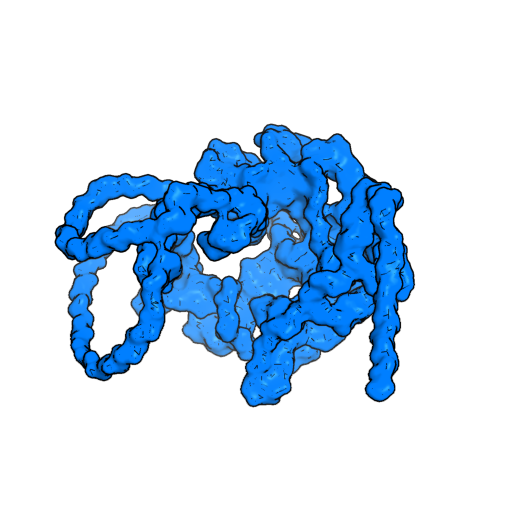TOM 2275 C C . GLU A 1 307 ? 5.020 33.777 5.947 1.00 85.44 307 GLU A C 1
ATOM 2277 O O . GLU A 1 307 ? 4.030 34.435 6.259 1.00 85.44 307 GLU A O 1
ATOM 2282 N N . GLY A 1 308 ? 5.246 32.573 6.486 1.00 81.62 308 GLY A N 1
ATOM 2283 C CA . GLY A 1 308 ? 4.419 31.967 7.535 1.00 81.62 308 GLY A CA 1
ATOM 2284 C C . GLY A 1 308 ? 3.164 31.232 7.047 1.00 81.62 308 GLY A C 1
ATOM 2285 O O . GLY A 1 308 ? 2.447 30.663 7.875 1.00 81.62 308 GLY A O 1
ATOM 2286 N N . ALA A 1 309 ? 2.905 31.199 5.735 1.00 85.06 309 ALA A N 1
ATOM 2287 C CA . ALA A 1 309 ? 1.760 30.512 5.137 1.00 85.06 309 ALA A CA 1
ATOM 2288 C C . ALA A 1 309 ? 1.970 28.988 5.034 1.00 85.06 309 ALA A C 1
ATOM 2290 O O . ALA A 1 309 ? 3.085 28.480 5.170 1.00 85.06 309 ALA A O 1
ATOM 2291 N N . ILE A 1 310 ? 0.890 28.248 4.759 1.00 84.06 310 ILE A N 1
ATOM 2292 C CA . ILE A 1 310 ? 0.948 26.802 4.503 1.00 84.06 310 ILE A CA 1
ATOM 2293 C C . ILE A 1 310 ? 1.274 26.564 3.027 1.00 84.06 310 ILE A C 1
ATOM 2295 O O . ILE A 1 310 ? 0.461 26.839 2.142 1.00 84.06 310 ILE A O 1
ATOM 2299 N N . GLY A 1 311 ? 2.458 26.015 2.773 1.00 89.38 311 GLY A N 1
ATOM 2300 C CA . GLY A 1 311 ? 2.865 25.479 1.481 1.00 89.38 311 GLY A CA 1
ATOM 2301 C C . GLY A 1 311 ? 2.762 23.955 1.444 1.00 89.38 311 GLY A C 1
ATOM 2302 O O . GLY A 1 311 ? 2.653 23.291 2.470 1.00 89.38 311 GLY A O 1
ATOM 2303 N N . TYR A 1 312 ? 2.838 23.383 0.242 1.00 92.31 312 TYR A N 1
ATOM 2304 C CA . TYR A 1 312 ? 2.870 21.934 0.038 1.00 92.31 312 TYR A CA 1
ATOM 2305 C C . TYR A 1 312 ? 4.028 21.552 -0.878 1.00 92.31 312 TYR A C 1
ATOM 2307 O O . TYR A 1 312 ? 4.189 22.126 -1.966 1.00 92.31 312 TYR A O 1
ATOM 2315 N N . ARG A 1 313 ? 4.810 20.555 -0.463 1.00 94.06 313 ARG A N 1
ATOM 2316 C CA . ARG A 1 313 ? 5.953 20.035 -1.222 1.00 94.06 313 ARG A CA 1
ATOM 2317 C C . ARG A 1 313 ? 5.937 18.516 -1.280 1.00 94.06 313 ARG A C 1
ATOM 2319 O O . ARG A 1 313 ? 5.359 17.860 -0.420 1.00 94.06 313 ARG A O 1
ATOM 2326 N N . CYS A 1 314 ? 6.537 17.948 -2.314 1.00 96.00 314 CYS A N 1
ATOM 2327 C CA . CYS A 1 314 ? 6.653 16.502 -2.471 1.00 96.00 314 CYS A CA 1
ATOM 2328 C C . CYS A 1 314 ? 8.024 16.171 -3.059 1.00 96.00 314 CYS A C 1
ATOM 2330 O O . CYS A 1 314 ? 8.339 16.694 -4.123 1.00 96.00 314 CYS A O 1
ATOM 2332 N N . PRO A 1 315 ? 8.798 15.252 -2.464 1.00 96.44 315 PRO A N 1
ATOM 2333 C CA . PRO A 1 315 ? 10.096 14.856 -3.012 1.00 96.44 315 PRO A CA 1
ATOM 2334 C C . PRO A 1 315 ? 10.065 14.309 -4.455 1.00 96.44 315 PRO A C 1
ATOM 2336 O O . PRO A 1 315 ? 11.096 14.263 -5.117 1.00 96.44 315 PRO A O 1
ATOM 2339 N N . ALA A 1 316 ? 8.896 13.892 -4.960 1.00 96.56 316 ALA A N 1
ATOM 2340 C CA . ALA A 1 316 ? 8.710 13.425 -6.339 1.00 96.56 316 ALA A CA 1
ATOM 2341 C C . ALA A 1 316 ? 8.283 14.528 -7.336 1.00 96.56 316 ALA A C 1
ATOM 2343 O O . ALA A 1 316 ? 8.084 14.247 -8.521 1.00 96.56 316 ALA A O 1
ATOM 2344 N N . GLU A 1 317 ? 8.105 15.773 -6.884 1.00 96.19 317 GLU A N 1
ATOM 2345 C CA . GLU A 1 317 ? 7.783 16.903 -7.761 1.00 96.19 317 GLU A CA 1
ATOM 2346 C C . GLU A 1 317 ? 9.012 17.361 -8.583 1.00 96.19 317 GLU A C 1
ATOM 2348 O O . GLU A 1 317 ? 10.110 16.824 -8.403 1.00 96.19 317 GLU A O 1
ATOM 2353 N N . PRO A 1 318 ? 8.876 18.314 -9.530 1.00 96.12 318 PRO A N 1
ATOM 2354 C CA . PRO A 1 318 ? 10.038 18.869 -10.225 1.00 96.12 318 PRO A CA 1
ATOM 2355 C C . PRO A 1 318 ? 11.097 19.356 -9.231 1.00 96.12 318 PRO A C 1
ATOM 2357 O O . PRO A 1 318 ? 10.785 20.146 -8.345 1.00 96.12 318 PRO A O 1
ATOM 2360 N N . GLU A 1 319 ? 12.347 18.925 -9.397 1.00 96.06 319 GLU A N 1
ATOM 2361 C CA . GLU A 1 319 ? 13.420 19.188 -8.425 1.00 96.06 319 GLU A CA 1
ATOM 2362 C C . GLU A 1 319 ? 13.605 20.686 -8.156 1.00 96.06 319 GLU A C 1
ATOM 2364 O O . GLU A 1 319 ? 13.595 21.116 -7.007 1.00 96.06 319 GLU A O 1
ATOM 2369 N N . VAL A 1 320 ? 13.625 21.506 -9.211 1.00 96.88 320 VAL A N 1
ATOM 2370 C CA . VAL A 1 320 ? 13.686 22.975 -9.101 1.00 96.88 320 VAL A CA 1
ATOM 2371 C C . VAL A 1 320 ? 12.538 23.534 -8.249 1.00 96.88 320 VAL A C 1
ATOM 2373 O O . VAL A 1 320 ? 12.734 24.463 -7.466 1.00 96.88 320 VAL A O 1
ATOM 2376 N N . ALA A 1 321 ? 11.332 22.967 -8.367 1.00 96.19 321 ALA A N 1
ATOM 2377 C CA . ALA A 1 321 ? 10.194 23.386 -7.557 1.00 96.19 321 ALA A CA 1
ATOM 2378 C C . ALA A 1 321 ? 10.356 22.960 -6.092 1.00 96.19 321 ALA A C 1
ATOM 2380 O O . ALA A 1 321 ? 10.038 23.757 -5.215 1.00 96.19 321 ALA A O 1
ATOM 2381 N N . TYR A 1 322 ? 10.868 21.755 -5.831 1.00 96.38 322 TYR A N 1
ATOM 2382 C CA . TYR A 1 322 ? 11.126 21.256 -4.478 1.00 96.38 322 TYR A CA 1
ATOM 2383 C C . TYR A 1 322 ? 12.206 22.081 -3.754 1.00 96.38 322 TYR A C 1
ATOM 2385 O O . TYR A 1 322 ? 11.991 22.517 -2.623 1.00 96.38 322 TYR A O 1
ATOM 2393 N N . LEU A 1 323 ? 13.316 22.390 -4.436 1.00 96.25 323 LEU A N 1
ATOM 2394 C CA . LEU A 1 323 ? 14.400 23.236 -3.916 1.00 96.25 323 LEU A CA 1
ATOM 2395 C C . LEU A 1 323 ? 13.906 24.648 -3.574 1.00 96.25 323 LEU A C 1
ATOM 2397 O O . LEU A 1 323 ? 14.159 25.153 -2.483 1.00 96.25 323 LEU A O 1
ATOM 2401 N N . ARG A 1 324 ? 13.112 25.267 -4.461 1.00 95.25 324 ARG A N 1
ATOM 2402 C CA . ARG A 1 324 ? 12.498 26.584 -4.204 1.00 95.25 324 ARG A CA 1
ATOM 2403 C C . ARG A 1 324 ? 11.573 26.579 -2.978 1.00 95.25 324 ARG A C 1
ATOM 2405 O O . ARG A 1 324 ? 11.359 27.621 -2.370 1.00 95.25 324 ARG A O 1
ATOM 2412 N N . LYS A 1 325 ? 11.022 25.419 -2.612 1.00 94.25 325 LYS A N 1
ATOM 2413 C CA . LYS A 1 325 ? 10.169 25.213 -1.428 1.00 94.25 325 LYS A CA 1
ATOM 2414 C C . LYS A 1 325 ? 10.967 24.821 -0.172 1.00 94.25 325 LYS A C 1
ATOM 2416 O O . LYS A 1 325 ? 10.386 24.324 0.796 1.00 94.25 325 LYS A O 1
ATOM 2421 N N . GLY A 1 326 ? 12.287 25.020 -0.191 1.00 91.69 326 GLY A N 1
ATOM 2422 C CA . GLY A 1 326 ? 13.183 24.772 0.940 1.00 91.69 326 GLY A CA 1
ATOM 2423 C C . GLY A 1 326 ? 13.544 23.302 1.159 1.00 91.69 326 GLY A C 1
ATOM 2424 O O . GLY A 1 326 ? 14.007 22.957 2.240 1.00 91.69 326 GLY A O 1
ATOM 2425 N N . GLY A 1 327 ? 13.295 22.430 0.180 1.00 93.00 327 GLY A N 1
ATOM 2426 C CA . GLY A 1 327 ? 13.765 21.046 0.209 1.00 93.00 327 GLY A CA 1
ATOM 2427 C C . GLY A 1 327 ? 15.212 20.898 -0.279 1.00 93.00 327 GLY A C 1
ATOM 2428 O O . GLY A 1 327 ? 15.783 21.842 -0.826 1.00 93.00 327 GLY A O 1
ATOM 2429 N N . SER A 1 328 ? 15.801 19.708 -0.123 1.00 94.94 328 SER A N 1
ATOM 2430 C CA . SER A 1 328 ? 17.147 19.394 -0.627 1.00 94.94 328 SER A CA 1
ATOM 2431 C C . SER A 1 328 ? 17.115 18.503 -1.877 1.00 94.94 328 SER A C 1
ATOM 2433 O O . SER A 1 328 ? 16.175 17.736 -2.084 1.00 94.94 328 SER A O 1
ATOM 2435 N N . ALA A 1 329 ? 18.161 18.558 -2.711 1.00 95.31 329 ALA A N 1
ATOM 2436 C CA . ALA A 1 329 ? 18.262 17.703 -3.901 1.00 95.31 329 ALA A CA 1
ATOM 2437 C C . ALA A 1 329 ? 18.295 16.207 -3.530 1.00 95.31 329 ALA A C 1
ATOM 2439 O O . ALA A 1 329 ? 17.661 15.387 -4.200 1.00 95.31 329 ALA A O 1
ATOM 2440 N N . ALA A 1 330 ? 18.958 15.877 -2.413 1.00 95.38 330 ALA A N 1
ATOM 2441 C CA . ALA A 1 330 ? 19.076 14.520 -1.881 1.00 95.38 330 ALA A CA 1
ATOM 2442 C C . ALA A 1 330 ? 17.712 13.884 -1.568 1.00 95.38 330 ALA A C 1
ATOM 2444 O O . ALA A 1 330 ? 17.516 12.694 -1.813 1.00 95.38 330 ALA A O 1
ATOM 2445 N N . ASP A 1 331 ? 16.735 14.670 -1.106 1.00 94.25 331 ASP A N 1
ATOM 2446 C CA . ASP A 1 331 ? 15.391 14.152 -0.820 1.00 94.25 331 ASP A CA 1
ATOM 2447 C C . ASP A 1 331 ? 14.696 13.626 -2.082 1.00 94.25 331 ASP A C 1
ATOM 2449 O O . ASP A 1 331 ? 13.862 12.720 -1.998 1.00 94.25 331 ASP A O 1
ATOM 2453 N N . THR A 1 332 ? 15.036 14.186 -3.248 1.00 95.50 332 THR A N 1
ATOM 2454 C CA . THR A 1 332 ? 14.392 13.891 -4.535 1.00 95.50 332 THR A CA 1
ATOM 2455 C C . THR A 1 332 ? 15.017 12.708 -5.280 1.00 95.50 332 THR A C 1
ATOM 2457 O O . THR A 1 332 ? 14.494 12.255 -6.309 1.00 95.50 332 THR A O 1
ATOM 2460 N N . GLU A 1 333 ? 16.134 12.186 -4.774 1.00 93.69 333 GLU A N 1
ATOM 2461 C CA . GLU A 1 333 ? 16.889 11.120 -5.418 1.00 93.69 333 GLU A CA 1
ATOM 2462 C C . GLU A 1 333 ? 16.094 9.802 -5.411 1.00 93.69 333 GLU A C 1
ATOM 2464 O O . GLU A 1 333 ? 15.639 9.318 -4.374 1.00 93.69 333 GLU A O 1
ATOM 2469 N N . GLY A 1 334 ? 15.900 9.211 -6.594 1.00 93.44 334 GLY A N 1
ATOM 2470 C CA . GLY A 1 334 ? 15.194 7.932 -6.758 1.00 93.44 334 GLY A CA 1
ATOM 2471 C C . GLY A 1 334 ? 13.675 7.965 -6.531 1.00 93.44 334 GLY A C 1
ATOM 2472 O O . GLY A 1 334 ? 13.026 6.936 -6.713 1.00 93.44 334 GLY A O 1
ATOM 2473 N N . ARG A 1 335 ? 13.087 9.119 -6.180 1.00 96.62 335 ARG A N 1
ATOM 2474 C CA . ARG A 1 335 ? 11.648 9.249 -5.897 1.00 96.62 335 ARG A CA 1
ATOM 2475 C C . ARG A 1 335 ? 10.797 9.057 -7.150 1.00 96.62 335 ARG A C 1
ATOM 2477 O O . ARG A 1 335 ? 11.063 9.653 -8.196 1.00 96.62 335 ARG A O 1
ATOM 2484 N N . LEU A 1 336 ? 9.735 8.266 -7.021 1.00 96.94 336 LEU A N 1
ATOM 2485 C CA . LEU A 1 336 ? 8.716 8.065 -8.048 1.00 96.94 336 LEU A CA 1
ATOM 2486 C C . LEU A 1 336 ? 7.471 8.887 -7.709 1.00 96.94 336 LEU A C 1
ATOM 2488 O O . LEU A 1 336 ? 7.071 8.981 -6.547 1.00 96.94 336 LEU A O 1
ATOM 2492 N N . CYS A 1 337 ? 6.804 9.443 -8.723 1.00 96.38 337 CYS A N 1
ATOM 2493 C CA . CYS A 1 337 ? 5.485 10.039 -8.521 1.00 96.38 337 CYS A CA 1
ATOM 2494 C C . CYS A 1 337 ? 4.437 8.926 -8.399 1.00 96.38 337 CYS A C 1
ATOM 2496 O O . CYS A 1 337 ? 3.849 8.505 -9.393 1.00 96.38 337 CYS A O 1
ATOM 2498 N N . LEU A 1 338 ? 4.207 8.441 -7.174 1.00 97.31 338 LEU A N 1
ATOM 2499 C CA . LEU A 1 338 ? 3.244 7.361 -6.934 1.00 97.31 338 LEU A CA 1
ATOM 2500 C C . LEU A 1 338 ? 1.806 7.769 -7.276 1.00 97.31 338 LEU A C 1
ATOM 2502 O O . LEU A 1 338 ? 1.054 6.929 -7.746 1.00 97.31 338 LEU A O 1
ATOM 2506 N N . CYS A 1 339 ? 1.418 9.037 -7.089 1.00 96.50 339 CYS A N 1
ATOM 2507 C CA . CYS A 1 339 ? 0.060 9.496 -7.410 1.00 96.50 339 CYS A CA 1
ATOM 2508 C C . CYS A 1 339 ? -0.272 9.273 -8.890 1.00 96.50 339 CYS A C 1
ATOM 2510 O O . CYS A 1 339 ? -1.268 8.636 -9.212 1.00 96.50 339 CYS A O 1
ATOM 2512 N N . ASN A 1 340 ? 0.591 9.771 -9.778 1.00 96.12 340 ASN A N 1
ATOM 2513 C CA . ASN A 1 340 ? 0.394 9.649 -11.217 1.00 96.12 340 ASN A CA 1
ATOM 2514 C C . ASN A 1 340 ? 0.651 8.222 -11.702 1.00 96.12 340 ASN A C 1
ATOM 2516 O O . ASN A 1 340 ? -0.176 7.667 -12.421 1.00 96.12 340 ASN A O 1
ATOM 2520 N N . GLY A 1 341 ? 1.740 7.596 -11.245 1.00 97.12 341 GLY A N 1
ATOM 2521 C CA . GLY A 1 341 ? 2.089 6.240 -11.654 1.00 97.12 341 GLY A CA 1
ATOM 2522 C C . GLY A 1 341 ? 1.047 5.194 -11.248 1.00 97.12 341 GLY A C 1
ATOM 2523 O O . GLY A 1 341 ? 0.756 4.301 -12.036 1.00 97.12 341 GLY A O 1
ATOM 2524 N N . LEU A 1 342 ? 0.461 5.279 -10.045 1.00 97.38 342 LEU A N 1
ATOM 2525 C CA . LEU A 1 342 ? -0.552 4.310 -9.600 1.00 97.38 342 LEU A CA 1
ATOM 2526 C C . LEU A 1 342 ? -1.900 4.521 -10.294 1.00 97.38 342 LEU A C 1
ATOM 2528 O O . LEU A 1 342 ? -2.576 3.535 -10.576 1.00 97.38 342 LEU A O 1
ATOM 2532 N N . LEU A 1 343 ? -2.281 5.763 -10.618 1.00 96.81 343 LEU A N 1
ATOM 2533 C CA . LEU A 1 343 ? -3.465 5.988 -11.452 1.00 96.81 343 LEU A CA 1
ATOM 2534 C C . LEU A 1 343 ? -3.245 5.502 -12.887 1.00 96.81 343 LEU A C 1
ATOM 2536 O O . LEU A 1 343 ? -4.134 4.870 -13.451 1.00 96.81 343 LEU A O 1
ATOM 2540 N N . ALA A 1 344 ? -2.055 5.709 -13.456 1.00 96.62 344 ALA A N 1
ATOM 2541 C CA . ALA A 1 344 ? -1.697 5.154 -14.760 1.00 96.62 344 ALA A CA 1
ATOM 2542 C C . ALA A 1 344 ? -1.744 3.617 -14.779 1.00 96.62 344 ALA A C 1
ATOM 2544 O O . ALA A 1 344 ? -2.198 3.035 -15.760 1.00 96.62 344 ALA A O 1
ATOM 2545 N N . THR A 1 345 ? -1.368 2.952 -13.681 1.00 97.75 345 THR A N 1
ATOM 2546 C CA . THR A 1 345 ? -1.484 1.489 -13.537 1.00 97.75 345 THR A CA 1
ATOM 2547 C C . THR A 1 345 ? -2.914 0.978 -13.707 1.00 97.75 345 THR A C 1
ATOM 2549 O O . THR A 1 345 ? -3.088 -0.167 -14.121 1.00 97.75 345 THR A O 1
ATOM 2552 N N . VAL A 1 346 ? -3.922 1.808 -13.419 1.00 96.75 346 VAL A N 1
ATOM 2553 C CA . VAL A 1 346 ? -5.348 1.459 -13.530 1.00 96.75 346 VAL A CA 1
ATOM 2554 C C . VAL A 1 346 ? -6.081 2.197 -14.658 1.00 96.75 346 VAL A C 1
ATOM 2556 O O . VAL A 1 346 ? -7.295 2.377 -14.600 1.00 96.75 346 VAL A O 1
ATOM 2559 N N . GLY A 1 347 ? -5.345 2.695 -15.657 1.00 93.62 347 GLY A N 1
ATOM 2560 C CA . GLY A 1 347 ? -5.929 3.358 -16.830 1.00 93.62 347 GLY A CA 1
ATOM 2561 C C . GLY A 1 347 ? -6.397 4.800 -16.600 1.00 93.62 347 GLY A C 1
ATOM 2562 O O . GLY A 1 347 ? -6.993 5.410 -17.484 1.00 93.62 347 GLY A O 1
ATOM 2563 N N . LEU A 1 348 ? -6.105 5.381 -15.432 1.00 94.06 348 LEU A N 1
ATOM 2564 C CA . LEU A 1 348 ? -6.483 6.746 -15.036 1.00 94.06 348 LEU A CA 1
ATOM 2565 C C . LEU A 1 348 ? -5.285 7.716 -15.032 1.00 94.06 348 LEU A C 1
ATOM 2567 O O . LEU A 1 348 ? -5.287 8.735 -14.335 1.00 94.06 348 LEU A O 1
ATOM 2571 N N . GLY A 1 349 ? -4.237 7.387 -15.789 1.00 90.56 349 GLY A N 1
ATOM 2572 C CA . GLY A 1 349 ? -3.036 8.211 -15.920 1.00 90.56 349 GLY A CA 1
ATOM 2573 C C . GLY A 1 349 ? -3.349 9.600 -16.477 1.00 90.56 349 GLY A C 1
ATOM 2574 O O . GLY A 1 349 ? -4.205 9.761 -17.348 1.00 90.56 349 GLY A O 1
ATOM 2575 N N . GLN A 1 350 ? -2.651 10.619 -15.974 1.00 88.62 350 GLN A N 1
ATOM 2576 C CA . GLN A 1 350 ? -2.803 11.977 -16.491 1.00 88.62 350 GLN A CA 1
ATOM 2577 C C . GLN A 1 350 ? -2.261 12.063 -17.923 1.00 88.62 350 GLN A C 1
ATOM 2579 O O . GLN A 1 350 ? -1.202 11.519 -18.236 1.00 88.62 350 GLN A O 1
ATOM 2584 N N . ARG A 1 351 ? -2.982 12.769 -18.800 1.00 81.00 351 ARG A N 1
ATOM 2585 C CA . ARG A 1 351 ? -2.523 13.055 -20.165 1.00 81.00 351 ARG A CA 1
ATOM 2586 C C . ARG A 1 351 ? -1.782 14.379 -20.180 1.00 81.00 351 ARG A C 1
ATOM 2588 O O . ARG A 1 351 ? -2.351 15.414 -19.835 1.00 81.00 351 ARG A O 1
ATOM 2595 N N . HIS A 1 352 ? -0.526 14.364 -20.611 1.00 73.69 352 HIS A N 1
ATOM 2596 C CA . HIS A 1 352 ? 0.243 15.597 -20.704 1.00 73.69 352 HIS A CA 1
ATOM 2597 C C . HIS A 1 352 ? -0.005 16.345 -22.023 1.00 73.69 352 HIS A C 1
ATOM 2599 O O . HIS A 1 352 ? -0.212 15.705 -23.053 1.00 73.69 352 HIS A O 1
ATOM 2605 N N . PRO A 1 353 ? 0.097 17.692 -22.037 1.00 67.88 353 PRO A N 1
ATOM 2606 C CA . PRO A 1 353 ? -0.122 18.518 -23.235 1.00 67.88 353 PRO A CA 1
ATOM 2607 C C . PRO A 1 353 ? 0.722 18.138 -24.462 1.00 67.88 353 PRO A C 1
ATOM 2609 O O . PRO A 1 353 ? 0.359 18.464 -25.583 1.00 67.88 353 PRO A O 1
ATOM 2612 N N . LEU A 1 354 ? 1.844 17.441 -24.258 1.00 66.38 354 LEU A N 1
ATOM 2613 C CA . LEU A 1 354 ? 2.716 16.928 -25.321 1.00 66.38 354 LEU A CA 1
ATOM 2614 C C . LEU A 1 354 ? 2.308 15.527 -25.826 1.00 66.38 354 LEU A C 1
ATOM 2616 O O . LEU A 1 354 ? 3.098 14.870 -26.497 1.00 66.38 354 LEU A O 1
ATOM 2620 N N . GLY A 1 355 ? 1.116 15.044 -25.462 1.00 63.81 355 GLY A N 1
ATOM 2621 C CA . GLY A 1 355 ? 0.535 13.787 -25.944 1.00 63.81 355 GLY A CA 1
ATOM 2622 C C . GLY A 1 355 ? 1.190 12.508 -25.414 1.00 63.81 355 GLY A C 1
ATOM 2623 O O . GLY A 1 355 ? 0.916 11.436 -25.940 1.00 63.81 355 GLY A O 1
ATOM 2624 N N . ARG A 1 356 ? 2.068 12.594 -24.406 1.00 72.44 356 ARG A N 1
ATOM 2625 C CA . ARG A 1 356 ? 2.676 11.411 -23.779 1.00 72.44 356 ARG A CA 1
ATOM 2626 C C . ARG A 1 356 ? 1.802 10.921 -22.632 1.00 72.44 356 ARG A C 1
ATOM 2628 O O . ARG A 1 356 ? 1.464 11.715 -21.750 1.00 72.44 356 ARG A O 1
ATOM 2635 N N . ASP A 1 357 ? 1.497 9.630 -22.643 1.00 84.88 357 ASP A N 1
ATOM 2636 C CA . ASP A 1 357 ? 0.829 8.962 -21.532 1.00 84.88 357 ASP A CA 1
ATOM 2637 C C . ASP A 1 357 ? 1.771 8.851 -20.329 1.00 84.88 357 ASP A C 1
ATOM 2639 O O . ASP A 1 357 ? 2.982 8.640 -20.463 1.00 84.88 357 ASP A O 1
ATOM 2643 N N . GLU A 1 358 ? 1.206 9.024 -19.138 1.00 94.00 358 GLU A N 1
ATOM 2644 C CA . GLU A 1 358 ? 1.924 8.842 -17.886 1.00 94.00 358 GLU A CA 1
ATOM 2645 C C . GLU A 1 358 ? 2.352 7.371 -17.722 1.00 94.00 358 GLU A C 1
ATOM 2647 O O . GLU A 1 358 ? 1.503 6.479 -17.790 1.00 94.00 358 GLU A O 1
ATOM 2652 N N . PRO A 1 359 ? 3.644 7.079 -17.473 1.00 95.44 359 PRO A N 1
ATOM 2653 C CA . PRO A 1 359 ? 4.084 5.708 -17.261 1.00 95.44 359 PRO A CA 1
ATOM 2654 C C . PRO A 1 359 ? 3.586 5.164 -15.908 1.00 95.44 359 PRO A C 1
ATOM 2656 O O . PRO A 1 359 ? 3.662 5.862 -14.891 1.00 95.44 359 PRO A O 1
ATOM 2659 N N . PRO A 1 360 ? 3.137 3.900 -15.853 1.00 97.44 360 PRO A N 1
ATOM 2660 C CA . PRO A 1 360 ? 2.609 3.295 -14.634 1.00 97.44 360 PRO A CA 1
ATOM 2661 C C . PRO A 1 360 ? 3.710 2.954 -13.621 1.00 97.44 360 PRO A C 1
ATOM 2663 O O . PRO A 1 360 ? 4.885 2.843 -13.967 1.00 97.44 360 PRO A O 1
ATOM 2666 N N . VAL A 1 361 ? 3.332 2.707 -12.365 1.00 98.00 361 VAL A N 1
ATOM 2667 C CA . VAL A 1 361 ? 4.158 1.980 -11.382 1.00 98.00 361 VAL A CA 1
ATOM 2668 C C . VAL A 1 361 ? 3.331 0.856 -10.779 1.00 98.00 361 VAL A C 1
ATOM 2670 O O . VAL A 1 361 ? 2.249 1.084 -10.239 1.00 98.00 361 VAL A O 1
ATOM 2673 N N . VAL A 1 362 ? 3.822 -0.374 -10.871 1.00 98.12 362 VAL A N 1
ATOM 2674 C CA . VAL A 1 362 ? 3.094 -1.539 -10.367 1.00 98.12 362 VAL A CA 1
ATOM 2675 C C . VAL A 1 362 ? 3.619 -1.910 -8.989 1.00 98.12 362 VAL A C 1
ATOM 2677 O O . VAL A 1 362 ? 4.827 -2.033 -8.791 1.00 98.12 362 VAL A O 1
ATOM 2680 N N . THR A 1 363 ? 2.703 -2.140 -8.052 1.00 97.88 363 THR A N 1
ATOM 2681 C CA . THR A 1 363 ? 3.021 -2.695 -6.740 1.00 97.88 363 THR A CA 1
ATOM 2682 C C . THR A 1 363 ? 2.369 -4.059 -6.563 1.00 97.88 363 THR A C 1
ATOM 2684 O O . THR A 1 363 ? 1.204 -4.253 -6.901 1.00 97.88 363 THR A O 1
ATOM 2687 N N . LEU A 1 364 ? 3.145 -5.010 -6.053 1.00 97.88 364 LEU A N 1
ATOM 2688 C CA . LEU A 1 364 ? 2.725 -6.351 -5.656 1.00 97.88 364 LEU A CA 1
ATOM 2689 C C . LEU A 1 364 ? 3.486 -6.710 -4.377 1.00 97.88 364 LEU A C 1
ATOM 2691 O O . LEU A 1 364 ? 4.488 -6.080 -4.050 1.00 97.88 364 LEU A O 1
ATOM 2695 N N . GLY A 1 365 ? 3.016 -7.710 -3.643 1.00 96.88 365 GLY A N 1
ATOM 2696 C CA . GLY A 1 365 ? 3.815 -8.370 -2.610 1.00 96.88 365 GLY A CA 1
ATOM 2697 C C . GLY A 1 365 ? 4.954 -9.198 -3.208 1.00 96.88 365 GLY A C 1
ATOM 2698 O O . GLY A 1 365 ? 4.951 -9.504 -4.400 1.00 96.88 365 GLY A O 1
ATOM 2699 N N . GLN A 1 366 ? 5.924 -9.562 -2.371 1.00 94.75 366 GLN A N 1
ATOM 2700 C CA . GLN A 1 366 ? 7.090 -10.352 -2.790 1.00 94.75 366 GLN A CA 1
ATOM 2701 C C . GLN A 1 366 ? 6.809 -11.862 -2.845 1.00 94.75 366 GLN A C 1
ATOM 2703 O O . GLN A 1 366 ? 7.567 -12.604 -3.465 1.00 94.75 366 GLN A O 1
ATOM 2708 N N . ASP A 1 367 ? 5.718 -12.322 -2.232 1.00 90.38 367 ASP A N 1
ATOM 2709 C CA . ASP A 1 367 ? 5.228 -13.696 -2.368 1.00 90.38 367 ASP A CA 1
ATOM 2710 C C . ASP A 1 367 ? 4.364 -13.821 -3.620 1.00 90.38 367 ASP A C 1
ATOM 2712 O O . ASP A 1 367 ? 3.328 -13.162 -3.728 1.00 90.38 367 ASP A O 1
ATOM 2716 N N . LEU A 1 368 ? 4.812 -14.654 -4.557 1.00 94.31 368 LEU A N 1
ATOM 2717 C CA . LEU A 1 368 ? 4.190 -14.868 -5.869 1.00 94.31 368 LEU A CA 1
ATOM 2718 C C . LEU A 1 368 ? 3.908 -16.353 -6.150 1.00 94.31 368 LEU A C 1
ATOM 2720 O O . LEU A 1 368 ? 3.495 -16.703 -7.251 1.00 94.31 368 LEU A O 1
ATOM 2724 N N . ASP A 1 369 ? 4.138 -17.221 -5.168 1.00 94.38 369 ASP A N 1
ATOM 2725 C CA . ASP A 1 369 ? 3.942 -18.673 -5.251 1.00 94.38 369 ASP A CA 1
ATOM 2726 C C . ASP A 1 369 ? 2.489 -19.071 -5.539 1.00 94.38 369 ASP A C 1
ATOM 2728 O O . ASP A 1 369 ? 2.262 -20.047 -6.246 1.00 94.38 369 ASP A O 1
ATOM 2732 N N . PHE A 1 370 ? 1.513 -18.257 -5.124 1.00 95.69 370 PHE A N 1
ATOM 2733 C CA . PHE A 1 370 ? 0.099 -18.422 -5.490 1.00 95.69 370 PHE A CA 1
ATOM 2734 C C . PHE A 1 370 ? -0.152 -18.513 -7.007 1.00 95.69 370 PHE A C 1
ATOM 2736 O O . PHE A 1 370 ? -1.165 -19.065 -7.434 1.00 95.69 370 PHE A O 1
ATOM 2743 N N . LEU A 1 371 ? 0.744 -17.967 -7.841 1.00 96.38 371 LEU A N 1
ATOM 2744 C CA . LEU A 1 371 ? 0.605 -18.017 -9.299 1.00 96.38 371 LEU A CA 1
ATOM 2745 C C . LEU A 1 371 ? 0.846 -19.414 -9.869 1.00 96.38 371 LEU A C 1
ATOM 2747 O O . LEU A 1 371 ? 0.353 -19.685 -10.960 1.00 96.38 371 LEU A O 1
ATOM 2751 N N . ALA A 1 372 ? 1.551 -20.294 -9.153 1.00 94.69 372 ALA A N 1
ATOM 2752 C CA . ALA A 1 372 ? 1.699 -21.686 -9.566 1.00 94.69 372 ALA A CA 1
ATOM 2753 C C . ALA A 1 372 ? 0.343 -22.413 -9.605 1.00 94.69 372 ALA A C 1
ATOM 2755 O O . ALA A 1 372 ? 0.132 -23.248 -10.477 1.00 94.69 372 ALA A O 1
ATOM 2756 N N . ASP A 1 373 ? -0.587 -22.032 -8.725 1.00 95.81 373 ASP A N 1
ATOM 2757 C CA . ASP A 1 373 ? -1.912 -22.649 -8.627 1.00 95.81 373 ASP A CA 1
ATOM 2758 C C . ASP A 1 373 ? -2.978 -21.881 -9.412 1.00 95.81 373 ASP A C 1
ATOM 2760 O O . ASP A 1 373 ? -3.807 -22.481 -10.095 1.00 95.81 373 ASP A O 1
ATOM 2764 N N . LEU A 1 374 ? -2.974 -20.548 -9.307 1.00 96.88 374 LEU A N 1
ATOM 2765 C CA . LEU A 1 374 ? -4.007 -19.689 -9.897 1.00 96.88 374 LEU A CA 1
ATOM 2766 C C . LEU A 1 374 ? -3.744 -19.344 -11.369 1.00 96.88 374 LEU A C 1
ATOM 2768 O O . LEU A 1 374 ? -4.659 -18.939 -12.075 1.00 96.88 374 LEU A O 1
ATOM 2772 N N . SER A 1 375 ? -2.498 -19.453 -11.831 1.00 97.12 375 SER A N 1
ATOM 2773 C CA . SER A 1 375 ? -2.081 -19.056 -13.181 1.00 97.12 375 SER A CA 1
ATOM 2774 C C . SER A 1 375 ? -0.894 -19.905 -13.692 1.00 97.12 375 SER A C 1
ATOM 2776 O O . SER A 1 375 ? 0.100 -19.332 -14.164 1.00 97.12 375 SER A O 1
ATOM 2778 N N . PRO A 1 376 ? -0.952 -21.252 -13.630 1.00 95.50 376 PRO A N 1
ATOM 2779 C CA . PRO A 1 376 ? 0.183 -22.137 -13.948 1.00 95.50 376 PRO A CA 1
ATOM 2780 C C . PRO A 1 376 ? 0.745 -21.938 -15.365 1.00 95.50 376 PRO A C 1
ATOM 2782 O O . PRO A 1 376 ? 1.941 -22.081 -15.618 1.00 95.50 376 PRO A O 1
ATOM 2785 N N . ASP A 1 377 ? -0.116 -21.577 -16.309 1.00 94.94 377 ASP A N 1
ATOM 2786 C CA . ASP A 1 377 ? 0.202 -21.319 -17.711 1.00 94.94 377 ASP A CA 1
ATOM 2787 C C . ASP A 1 377 ? 0.410 -19.825 -18.023 1.00 94.94 377 ASP A C 1
ATOM 2789 O O . ASP A 1 377 ? 0.655 -19.463 -19.174 1.00 94.94 377 ASP A O 1
ATOM 2793 N N . GLY A 1 378 ? 0.376 -18.952 -17.009 1.00 95.06 378 GLY A N 1
ATOM 2794 C CA . GLY A 1 378 ? 0.378 -17.491 -17.167 1.00 95.06 378 GLY A CA 1
ATOM 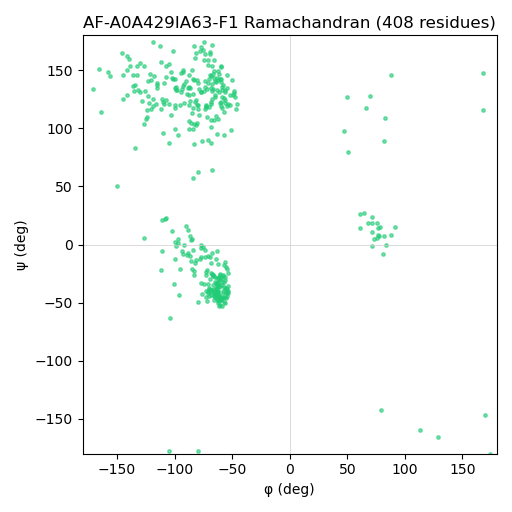2795 C C . GLY A 1 378 ? -0.976 -16.911 -17.609 1.00 95.06 378 GLY A C 1
ATOM 2796 O O . GLY A 1 378 ? -1.049 -15.723 -17.954 1.00 95.06 378 GLY A O 1
ATOM 2797 N N . GLY A 1 379 ? -2.022 -17.741 -17.638 1.00 96.69 379 GLY A N 1
ATOM 2798 C CA . GLY A 1 379 ? -3.373 -17.395 -18.055 1.00 96.69 379 GLY A CA 1
ATOM 2799 C C . GLY A 1 379 ? -4.108 -16.453 -17.094 1.00 96.69 379 GLY A C 1
ATOM 2800 O O . GLY A 1 379 ? -3.655 -16.181 -15.983 1.00 96.69 379 GLY A O 1
ATOM 2801 N N . PRO A 1 380 ? -5.225 -15.858 -17.540 1.00 97.88 380 PRO A N 1
ATOM 2802 C CA . PRO A 1 380 ? -6.094 -15.068 -16.675 1.00 97.88 380 PRO A CA 1
ATOM 2803 C C . PRO A 1 380 ? -6.802 -15.936 -15.630 1.00 97.88 380 PRO A C 1
ATOM 2805 O O . PRO A 1 380 ? -7.087 -17.100 -15.881 1.00 97.88 380 PRO A O 1
ATOM 2808 N N . TYR A 1 381 ? -7.149 -15.321 -14.502 1.00 98.06 381 TYR A N 1
ATOM 2809 C CA . TYR A 1 381 ? -8.023 -15.889 -13.478 1.00 98.06 381 TYR A CA 1
ATOM 2810 C C . TYR A 1 381 ? -8.857 -14.774 -12.836 1.00 98.06 381 TYR A C 1
ATOM 2812 O O . TYR A 1 381 ? -8.582 -13.580 -13.012 1.00 98.06 381 TYR A O 1
ATOM 2820 N N . ARG A 1 382 ? -9.905 -15.154 -12.118 1.00 98.19 382 ARG A N 1
ATOM 2821 C CA . ARG A 1 382 ? -10.932 -14.271 -11.568 1.00 98.19 382 ARG A CA 1
ATOM 2822 C C . ARG A 1 382 ? -10.884 -14.210 -10.052 1.00 98.19 382 ARG A C 1
ATOM 2824 O O . ARG A 1 382 ? -10.467 -15.150 -9.380 1.00 98.19 382 ARG A O 1
ATOM 2831 N N . ALA A 1 383 ? -11.415 -13.125 -9.498 1.00 98.06 383 ALA A N 1
ATOM 2832 C CA . ALA A 1 383 ? -11.493 -12.918 -8.054 1.00 98.06 383 ALA A CA 1
ATOM 2833 C C . ALA A 1 383 ? -12.257 -14.044 -7.334 1.00 98.06 383 ALA A C 1
ATOM 2835 O O . ALA A 1 383 ? -11.869 -14.445 -6.238 1.00 98.06 383 ALA A O 1
ATOM 2836 N N . VAL A 1 384 ? -13.312 -14.585 -7.957 1.00 97.44 384 VAL A N 1
ATOM 2837 C CA . VAL A 1 384 ? -14.073 -15.715 -7.397 1.00 97.44 384 VAL A CA 1
ATOM 2838 C C . VAL A 1 384 ? -13.210 -16.972 -7.255 1.00 97.44 384 VAL A C 1
ATOM 2840 O O . VAL A 1 384 ? -13.241 -17.606 -6.207 1.00 97.44 384 VAL A O 1
ATOM 2843 N N . GLU A 1 385 ? -12.356 -17.263 -8.239 1.00 97.81 385 GLU A N 1
ATOM 2844 C CA . GLU A 1 385 ? -11.460 -18.426 -8.220 1.00 97.81 385 GLU A CA 1
ATOM 2845 C C . GLU A 1 385 ? -10.403 -18.287 -7.120 1.00 97.81 385 GLU A C 1
ATOM 2847 O O . GLU A 1 385 ? -10.065 -19.268 -6.463 1.00 97.81 385 GLU A O 1
ATOM 2852 N N . VAL A 1 386 ? -9.931 -17.061 -6.848 1.00 97.81 386 VAL A N 1
ATOM 2853 C CA . VAL A 1 386 ? -9.039 -16.786 -5.709 1.00 97.81 386 VAL A CA 1
ATOM 2854 C C . VAL A 1 386 ? -9.726 -17.111 -4.385 1.00 97.81 386 VAL A C 1
ATOM 2856 O O . VAL A 1 386 ? -9.117 -17.744 -3.524 1.00 97.81 386 VAL A O 1
ATOM 2859 N N . VAL A 1 387 ? -10.984 -16.696 -4.204 1.00 97.19 387 VAL A N 1
ATOM 2860 C CA . VAL A 1 387 ? -11.745 -16.968 -2.973 1.00 97.19 387 VAL A CA 1
ATOM 2861 C C . VAL A 1 387 ? -12.006 -18.465 -2.810 1.00 97.19 387 VAL A C 1
ATOM 2863 O O . VAL A 1 387 ? -11.750 -19.010 -1.736 1.00 97.19 387 VAL A O 1
ATOM 2866 N N . GLU A 1 388 ? -12.480 -19.139 -3.857 1.00 96.50 388 GLU A N 1
ATOM 2867 C CA . GLU A 1 388 ? -12.754 -20.583 -3.845 1.00 96.50 388 GLU A CA 1
ATOM 2868 C C . GLU A 1 388 ? -11.489 -21.395 -3.568 1.00 96.50 388 GLU A C 1
ATOM 2870 O O . GLU A 1 388 ? -11.504 -22.293 -2.725 1.00 96.50 388 GLU A O 1
ATOM 2875 N N . TRP A 1 389 ? -10.376 -21.045 -4.220 1.00 96.38 389 TRP A N 1
ATOM 2876 C CA . TRP A 1 389 ? -9.080 -21.673 -3.981 1.00 96.38 389 TRP A CA 1
ATOM 2877 C C . TRP A 1 389 ? -8.623 -21.463 -2.537 1.00 96.38 389 TRP A C 1
ATOM 2879 O O . TRP A 1 389 ? -8.382 -22.450 -1.847 1.00 96.38 389 TRP A O 1
ATOM 2889 N N . LEU A 1 390 ? -8.585 -20.216 -2.045 1.00 96.31 390 LEU A N 1
ATOM 2890 C CA . LEU A 1 390 ? -8.154 -19.904 -0.675 1.00 96.31 390 LEU A CA 1
ATOM 2891 C C . LEU A 1 390 ? -8.996 -20.617 0.386 1.00 96.31 390 LEU A C 1
ATOM 2893 O O . LEU A 1 390 ? -8.457 -21.053 1.400 1.00 96.31 390 LEU A O 1
ATOM 2897 N N . THR A 1 391 ? -10.310 -20.701 0.183 1.00 94.81 391 THR A N 1
ATOM 2898 C CA . THR A 1 391 ? -11.244 -21.252 1.177 1.00 94.81 391 THR A CA 1
ATOM 2899 C C . THR A 1 391 ? -11.465 -22.757 1.054 1.00 94.81 391 THR A C 1
ATOM 2901 O O . THR A 1 391 ? -12.080 -23.337 1.944 1.00 94.81 391 THR A O 1
ATOM 2904 N N . GLY A 1 392 ? -10.971 -23.395 -0.011 1.00 87.50 392 GLY A N 1
ATOM 2905 C CA . GLY A 1 392 ? -11.222 -24.810 -0.292 1.00 87.50 392 GLY A CA 1
ATOM 2906 C C . GLY A 1 392 ? -12.642 -25.108 -0.790 1.00 87.50 392 GLY A C 1
ATOM 2907 O O . GLY A 1 392 ? -12.969 -26.268 -1.022 1.00 87.50 392 GLY A O 1
ATOM 2908 N N . ASN A 1 393 ? -13.476 -24.086 -1.010 1.00 76.12 393 ASN A N 1
ATOM 2909 C CA . ASN A 1 393 ? -14.842 -24.224 -1.517 1.00 76.12 393 ASN A CA 1
ATOM 2910 C C . ASN A 1 393 ? -14.863 -24.320 -3.051 1.00 76.12 393 ASN A C 1
ATOM 2912 O O . ASN A 1 393 ? -15.518 -23.524 -3.723 1.00 76.12 393 ASN A O 1
ATOM 2916 N N . ARG A 1 394 ? -14.157 -25.299 -3.627 1.00 56.31 394 ARG A N 1
ATOM 2917 C CA . ARG A 1 394 ? -14.300 -25.612 -5.057 1.00 56.31 394 ARG A CA 1
ATOM 2918 C C . ARG A 1 394 ? -15.665 -26.270 -5.300 1.00 56.31 394 ARG A C 1
ATOM 2920 O O . ARG A 1 394 ? -15.786 -27.486 -5.235 1.00 56.31 394 ARG A O 1
ATOM 2927 N N . GLY A 1 395 ? -16.678 -25.450 -5.583 1.00 44.12 395 GLY A N 1
ATOM 2928 C CA . GLY A 1 395 ? -17.944 -25.865 -6.190 1.00 44.12 395 GLY A CA 1
ATOM 2929 C C . GLY A 1 395 ? -18.992 -26.463 -5.247 1.00 44.12 395 GLY A C 1
ATOM 2930 O O . GLY A 1 395 ? -19.149 -27.676 -5.168 1.00 44.12 395 GLY A O 1
ATOM 2931 N N . VAL A 1 396 ? -19.839 -25.599 -4.684 1.00 39.44 396 VAL A N 1
ATOM 2932 C CA . VAL A 1 396 ? -21.285 -25.872 -4.685 1.00 39.44 396 VAL A CA 1
ATOM 2933 C C . VAL A 1 396 ? -21.847 -25.078 -5.870 1.00 39.44 396 VAL A C 1
ATOM 2935 O O . VAL A 1 396 ? -22.040 -23.873 -5.781 1.00 39.44 396 VAL A O 1
ATOM 2938 N N . GLU A 1 397 ? -21.967 -25.761 -7.012 1.00 43.53 397 GLU A N 1
ATOM 2939 C CA . GLU A 1 397 ? -22.644 -25.346 -8.257 1.00 43.53 397 GLU A CA 1
ATOM 2940 C C . GLU A 1 397 ? -22.295 -23.972 -8.868 1.00 43.53 397 GLU A C 1
ATOM 2942 O O . GLU A 1 397 ? -23.092 -23.035 -8.869 1.00 43.53 397 GLU A O 1
ATOM 2947 N N . ALA A 1 398 ? -21.165 -23.893 -9.573 1.00 40.78 398 ALA A N 1
ATOM 2948 C CA . ALA A 1 398 ? -21.001 -22.927 -10.661 1.00 40.78 398 ALA A CA 1
ATOM 2949 C C . ALA A 1 398 ? -21.112 -23.659 -12.005 1.00 40.78 398 ALA A C 1
ATOM 2951 O O . ALA A 1 398 ? -20.125 -24.106 -12.586 1.00 40.78 398 ALA A O 1
ATOM 2952 N N . THR A 1 399 ? -22.340 -23.798 -12.505 1.00 33.56 399 THR A N 1
ATOM 2953 C CA . THR A 1 399 ? -22.575 -24.211 -13.897 1.00 33.56 399 THR A CA 1
ATOM 2954 C C . THR A 1 399 ? -21.903 -23.180 -14.816 1.00 33.56 399 THR A C 1
ATOM 2956 O O . THR A 1 399 ? -22.180 -21.984 -14.663 1.00 33.56 399 THR A O 1
ATOM 2959 N N . PRO A 1 400 ? -21.034 -23.570 -15.764 1.00 40.38 400 PRO A N 1
ATOM 2960 C CA . PRO A 1 400 ? -20.395 -22.615 -16.658 1.00 40.38 400 PRO A CA 1
ATOM 2961 C C . PRO A 1 400 ? -21.465 -21.951 -17.532 1.00 40.38 400 PRO A C 1
ATOM 2963 O O . PRO A 1 400 ? -22.056 -22.583 -18.407 1.00 40.38 400 PRO A O 1
ATOM 2966 N N . ARG A 1 401 ? -21.732 -20.658 -17.304 1.00 40.84 401 ARG A N 1
ATOM 2967 C CA . ARG A 1 401 ? -22.544 -19.855 -18.224 1.00 40.84 401 ARG A CA 1
ATOM 2968 C C . ARG A 1 401 ? -21.752 -19.673 -19.511 1.00 40.84 401 ARG A C 1
ATOM 2970 O O . ARG A 1 401 ? -20.843 -18.851 -19.587 1.00 40.84 401 ARG A O 1
ATOM 2977 N N . THR A 1 402 ? -22.106 -20.467 -20.513 1.00 37.88 402 THR A N 1
ATOM 2978 C CA . THR A 1 402 ? -21.680 -20.293 -21.897 1.00 37.88 402 THR A CA 1
ATOM 2979 C C . THR A 1 402 ? -21.991 -18.857 -22.316 1.00 37.88 402 THR A C 1
ATOM 2981 O O . THR A 1 402 ? -23.142 -18.422 -22.270 1.00 37.88 402 THR A O 1
ATOM 2984 N N . ILE A 1 403 ? -20.964 -18.101 -22.701 1.00 41.50 403 ILE A N 1
ATOM 2985 C CA . ILE A 1 403 ? -21.145 -16.800 -23.341 1.00 41.50 403 ILE A CA 1
ATOM 2986 C C . ILE A 1 403 ? -21.802 -17.085 -24.693 1.00 41.50 403 ILE A C 1
ATOM 2988 O O . ILE A 1 403 ? -21.183 -17.660 -25.588 1.00 41.50 403 ILE A O 1
ATOM 2992 N N . GLY A 1 404 ? -23.088 -16.752 -24.802 1.00 35.50 404 GLY A N 1
ATOM 2993 C CA . GLY A 1 404 ? -23.865 -16.913 -26.021 1.00 35.50 404 GLY A CA 1
ATOM 2994 C C . GLY A 1 404 ? -23.211 -16.170 -27.182 1.00 35.50 404 GLY A C 1
ATOM 2995 O O . GLY A 1 404 ? -22.971 -14.965 -27.112 1.00 35.50 404 GLY A O 1
ATOM 2996 N N . GLN A 1 405 ? -22.938 -16.908 -28.257 1.00 37.94 405 GLN A N 1
ATOM 2997 C CA . GLN A 1 405 ? -22.641 -16.345 -29.566 1.00 37.94 405 GLN A CA 1
ATOM 2998 C C . GLN A 1 405 ? -23.806 -15.444 -29.986 1.00 37.94 405 GLN A C 1
ATOM 3000 O O . GLN A 1 405 ? -24.955 -15.882 -30.059 1.00 37.94 405 GLN A O 1
ATOM 3005 N N . GLY A 1 406 ? -23.500 -14.171 -30.236 1.00 35.97 406 GLY A N 1
ATOM 3006 C CA . GLY A 1 406 ? -24.457 -13.193 -30.727 1.00 35.97 406 GLY A CA 1
ATOM 3007 C C . GLY A 1 406 ? -25.109 -13.654 -32.028 1.00 35.97 406 GLY A C 1
ATOM 3008 O O . GLY A 1 406 ? -24.434 -14.077 -32.969 1.00 35.97 406 GLY A O 1
ATOM 3009 N N . LEU A 1 407 ? -26.437 -13.553 -32.056 1.00 34.69 407 LEU A N 1
ATOM 3010 C CA . LEU A 1 407 ? -27.275 -13.749 -33.228 1.00 34.69 407 LEU A CA 1
ATOM 3011 C C . LEU A 1 407 ? -26.724 -12.978 -34.436 1.00 34.69 407 LEU A C 1
ATOM 3013 O O . LEU A 1 407 ? -26.564 -11.756 -34.403 1.00 34.69 407 LEU A O 1
ATOM 3017 N N . ARG A 1 408 ? -26.540 -13.707 -35.539 1.00 37.88 408 ARG A N 1
ATOM 3018 C CA . ARG A 1 408 ? -26.479 -13.147 -36.889 1.00 37.88 408 ARG A CA 1
ATOM 3019 C C . ARG A 1 408 ? -27.805 -12.437 -37.176 1.00 37.88 408 ARG A C 1
ATOM 3021 O O . ARG A 1 408 ? -28.861 -13.064 -37.106 1.00 37.88 408 ARG A O 1
ATOM 3028 N N . ARG A 1 409 ? -27.751 -11.144 -37.499 1.00 42.62 409 ARG A N 1
ATOM 3029 C CA . ARG A 1 409 ? -28.888 -10.421 -38.081 1.00 42.62 409 ARG A CA 1
ATOM 3030 C C . ARG A 1 409 ? -29.046 -10.835 -39.547 1.00 42.62 409 ARG A C 1
ATOM 3032 O O . ARG A 1 409 ? -28.051 -10.892 -40.270 1.00 42.62 409 ARG A O 1
ATOM 3039 N N . ARG A 1 410 ? -30.283 -11.162 -39.926 1.00 39.62 410 ARG A N 1
ATOM 3040 C CA . ARG A 1 410 ? -30.768 -11.058 -41.306 1.00 39.62 410 ARG A CA 1
ATOM 3041 C C . ARG A 1 410 ? -31.015 -9.596 -41.642 1.00 39.62 410 ARG A C 1
ATOM 3043 O O . ARG A 1 410 ? -31.333 -8.846 -40.688 1.00 39.62 410 ARG A O 1
#

Foldseek 3Di:
DLVCLVVVPAEDEDEDDQQQQVLLVLVQSLQQHKFWWWADADPDPDIDTDIDGNQVVCLVVCVQPPDDDDDDDDDDDDDDDDDDDDDDDDDDDDDDDDPDGDDDDPDDDDDDPPDPPPDPHVVVVDRGDGHFYEYEDQELVSQLVQLPDPSSHGQYYEHEAPLFKWFDDAAPDDFDADPVRATDHDPRRHYDLVSRVVSVHAYAYGHQCLAQVSQVVCVVSVHPGYDFDQVQCLAPPHLFDVVVSLQQLVCVLVVNWAWGQHCQAAQLSTTHTFIDDPQALNDPVNVVPDDFACPPQPNWGWHAAPVRDTDTATLRHHQVVRVVRVHDVVSNPNYDPQVQQCCVRSVNHDQDPVRDTGHHTDIGGRDDVSCCVQPVPSDHHHPVVSVCRNNVVPDPDDDDDDPDDDDDDD

Mean predicted aligned error: 11.58 Å